Protein AF-A0A9N9DL68-F1 (afdb_monomer_lite)

Secondary structure (DSSP, 8-state):
-----SS---TTS-HHHHHHHHHHHT-HHHHHSB-HHHHGGGGS-S-HHHHHHHHHHSPBPPHHHHHHHHHHHHHHTHHHHHTT-HHHHHHHHHHHTHHHHHHHHT-B-TTS-BGGGSHHHHHHHHHHTTS--S--------HHHHHHHHHHHHHHHH-GGGGGGS-TTHHHHHHHHHHHH-GGGSSS-------S---TT--HHHHHHHHHHHH-HHHHHSS-HHHHHHHHHS-GGGHHHHHHHHHHSPPPPHHHHHHHHHHHHHHTHHHHHTT-HHHHHHHHHHHHHHHHHHHHH-B-TTS-BGGGSTTHHHHHHHHTTS-----TT----HHHHHHHHHHHHHHHH-HHHHHHTT--HHHHHHHHHHHH-TTSSGGGGG--

Structure (mmCIF, N/CA/C/O backbone):
data_AF-A0A9N9DL68-F1
#
_entry.id   AF-A0A9N9DL68-F1
#
loop_
_atom_site.group_PDB
_atom_site.id
_atom_site.type_symbol
_atom_site.label_atom_id
_atom_site.label_alt_id
_atom_site.label_comp_id
_atom_site.label_asym_id
_atom_site.label_entity_id
_atom_site.label_seq_id
_atom_site.pdbx_PDB_ins_code
_atom_site.Cartn_x
_atom_site.Cartn_y
_atom_site.Cartn_z
_atom_site.occupancy
_atom_site.B_iso_or_equiv
_atom_site.auth_seq_id
_atom_site.auth_comp_id
_atom_site.auth_asym_id
_atom_site.auth_atom_id
_atom_site.pdbx_PDB_model_num
ATOM 1 N N . PHE A 1 1 ? -16.344 9.761 15.475 1.00 38.44 1 PHE A N 1
ATOM 2 C CA . PHE A 1 1 ? -16.324 8.291 15.369 1.00 38.44 1 PHE A CA 1
ATOM 3 C C . PHE A 1 1 ? -17.549 7.736 16.071 1.00 38.44 1 PHE A C 1
ATOM 5 O O . PHE A 1 1 ? -17.774 8.165 17.189 1.00 38.44 1 PHE A O 1
ATOM 12 N N . ASN A 1 2 ? -18.333 6.854 15.432 1.00 32.09 2 ASN A N 1
ATOM 13 C CA . ASN A 1 2 ? -19.497 6.160 16.016 1.00 32.09 2 ASN A CA 1
ATOM 14 C C . ASN A 1 2 ? -19.388 4.655 15.697 1.00 32.09 2 ASN A C 1
ATOM 16 O O . ASN A 1 2 ? -19.801 4.209 14.637 1.00 32.09 2 ASN A O 1
ATOM 20 N N . PHE A 1 3 ? -18.782 3.887 16.599 1.00 45.41 3 PHE A N 1
ATOM 21 C CA . PHE A 1 3 ? -18.590 2.429 16.547 1.00 45.41 3 PHE A CA 1
ATOM 22 C C . PHE A 1 3 ? -19.612 1.713 17.463 1.00 45.41 3 PHE A C 1
ATOM 24 O O . PHE A 1 3 ? -19.282 1.198 18.531 1.00 45.41 3 PHE A O 1
ATOM 31 N N . VAL A 1 4 ? -20.898 1.704 17.113 1.00 41.75 4 VAL A N 1
ATOM 32 C CA . VAL A 1 4 ? -21.901 1.017 17.950 1.00 41.75 4 VAL A CA 1
ATOM 33 C C . VAL A 1 4 ? -21.912 -0.472 17.602 1.00 41.75 4 VAL A C 1
ATOM 35 O O . VAL A 1 4 ? -22.665 -0.902 16.742 1.00 41.75 4 VAL A O 1
ATOM 38 N N . PHE A 1 5 ? -21.065 -1.265 18.261 1.00 47.62 5 PHE A N 1
ATOM 39 C CA . PHE A 1 5 ? -21.023 -2.721 18.049 1.00 47.62 5 PHE A CA 1
ATOM 40 C C . PHE A 1 5 ? -21.900 -3.528 19.002 1.00 47.62 5 PHE A C 1
ATOM 42 O O . PHE A 1 5 ? -22.362 -4.607 18.652 1.00 47.62 5 PHE A O 1
ATOM 49 N N . ALA A 1 6 ? -22.144 -3.018 20.209 1.00 40.31 6 ALA A N 1
ATOM 50 C CA . ALA A 1 6 ? -22.677 -3.852 21.285 1.00 40.31 6 ALA A CA 1
ATOM 51 C C . ALA A 1 6 ? -24.176 -3.673 21.573 1.00 40.31 6 ALA A C 1
ATOM 53 O O . ALA A 1 6 ? -24.711 -4.428 22.377 1.00 40.31 6 ALA A O 1
ATOM 54 N N . GLN A 1 7 ? -24.865 -2.692 20.974 1.00 46.12 7 GLN A N 1
ATOM 55 C CA . GLN A 1 7 ? -26.273 -2.438 21.327 1.00 46.12 7 GLN A CA 1
ATOM 56 C C . GLN A 1 7 ? -27.261 -2.469 20.164 1.00 46.12 7 GLN A C 1
ATOM 58 O O . GLN A 1 7 ? -28.428 -2.759 20.409 1.00 46.12 7 GLN A O 1
ATOM 63 N N . GLN A 1 8 ? -26.827 -2.262 18.919 1.00 56.31 8 GLN A N 1
ATOM 64 C CA . GLN A 1 8 ? -27.683 -2.410 17.740 1.00 56.31 8 GLN A CA 1
ATOM 65 C C . GLN A 1 8 ? -26.819 -2.820 16.548 1.00 56.31 8 GLN A C 1
ATOM 67 O O . GLN A 1 8 ? -26.314 -1.964 15.827 1.00 56.31 8 GLN A O 1
ATOM 72 N N . VAL A 1 9 ? -26.632 -4.129 16.343 1.00 61.59 9 VAL A N 1
ATOM 73 C CA . VAL A 1 9 ? -26.195 -4.617 15.027 1.00 61.59 9 VAL A CA 1
ATOM 74 C C . VAL A 1 9 ? -27.216 -4.077 14.021 1.00 61.59 9 VAL A C 1
ATOM 76 O O . VAL A 1 9 ? -28.414 -4.295 14.239 1.00 61.59 9 VAL A O 1
ATOM 79 N N . PRO A 1 10 ? -26.803 -3.325 12.985 1.00 68.06 10 PRO A N 1
ATOM 80 C CA . PRO A 1 10 ? -27.750 -2.752 12.042 1.00 68.06 10 PRO A CA 1
ATOM 81 C C . PRO A 1 10 ? -28.648 -3.855 11.477 1.00 68.06 10 PRO A C 1
ATOM 83 O O . PRO A 1 10 ? -28.165 -4.900 11.043 1.00 68.06 10 PRO A O 1
ATOM 86 N N . THR A 1 11 ? -29.964 -3.638 11.477 1.00 70.38 11 THR A N 1
ATOM 87 C CA . THR A 1 11 ? -30.950 -4.656 11.060 1.00 70.38 11 THR A CA 1
ATOM 88 C C . THR A 1 11 ? -30.859 -5.026 9.581 1.00 70.38 11 THR A C 1
ATOM 90 O O . THR A 1 11 ? -31.520 -5.961 9.144 1.00 70.38 11 THR A O 1
ATOM 93 N N . ASN A 1 12 ? -30.066 -4.279 8.813 1.00 87.75 12 ASN A N 1
ATOM 94 C CA . ASN A 1 12 ? -29.967 -4.395 7.364 1.00 87.75 12 ASN A CA 1
ATOM 95 C C . ASN A 1 12 ? -28.695 -5.124 6.908 1.00 87.75 12 ASN A C 1
ATOM 97 O O . ASN A 1 12 ? -28.440 -5.162 5.708 1.00 87.75 12 ASN A O 1
ATOM 101 N N . LEU A 1 13 ? -27.902 -5.673 7.835 1.00 93.19 13 LEU A N 1
ATOM 102 C CA . LEU A 1 13 ? -26.720 -6.449 7.474 1.00 93.19 13 LEU A CA 1
ATOM 103 C C . LEU A 1 13 ? -27.092 -7.849 6.986 1.00 93.19 13 LEU A C 1
ATOM 105 O O . LEU A 1 13 ? -28.033 -8.476 7.484 1.00 93.19 13 LEU A O 1
ATOM 109 N N . SER A 1 14 ? -26.304 -8.371 6.049 1.00 95.50 14 SER A N 1
ATOM 110 C CA . SER A 1 14 ? -26.405 -9.767 5.630 1.00 95.50 14 SER A CA 1
ATOM 111 C C . SER A 1 14 ? -26.173 -10.726 6.807 1.00 95.50 14 SER A C 1
ATOM 113 O O . SER A 1 14 ? -25.400 -10.454 7.728 1.00 95.50 14 SER A O 1
ATOM 115 N N . THR A 1 15 ? -26.827 -11.892 6.783 1.00 95.00 15 THR A N 1
ATOM 116 C CA . THR A 1 15 ? -26.706 -12.888 7.863 1.00 95.00 15 THR A CA 1
ATOM 117 C C . THR A 1 15 ? -25.266 -13.369 8.059 1.00 95.00 15 THR A C 1
ATOM 119 O O . THR A 1 15 ? -24.844 -13.557 9.200 1.00 95.00 15 THR A O 1
ATOM 122 N N . SER A 1 16 ? -24.496 -13.529 6.975 1.00 96.69 16 SER A N 1
ATOM 123 C CA . SER A 1 16 ? -23.070 -13.874 7.043 1.00 96.69 16 SER A CA 1
ATOM 124 C C . SER A 1 16 ? -22.268 -12.786 7.750 1.00 96.69 16 SER A C 1
ATOM 126 O O . SER A 1 16 ? -21.483 -13.089 8.649 1.00 96.69 16 SER A O 1
ATOM 128 N N . CYS A 1 17 ? -22.526 -11.518 7.425 1.00 95.88 17 CYS A N 1
ATOM 129 C CA . CYS A 1 17 ? -21.833 -10.407 8.053 1.00 95.88 17 CYS A CA 1
ATOM 130 C C . CYS A 1 17 ? -22.155 -10.283 9.545 1.00 95.88 17 CYS A C 1
ATOM 132 O O . CYS A 1 17 ? -21.248 -10.137 10.361 1.00 95.88 17 CYS A O 1
ATOM 134 N N . VAL A 1 18 ? -23.428 -10.423 9.933 1.00 94.12 18 VAL A N 1
ATOM 135 C CA . VAL A 1 18 ? -23.828 -10.460 11.352 1.00 94.12 18 VAL A CA 1
ATOM 136 C C . VAL A 1 18 ? -23.102 -11.581 12.102 1.00 94.12 18 VAL A C 1
ATOM 138 O O . VAL A 1 18 ? -22.644 -11.370 13.228 1.00 94.12 18 VAL A O 1
ATOM 141 N N . GLY A 1 19 ? -22.965 -12.757 11.480 1.00 94.88 19 GLY A N 1
ATOM 142 C CA . GLY A 1 19 ? -22.211 -13.881 12.036 1.00 94.88 19 GLY A CA 1
ATOM 143 C C . GLY A 1 19 ? -20.745 -13.531 12.298 1.00 94.88 19 GLY A C 1
ATOM 144 O O . GLY A 1 19 ? -20.258 -13.741 13.411 1.00 94.88 19 GLY A O 1
ATOM 145 N N . GLU A 1 20 ? -20.065 -12.933 11.319 1.00 96.06 20 GLU A N 1
ATOM 146 C CA . GLU A 1 20 ? -18.654 -12.551 11.457 1.00 96.06 20 GLU A CA 1
ATOM 147 C C . GLU A 1 20 ? -18.451 -11.433 12.486 1.00 96.06 20 GLU A C 1
ATOM 149 O O . GLU A 1 20 ? -17.589 -11.528 13.357 1.00 96.06 20 GLU A O 1
ATOM 154 N N . LEU A 1 21 ? -19.303 -10.408 12.477 1.00 93.06 21 LEU A N 1
ATOM 155 C CA . LEU A 1 21 ? -19.287 -9.345 13.482 1.00 93.06 21 LEU A CA 1
ATOM 156 C C . LEU A 1 21 ? -19.497 -9.885 14.905 1.00 93.06 21 LEU A C 1
ATOM 158 O O . LEU A 1 21 ? -18.817 -9.459 15.842 1.00 93.06 21 LEU A O 1
ATOM 162 N N . THR A 1 22 ? -20.402 -10.855 15.066 1.00 91.38 22 THR A N 1
ATOM 163 C CA . THR A 1 22 ? -20.636 -11.523 16.352 1.00 91.38 22 THR A CA 1
ATOM 164 C C . THR A 1 22 ? -19.386 -12.279 16.794 1.00 91.38 22 THR A C 1
ATOM 166 O O . THR A 1 22 ? -18.939 -12.092 17.926 1.00 91.38 22 THR A O 1
ATOM 169 N N . LYS A 1 23 ? -18.774 -13.063 15.897 1.00 93.69 23 LYS A N 1
ATOM 170 C CA . LYS A 1 23 ? -17.520 -13.788 16.149 1.00 93.69 23 LYS A CA 1
ATOM 171 C C . LYS A 1 23 ? -16.396 -12.847 16.588 1.00 93.69 23 LYS A C 1
ATOM 173 O O . LYS A 1 23 ? -15.755 -13.112 17.603 1.00 93.69 23 LYS A O 1
ATOM 178 N N . LEU A 1 24 ? -16.194 -11.731 15.885 1.00 93.56 24 LEU A N 1
ATOM 179 C CA . LEU A 1 24 ? -15.180 -10.739 16.248 1.00 93.56 24 LEU A CA 1
ATOM 180 C C . LEU A 1 24 ? -15.445 -10.142 17.636 1.00 93.56 24 LEU A C 1
ATOM 182 O O . LEU A 1 24 ? -14.514 -10.005 18.426 1.00 93.56 24 LEU A O 1
ATOM 186 N N . SER A 1 25 ? -16.706 -9.845 17.972 1.00 89.12 25 SER A N 1
ATOM 187 C CA . SER A 1 25 ? -17.073 -9.245 19.265 1.00 89.12 25 SER A CA 1
ATOM 188 C C . SER A 1 25 ? -16.778 -10.141 20.478 1.00 89.12 25 SER A C 1
ATOM 190 O O . SER A 1 25 ? -16.521 -9.637 21.572 1.00 89.12 25 SER A O 1
ATOM 192 N N . VAL A 1 26 ? -16.767 -11.465 20.286 1.00 89.69 26 VAL A N 1
ATOM 193 C CA . VAL A 1 26 ? -16.490 -12.452 21.343 1.00 89.69 26 VAL A CA 1
ATOM 194 C C . VAL A 1 26 ? -15.088 -13.063 21.246 1.00 89.69 26 VAL A C 1
ATOM 196 O O . VAL A 1 26 ? -14.751 -13.938 22.041 1.00 89.69 26 VAL A O 1
ATOM 199 N N . SER A 1 27 ? -14.252 -12.602 20.309 1.00 93.12 27 SER A N 1
ATOM 200 C CA . SER A 1 27 ? -12.889 -13.109 20.119 1.00 93.12 27 SER A CA 1
ATOM 201 C C . SER A 1 27 ? -12.033 -12.860 21.363 1.00 93.12 27 SER A C 1
ATOM 203 O O . SER A 1 27 ? -11.838 -11.717 21.788 1.00 93.12 27 SER A O 1
ATOM 205 N N . SER A 1 28 ? -11.503 -13.927 21.966 1.00 92.69 28 SER A N 1
ATOM 206 C CA . SER A 1 28 ? -10.593 -13.823 23.114 1.00 92.69 28 SER A CA 1
ATOM 207 C C . SER A 1 28 ? -9.309 -13.083 22.752 1.00 92.69 28 SER A C 1
ATOM 209 O O . SER A 1 28 ? -8.815 -12.286 23.552 1.00 92.69 28 SER A O 1
ATOM 211 N N . ASP A 1 29 ? -8.813 -13.295 21.534 1.00 92.00 29 ASP A N 1
ATOM 212 C CA . ASP A 1 29 ? -7.575 -12.691 21.048 1.00 92.00 29 ASP A CA 1
ATOM 213 C C . ASP A 1 29 ? -7.731 -11.173 20.973 1.00 92.00 29 ASP A C 1
ATOM 215 O O . ASP A 1 29 ? -6.947 -10.441 21.580 1.00 92.00 29 ASP A O 1
ATOM 219 N N . LEU A 1 30 ? -8.817 -10.697 20.355 1.00 92.38 30 LEU A N 1
ATOM 220 C CA . LEU A 1 30 ? -9.119 -9.267 20.264 1.00 92.38 30 LEU A CA 1
ATOM 221 C C . LEU A 1 30 ? -9.463 -8.649 21.626 1.00 92.38 30 LEU A C 1
ATOM 223 O O . LEU A 1 30 ? -9.116 -7.496 21.882 1.00 92.38 30 LEU A O 1
ATOM 227 N N . ASN A 1 31 ? -10.102 -9.391 22.533 1.00 89.69 31 ASN A N 1
ATOM 228 C CA . ASN A 1 31 ? -10.410 -8.903 23.882 1.00 89.69 31 ASN A CA 1
ATOM 229 C C . ASN A 1 31 ? -9.161 -8.747 24.772 1.00 89.69 31 ASN A C 1
ATOM 231 O O . ASN A 1 31 ? -9.132 -7.893 25.673 1.00 89.69 31 ASN A O 1
ATOM 235 N N . SER A 1 32 ? -8.121 -9.544 24.512 1.00 92.50 32 SER A N 1
ATOM 236 C CA . SER A 1 32 ? -6.864 -9.535 25.269 1.00 92.50 32 SER A CA 1
ATOM 237 C C . SER A 1 32 ? -5.919 -8.386 24.893 1.00 92.50 32 SER A C 1
ATOM 239 O O . SER A 1 32 ? -5.040 -8.032 25.679 1.00 92.50 32 SER A O 1
ATOM 241 N N . CYS A 1 33 ? -6.125 -7.760 23.733 1.00 95.56 33 CYS A N 1
ATOM 242 C CA . CYS A 1 33 ? -5.254 -6.726 23.184 1.00 95.56 33 CYS A CA 1
ATOM 243 C C . CYS A 1 33 ? -5.990 -5.401 22.939 1.00 95.56 33 CYS A C 1
ATOM 245 O O . CYS A 1 33 ? -7.200 -5.274 23.125 1.00 95.56 33 CYS A O 1
ATOM 247 N N . ALA A 1 34 ? -5.243 -4.370 22.562 1.00 93.06 34 ALA A N 1
ATOM 248 C CA . ALA A 1 34 ? -5.771 -3.072 22.184 1.00 93.06 34 ALA A CA 1
ATOM 249 C C . ALA A 1 34 ? -6.427 -3.150 20.793 1.00 93.06 34 ALA A C 1
ATOM 251 O O . ALA A 1 34 ? -5.792 -2.859 19.780 1.00 93.06 34 ALA A O 1
ATOM 252 N N . SER A 1 35 ? -7.680 -3.609 20.773 1.00 90.88 35 SER A N 1
ATOM 253 C CA . SER A 1 35 ? -8.500 -3.830 19.578 1.00 90.88 35 SER A CA 1
ATOM 254 C C . SER A 1 35 ? -9.651 -2.825 19.458 1.00 90.88 35 SER A C 1
ATOM 256 O O . SER A 1 35 ? -9.919 -2.030 20.370 1.00 90.88 35 SER A O 1
ATOM 258 N N . PHE A 1 36 ? -10.407 -2.921 18.360 1.00 86.00 36 PHE A N 1
ATOM 259 C CA . PHE A 1 36 ? -11.616 -2.124 18.135 1.00 86.00 36 PHE A CA 1
ATOM 260 C C . PHE A 1 36 ? -12.666 -2.272 19.255 1.00 86.00 36 PHE A C 1
ATOM 262 O O . PHE A 1 36 ? -13.401 -1.323 19.527 1.00 86.00 36 PHE A O 1
ATOM 269 N N . ILE A 1 37 ? -12.712 -3.417 19.951 1.00 84.94 37 ILE A N 1
ATOM 270 C CA . ILE A 1 37 ? -13.653 -3.660 21.058 1.00 84.94 37 ILE A CA 1
ATOM 271 C C . ILE A 1 37 ? -13.380 -2.684 22.208 1.00 84.94 37 ILE A C 1
ATOM 273 O O . ILE A 1 37 ? -14.302 -2.084 22.760 1.00 84.94 37 ILE A O 1
ATOM 277 N N . LYS A 1 38 ? -12.101 -2.476 22.545 1.00 87.31 38 LYS A N 1
ATOM 278 C CA . LYS A 1 38 ? -11.701 -1.518 23.584 1.00 87.31 38 LYS A CA 1
ATOM 279 C C . LYS A 1 38 ? -11.869 -0.071 23.106 1.00 87.31 38 LYS A C 1
ATOM 281 O O . LYS A 1 38 ? -12.268 0.779 23.898 1.00 87.31 38 LYS A O 1
ATOM 286 N N . LEU A 1 39 ? -11.639 0.205 21.817 1.00 85.44 39 LEU A N 1
ATOM 287 C CA . LEU A 1 39 ? -11.864 1.535 21.230 1.00 85.44 39 LEU A CA 1
ATOM 288 C C . LEU A 1 39 ? -13.330 1.959 21.222 1.00 85.44 39 LEU A C 1
ATOM 290 O O . LEU A 1 39 ? -13.607 3.150 21.349 1.00 85.44 39 LEU A O 1
ATOM 294 N N . ALA A 1 40 ? -14.273 1.019 21.123 1.00 82.00 40 ALA A N 1
ATOM 295 C CA . ALA A 1 40 ? -15.702 1.332 21.121 1.00 82.00 40 ALA A CA 1
ATOM 296 C C . ALA A 1 40 ? -16.154 2.099 22.384 1.00 82.00 40 ALA A C 1
ATOM 298 O O . ALA A 1 40 ? -17.146 2.823 22.358 1.00 82.00 40 ALA A O 1
ATOM 299 N N . GLN A 1 41 ? -15.405 2.017 23.487 1.00 82.81 41 GLN A N 1
ATOM 300 C CA . GLN A 1 41 ? -15.688 2.792 24.698 1.00 82.81 41 GLN A CA 1
ATOM 301 C C . GLN A 1 41 ? -15.460 4.306 24.523 1.00 82.81 41 GLN A C 1
ATOM 303 O O . GLN A 1 41 ? -16.085 5.096 25.230 1.00 82.81 41 GLN A O 1
ATOM 308 N N . LEU A 1 42 ? -14.621 4.733 23.568 1.00 82.25 42 LEU A N 1
ATOM 309 C CA . LEU A 1 42 ? -14.329 6.155 23.317 1.00 82.25 42 LEU A CA 1
ATOM 310 C C . LEU A 1 42 ? -15.532 6.945 22.790 1.00 82.25 42 LEU A C 1
ATOM 312 O O . LEU A 1 42 ? -15.534 8.169 22.836 1.00 82.25 42 LEU A O 1
ATOM 316 N N . LEU A 1 43 ? -16.555 6.261 22.293 1.00 72.12 43 LEU A N 1
ATOM 317 C CA . LEU A 1 43 ? -17.694 6.884 21.617 1.00 72.12 43 LEU A CA 1
ATOM 318 C C . LEU A 1 43 ? -18.724 7.441 22.590 1.00 72.12 43 LEU A C 1
ATOM 320 O O . LEU A 1 43 ? -19.407 8.413 22.292 1.00 72.12 43 LEU A O 1
ATOM 324 N N . ASN A 1 44 ? -18.851 6.782 23.740 1.00 75.38 44 ASN A N 1
ATOM 325 C CA . ASN A 1 44 ? -19.904 7.041 24.716 1.00 75.38 44 ASN A CA 1
ATOM 326 C C . ASN A 1 44 ? -19.357 7.723 25.971 1.00 75.38 44 ASN A C 1
ATOM 328 O O . ASN A 1 44 ? -20.045 7.793 26.988 1.00 75.38 44 ASN A O 1
ATOM 332 N N . THR A 1 45 ? -18.113 8.202 25.923 1.00 84.00 45 THR A N 1
ATOM 333 C CA . THR A 1 45 ? -17.484 8.880 27.051 1.00 84.00 45 THR A CA 1
ATOM 334 C C . THR A 1 45 ? -17.389 10.379 26.809 1.00 84.00 45 THR A C 1
ATOM 336 O O . THR A 1 45 ? -16.970 10.843 25.753 1.00 84.00 45 THR A O 1
ATOM 339 N N . THR A 1 46 ? -17.736 11.155 27.830 1.00 87.75 46 THR A N 1
ATOM 340 C CA . THR A 1 46 ? -17.451 12.594 27.887 1.00 87.75 46 THR A CA 1
ATOM 341 C C . THR A 1 46 ? -16.010 12.872 28.321 1.00 87.75 46 THR A C 1
ATOM 343 O O . THR A 1 46 ? -15.516 13.984 28.148 1.00 87.75 46 THR A O 1
ATOM 346 N N . ASN A 1 47 ? -15.316 11.861 28.857 1.00 91.44 47 ASN A N 1
ATOM 347 C CA . ASN A 1 47 ? -13.914 11.923 29.248 1.00 91.44 47 ASN A CA 1
ATOM 348 C C . ASN A 1 47 ? -13.141 10.759 28.613 1.00 91.44 47 ASN A C 1
ATOM 350 O O . ASN A 1 47 ? -13.157 9.629 29.103 1.00 91.44 47 ASN A O 1
ATOM 354 N N . ALA A 1 48 ? -12.466 11.040 27.503 1.00 93.00 48 ALA A N 1
ATOM 355 C CA . ALA A 1 48 ? -11.724 10.039 26.743 1.00 93.00 48 ALA A CA 1
ATOM 356 C C . ALA A 1 48 ? -10.426 9.577 27.430 1.00 93.00 48 ALA A C 1
ATOM 358 O O . ALA A 1 48 ? -9.950 8.483 27.139 1.00 93.00 48 ALA A O 1
ATOM 359 N N . THR A 1 49 ? -9.861 10.358 28.360 1.00 94.69 49 THR A N 1
ATOM 360 C CA . THR A 1 49 ? -8.536 10.077 28.943 1.00 94.69 49 THR A CA 1
ATOM 361 C C . THR A 1 49 ? -8.457 8.721 29.657 1.00 94.69 49 THR A C 1
ATOM 363 O O . THR A 1 49 ? -7.560 7.958 29.310 1.00 94.69 49 THR A O 1
ATOM 366 N N . PRO A 1 50 ? -9.382 8.338 30.564 1.00 94.88 50 PRO A N 1
ATOM 367 C CA . PRO A 1 50 ? -9.317 7.030 31.226 1.00 94.88 50 PRO A CA 1
ATOM 368 C C . PRO A 1 50 ? -9.456 5.854 30.252 1.00 94.88 50 PRO A C 1
ATOM 370 O O . PRO A 1 50 ? -8.834 4.809 30.438 1.00 94.88 50 PRO A O 1
ATOM 373 N N . VAL A 1 51 ? -10.257 6.030 29.197 1.00 93.19 51 VAL A N 1
ATOM 374 C CA . VAL A 1 51 ? -10.432 5.012 28.155 1.00 93.19 51 VAL A CA 1
ATOM 375 C C . VAL A 1 51 ? -9.143 4.861 27.350 1.00 93.19 51 VAL A C 1
ATOM 377 O O . VAL A 1 51 ? -8.690 3.739 27.139 1.00 93.19 51 VAL A O 1
ATOM 380 N N . LEU A 1 52 ? -8.509 5.974 26.963 1.00 94.88 52 LEU A N 1
ATOM 381 C CA . LEU A 1 52 ? -7.210 5.963 26.290 1.00 94.88 52 LEU A CA 1
ATOM 382 C C . LEU A 1 52 ? -6.109 5.388 27.185 1.00 94.88 52 LEU A C 1
ATOM 384 O O . LEU A 1 52 ? -5.318 4.595 26.700 1.00 94.88 52 LEU A O 1
ATOM 388 N N . ASP A 1 53 ? -6.078 5.691 28.485 1.00 96.06 53 ASP A N 1
ATOM 389 C CA . ASP A 1 53 ? -5.110 5.090 29.415 1.00 96.06 53 ASP A CA 1
ATOM 390 C C . ASP A 1 53 ? -5.264 3.563 29.484 1.00 96.06 53 ASP A C 1
ATOM 392 O O . ASP A 1 53 ? -4.273 2.831 29.389 1.00 96.06 53 ASP A O 1
ATOM 396 N N . SER A 1 54 ? -6.503 3.066 29.580 1.00 94.75 54 SER A N 1
ATOM 397 C CA . SER A 1 54 ? -6.790 1.627 29.561 1.00 94.75 54 SER A CA 1
ATOM 398 C C . SER A 1 54 ? -6.410 0.986 28.223 1.00 94.75 54 SER A C 1
ATOM 400 O O . SER A 1 54 ? -5.704 -0.026 28.196 1.00 94.75 54 SER A O 1
ATOM 402 N N . TYR A 1 55 ? -6.816 1.603 27.110 1.00 94.75 55 TYR A N 1
ATOM 403 C CA . TYR A 1 55 ? -6.496 1.148 25.760 1.00 94.75 55 TYR A CA 1
ATOM 404 C C . TYR A 1 55 ? -4.984 1.115 25.527 1.00 94.75 55 TYR A C 1
ATOM 406 O O . TYR A 1 55 ? -4.449 0.129 25.024 1.00 94.75 55 TYR A O 1
ATOM 414 N N . CYS A 1 56 ? -4.275 2.163 25.941 1.00 96.44 56 CYS A N 1
ATOM 415 C CA . CYS A 1 56 ? -2.848 2.306 25.717 1.00 96.44 56 CYS A CA 1
ATOM 416 C C . CYS A 1 56 ? -1.996 1.370 26.566 1.00 96.44 56 CYS A C 1
ATOM 418 O O . CYS A 1 56 ? -0.920 0.984 26.104 1.00 96.44 56 CYS A O 1
ATOM 420 N N . SER A 1 57 ? -2.504 0.965 27.730 1.00 96.38 57 SER A N 1
ATOM 421 C CA . SER A 1 57 ? -1.877 -0.027 28.610 1.00 96.38 57 SER A CA 1
ATOM 422 C C . SER A 1 57 ? -2.082 -1.473 28.141 1.00 96.38 57 SER A C 1
ATOM 424 O O . SER A 1 57 ? -1.343 -2.359 28.565 1.00 96.38 57 SER A O 1
ATOM 426 N N . ALA A 1 58 ? -3.068 -1.737 27.277 1.00 95.81 58 ALA A N 1
ATOM 427 C CA . ALA A 1 58 ? -3.284 -3.066 26.714 1.00 95.81 58 ALA A CA 1
ATOM 428 C C . ALA A 1 58 ? -2.195 -3.422 25.677 1.00 95.81 58 ALA A C 1
ATOM 430 O O . ALA A 1 58 ? -1.718 -2.537 24.952 1.00 95.81 58 ALA A O 1
ATOM 431 N N . PRO A 1 59 ? -1.807 -4.710 25.568 1.00 96.69 59 PRO A N 1
ATOM 432 C CA . PRO A 1 59 ? -0.823 -5.141 24.583 1.00 96.69 59 PRO A CA 1
ATOM 433 C C . PRO A 1 59 ? -1.344 -4.894 23.167 1.00 96.69 59 PRO A C 1
ATOM 435 O O . PRO A 1 59 ? -2.547 -4.940 22.908 1.00 96.69 59 PRO A O 1
ATOM 438 N N . LYS A 1 60 ? -0.435 -4.628 22.233 1.00 94.75 60 LYS A N 1
ATOM 439 C CA . LYS A 1 60 ? -0.776 -4.470 20.818 1.00 94.75 60 LYS A CA 1
ATOM 440 C C . LYS A 1 60 ? -1.280 -5.805 20.259 1.00 94.75 60 LYS A C 1
ATOM 442 O O . LYS A 1 60 ? -0.699 -6.845 20.557 1.00 94.75 60 LYS A O 1
ATOM 447 N N . CYS A 1 61 ? -2.356 -5.782 19.475 1.00 95.44 61 CYS A N 1
ATOM 448 C CA . CYS A 1 61 ? -2.802 -6.987 18.774 1.00 95.44 61 CYS A CA 1
ATOM 449 C C . CYS A 1 61 ? -1.761 -7.396 17.726 1.00 95.44 61 CYS A C 1
ATOM 451 O O . CYS A 1 61 ? -1.083 -6.534 17.166 1.00 95.44 61 CYS A O 1
ATOM 453 N N . SER A 1 62 ? -1.639 -8.697 17.457 1.00 93.44 62 SER A N 1
ATOM 454 C CA . SER A 1 62 ? -0.784 -9.182 16.371 1.00 93.44 62 SER A CA 1
ATOM 455 C C . SER A 1 62 ? -1.325 -8.709 15.023 1.00 93.44 62 SER A C 1
ATOM 457 O O . SER A 1 62 ? -2.508 -8.909 14.744 1.00 93.44 62 SER A O 1
ATOM 459 N N . ASP A 1 63 ? -0.450 -8.158 14.177 1.00 86.88 63 ASP A N 1
ATOM 460 C CA . ASP A 1 63 ? -0.799 -7.759 12.808 1.00 86.88 63 ASP A CA 1
ATOM 461 C C . ASP A 1 63 ? -1.346 -8.942 11.995 1.00 86.88 63 ASP A C 1
ATOM 463 O O . ASP A 1 63 ? -2.259 -8.767 11.191 1.00 86.88 63 ASP A O 1
ATOM 467 N N . ASN A 1 64 ? -0.854 -10.162 12.245 1.00 85.75 64 ASN A N 1
ATOM 468 C CA . ASN A 1 64 ? -1.346 -11.369 11.578 1.00 85.75 64 ASN A CA 1
ATOM 469 C C . ASN A 1 64 ? -2.796 -11.675 11.964 1.00 85.75 64 ASN A C 1
ATOM 471 O O . ASN A 1 64 ? -3.607 -11.971 11.091 1.00 85.75 64 ASN A O 1
ATOM 475 N N . THR A 1 65 ? -3.129 -11.579 13.256 1.00 91.44 65 THR A N 1
ATOM 476 C CA . THR A 1 65 ? -4.497 -11.805 13.746 1.00 91.44 65 THR A CA 1
ATOM 477 C C . THR A 1 65 ? -5.447 -10.771 13.156 1.00 91.44 65 THR A C 1
ATOM 479 O O . THR A 1 65 ? -6.446 -11.137 12.545 1.00 91.44 65 THR A O 1
ATOM 482 N N . THR A 1 66 ? -5.114 -9.480 13.255 1.00 94.25 66 THR A N 1
ATOM 483 C CA . THR A 1 66 ? -6.015 -8.424 12.776 1.00 94.25 66 THR A CA 1
ATOM 484 C C . THR A 1 66 ? -6.146 -8.411 11.253 1.00 94.25 66 THR A C 1
ATOM 486 O O . THR A 1 66 ? -7.222 -8.111 10.744 1.00 94.25 66 THR A O 1
ATOM 489 N N . SER A 1 67 ? -5.098 -8.789 10.512 1.00 85.69 67 SER A N 1
ATOM 490 C CA . SER A 1 67 ? -5.157 -8.917 9.047 1.00 85.69 67 SER A CA 1
ATOM 491 C C . SER A 1 67 ? -5.977 -10.128 8.595 1.00 85.69 67 SER A C 1
ATOM 493 O O . SER A 1 67 ? -6.722 -10.033 7.615 1.00 85.69 67 SER A O 1
ATOM 495 N N . ALA A 1 68 ? -5.877 -11.256 9.306 1.00 87.38 68 ALA A N 1
ATOM 496 C CA . ALA A 1 68 ? -6.708 -12.430 9.048 1.00 87.38 68 ALA A CA 1
ATOM 497 C C . ALA A 1 68 ? -8.189 -12.119 9.314 1.00 87.38 68 ALA A C 1
ATOM 499 O O . ALA A 1 68 ? -9.026 -12.352 8.443 1.00 87.38 68 ALA A O 1
ATOM 500 N N . ASP A 1 69 ? -8.492 -11.489 10.451 1.00 95.50 69 ASP A N 1
ATOM 501 C CA . ASP A 1 69 ? -9.844 -11.045 10.801 1.00 95.50 69 ASP A CA 1
ATOM 502 C C . ASP A 1 69 ? -10.389 -10.020 9.793 1.00 95.50 69 ASP A C 1
ATOM 504 O O . ASP A 1 69 ? -11.544 -10.102 9.379 1.00 95.50 69 ASP A O 1
ATOM 508 N N . ALA A 1 70 ? -9.560 -9.076 9.328 1.00 92.56 70 ALA A N 1
ATOM 509 C CA . ALA A 1 70 ? -9.954 -8.131 8.283 1.00 92.56 70 ALA A CA 1
ATOM 510 C C . ALA A 1 70 ? -10.281 -8.833 6.955 1.00 92.56 70 ALA A C 1
ATOM 512 O O . ALA A 1 70 ? -11.200 -8.418 6.248 1.00 92.56 70 ALA A O 1
ATOM 513 N N . THR A 1 71 ? -9.527 -9.876 6.601 1.00 86.75 71 THR A N 1
ATOM 514 C CA . THR A 1 71 ? -9.735 -10.656 5.373 1.00 86.75 71 THR A CA 1
ATOM 515 C C . THR A 1 71 ? -11.026 -11.464 5.447 1.00 86.75 71 THR A C 1
ATOM 517 O O . THR A 1 71 ? -11.821 -11.433 4.507 1.00 86.75 71 THR A O 1
ATOM 520 N N . GLU A 1 72 ? -11.275 -12.124 6.578 1.00 92.69 72 GLU A N 1
ATOM 521 C CA . GLU A 1 72 ? -12.515 -12.866 6.802 1.00 92.69 72 GLU A CA 1
ATOM 522 C C . GLU A 1 72 ? -13.725 -11.925 6.794 1.00 92.69 72 GLU A C 1
ATOM 524 O O . GLU A 1 72 ? -14.696 -12.177 6.082 1.00 92.69 72 GLU A O 1
ATOM 529 N N . LEU A 1 73 ? -13.633 -10.776 7.476 1.00 95.12 73 LEU A N 1
ATOM 530 C CA . LEU A 1 73 ? -14.676 -9.751 7.456 1.00 95.12 73 LEU A CA 1
ATOM 531 C C . LEU A 1 73 ? -14.986 -9.274 6.034 1.00 95.12 73 LEU A C 1
ATOM 533 O O . LEU A 1 73 ? -16.154 -9.164 5.666 1.00 95.12 73 LEU A O 1
ATOM 537 N N . LYS A 1 74 ? -13.960 -9.016 5.213 1.00 90.56 74 LYS A N 1
ATOM 538 C CA . LYS A 1 74 ? -14.146 -8.635 3.803 1.00 90.56 74 LYS A CA 1
ATOM 539 C C . LYS A 1 74 ? -14.913 -9.695 3.017 1.00 90.56 74 LYS A C 1
ATOM 541 O O . LYS A 1 74 ? -15.764 -9.335 2.210 1.00 90.56 74 LYS A O 1
ATOM 546 N N . SER A 1 75 ? -14.617 -10.970 3.257 1.00 91.69 75 SER A N 1
ATOM 547 C CA . SER A 1 75 ? -15.281 -12.098 2.600 1.00 91.69 75 SER A CA 1
ATOM 548 C C . SER A 1 75 ? -16.742 -12.228 3.045 1.00 91.69 75 SER A C 1
ATOM 550 O O . SER A 1 75 ? -17.656 -12.185 2.221 1.00 91.69 75 SER A O 1
ATOM 552 N N . GLN A 1 76 ? -16.982 -12.301 4.358 1.00 94.06 76 GLN A N 1
ATOM 553 C CA . GLN A 1 76 ? -18.311 -12.554 4.927 1.00 94.06 76 GLN A CA 1
ATOM 554 C C . GLN A 1 76 ? -19.266 -11.360 4.799 1.00 94.06 76 GLN A C 1
ATOM 556 O O . GLN A 1 76 ? -20.484 -11.549 4.753 1.00 94.06 76 GLN A O 1
ATOM 561 N N . CYS A 1 77 ? -18.724 -10.143 4.715 1.00 95.44 77 CYS A N 1
ATOM 562 C CA . CYS A 1 77 ? -19.477 -8.900 4.565 1.00 95.44 77 CYS A CA 1
ATOM 563 C C . CYS A 1 77 ? -19.324 -8.253 3.178 1.00 95.44 77 CYS A C 1
ATOM 565 O O . CYS A 1 77 ? -19.518 -7.044 3.046 1.00 95.44 77 CYS A O 1
ATOM 567 N N . ALA A 1 78 ? -18.958 -9.006 2.133 1.00 90.81 78 ALA A N 1
ATOM 568 C CA . ALA A 1 78 ? -18.708 -8.440 0.801 1.00 90.81 78 ALA A CA 1
ATOM 569 C C . ALA A 1 78 ? -19.905 -7.630 0.257 1.00 90.81 78 ALA A C 1
ATOM 571 O O . ALA A 1 78 ? -19.730 -6.532 -0.281 1.00 90.81 78 ALA A O 1
ATOM 572 N N . THR A 1 79 ? -21.128 -8.138 0.447 1.00 88.25 79 THR A N 1
ATOM 573 C CA . THR A 1 79 ? -22.372 -7.451 0.061 1.00 88.25 79 THR A CA 1
ATOM 574 C C . THR A 1 79 ? -22.545 -6.131 0.816 1.00 88.25 79 THR A C 1
ATOM 576 O O . THR A 1 79 ? -22.821 -5.103 0.201 1.00 88.25 79 THR A O 1
ATOM 579 N N . ASP A 1 80 ? -22.331 -6.137 2.133 1.00 93.69 80 ASP A N 1
ATOM 580 C CA . ASP A 1 80 ? -22.517 -4.969 3.003 1.00 93.69 80 ASP A CA 1
ATOM 581 C C . ASP A 1 80 ? -21.443 -3.897 2.764 1.00 93.69 80 ASP A C 1
ATOM 583 O O . ASP A 1 80 ? -21.732 -2.701 2.745 1.00 93.69 80 ASP A O 1
ATOM 587 N N . LEU A 1 81 ? -20.204 -4.318 2.496 1.00 86.25 81 LEU A N 1
ATOM 588 C CA . LEU A 1 81 ? -19.119 -3.427 2.084 1.00 86.25 81 LEU A CA 1
ATOM 589 C C . LEU A 1 81 ? -19.395 -2.790 0.718 1.00 86.25 81 LEU A C 1
ATOM 591 O O . LEU A 1 81 ? -19.133 -1.604 0.543 1.00 86.25 81 LEU A O 1
ATOM 595 N N . THR A 1 82 ? -19.969 -3.538 -0.229 1.00 83.50 82 THR A N 1
ATOM 596 C CA . THR A 1 82 ? -20.382 -3.001 -1.541 1.00 83.50 82 THR A CA 1
ATOM 597 C C . THR A 1 82 ? -21.517 -1.985 -1.396 1.00 83.50 82 THR A C 1
ATOM 599 O O . THR A 1 82 ? -21.548 -0.976 -2.099 1.00 83.50 82 THR A O 1
ATOM 602 N N . ALA A 1 83 ? -22.419 -2.208 -0.437 1.00 85.56 83 ALA A N 1
ATOM 603 C CA . ALA A 1 83 ? -23.455 -1.253 -0.056 1.00 85.56 83 ALA A CA 1
ATOM 604 C C . ALA A 1 83 ? -22.917 -0.047 0.745 1.00 85.56 83 ALA A C 1
ATOM 606 O O . ALA A 1 83 ? -23.690 0.849 1.083 1.00 85.56 83 ALA A O 1
ATOM 607 N N . ASN A 1 84 ? -21.605 0.006 1.013 1.00 83.19 84 ASN A N 1
ATOM 608 C CA . ASN A 1 84 ? -20.937 1.009 1.840 1.00 83.19 84 ASN A CA 1
ATOM 609 C C . ASN A 1 84 ? -21.534 1.124 3.252 1.00 83.19 84 ASN A C 1
ATOM 611 O O . ASN A 1 84 ? -21.692 2.235 3.764 1.00 83.19 84 ASN A O 1
ATOM 615 N N . ASP A 1 85 ? -21.859 -0.006 3.894 1.00 90.00 85 ASP A N 1
ATOM 616 C CA . ASP A 1 85 ? -22.300 0.030 5.287 1.00 90.00 85 ASP A CA 1
ATOM 617 C C . ASP A 1 85 ? -21.198 0.649 6.175 1.00 90.00 85 ASP A C 1
ATOM 619 O O . ASP A 1 85 ? -20.071 0.135 6.230 1.00 90.00 85 ASP A O 1
ATOM 623 N N . PRO A 1 86 ? -21.491 1.757 6.883 1.00 86.75 86 PRO A N 1
ATOM 624 C CA . PRO A 1 86 ? -20.476 2.493 7.623 1.00 86.75 86 PRO A CA 1
ATOM 625 C C . PRO A 1 86 ? -19.938 1.692 8.806 1.00 86.75 86 PRO A C 1
ATOM 627 O O . PRO A 1 86 ? -18.773 1.849 9.164 1.00 86.75 86 PRO A O 1
ATOM 630 N N . THR A 1 87 ? -20.747 0.822 9.410 1.00 87.38 87 THR A N 1
ATOM 631 C CA . THR A 1 87 ? -20.349 0.028 10.576 1.00 87.38 87 THR A CA 1
ATOM 632 C C . THR A 1 87 ? -19.315 -1.008 10.158 1.00 87.38 87 THR A C 1
ATOM 634 O O . THR A 1 87 ? -18.211 -1.035 10.705 1.00 87.38 87 THR A O 1
ATOM 637 N N . VAL A 1 88 ? -19.633 -1.798 9.131 1.00 91.00 88 VAL A N 1
ATOM 638 C CA . VAL A 1 88 ? -18.740 -2.831 8.589 1.00 91.00 88 VAL A CA 1
ATOM 639 C C . VAL A 1 88 ? -17.453 -2.210 8.051 1.00 91.00 88 VAL A C 1
ATOM 641 O O . VAL A 1 88 ? -16.356 -2.682 8.361 1.00 91.00 88 VAL A O 1
ATOM 644 N N . TYR A 1 89 ? -17.566 -1.112 7.297 1.00 89.88 89 TYR A N 1
ATOM 645 C CA . TYR A 1 89 ? -16.404 -0.403 6.768 1.00 89.88 89 TYR A CA 1
ATOM 646 C C . TYR A 1 89 ? -15.474 0.079 7.889 1.00 89.88 89 TYR A C 1
ATOM 648 O O . TYR A 1 89 ? -14.255 -0.077 7.798 1.00 89.88 89 TYR A O 1
ATOM 656 N N . THR A 1 90 ? -16.038 0.610 8.975 1.00 89.25 90 THR A N 1
ATOM 657 C CA . THR A 1 90 ? -15.256 1.142 10.095 1.00 89.25 90 THR A CA 1
ATOM 658 C C . THR A 1 90 ? -14.526 0.028 10.859 1.00 89.25 90 THR A C 1
ATOM 660 O O . THR A 1 90 ? -13.341 0.189 11.171 1.00 89.25 90 THR A O 1
ATOM 663 N N . VAL A 1 91 ? -15.159 -1.134 11.091 1.00 92.19 91 VAL A N 1
ATOM 664 C CA . VAL A 1 91 ? -14.477 -2.323 11.661 1.00 92.19 91 VAL A CA 1
ATOM 665 C C . VAL A 1 91 ? -13.341 -2.766 10.771 1.00 92.19 91 VAL A C 1
ATOM 667 O O . VAL A 1 91 ? -12.227 -2.928 11.258 1.00 92.19 91 VAL A O 1
ATOM 670 N N . LYS A 1 92 ? -13.614 -2.925 9.471 1.00 93.44 92 LYS A N 1
ATOM 671 C CA . LYS A 1 92 ? -12.623 -3.357 8.489 1.00 93.44 92 LYS A CA 1
ATOM 672 C C . LYS A 1 92 ? -11.397 -2.454 8.551 1.00 93.44 92 LYS A C 1
ATOM 674 O O . LYS A 1 92 ? -10.291 -2.954 8.720 1.00 93.44 92 LYS A O 1
ATOM 679 N N . GLN A 1 93 ? -11.593 -1.137 8.479 1.00 90.62 93 GLN A N 1
ATOM 680 C CA . GLN A 1 93 ? -10.480 -0.193 8.541 1.00 90.62 93 GLN A CA 1
ATOM 681 C C . GLN A 1 93 ? -9.746 -0.233 9.881 1.00 90.62 93 GLN A C 1
ATOM 683 O O . GLN A 1 93 ? -8.524 -0.135 9.918 1.00 90.62 93 GLN A O 1
ATOM 688 N N . THR A 1 94 ? -10.459 -0.440 10.987 1.00 92.50 94 THR A N 1
ATOM 689 C CA . THR A 1 94 ? -9.820 -0.541 12.305 1.00 92.50 94 THR A CA 1
ATOM 690 C C . THR A 1 94 ? -9.027 -1.831 12.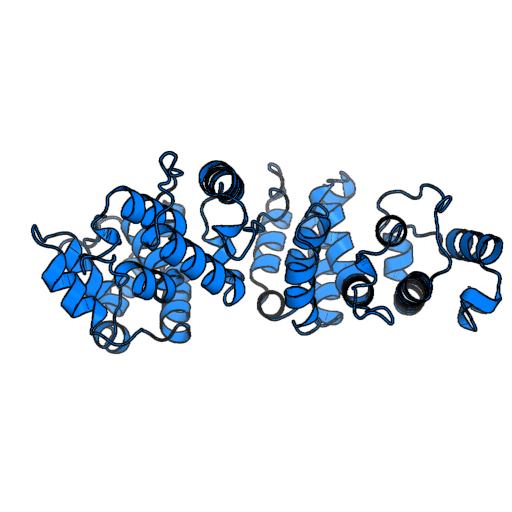466 1.00 92.50 94 THR A C 1
ATOM 692 O O . THR A 1 94 ? -7.986 -1.802 13.106 1.00 92.50 94 THR A O 1
ATOM 695 N N . LEU A 1 95 ? -9.467 -2.944 11.874 1.00 94.25 95 LEU A N 1
ATOM 696 C CA . LEU A 1 95 ? -8.706 -4.194 11.852 1.00 94.25 95 LEU A CA 1
ATOM 697 C C . LEU A 1 95 ? -7.455 -4.066 10.977 1.00 94.25 95 LEU A C 1
ATOM 699 O O . LEU A 1 95 ? -6.362 -4.385 11.442 1.00 94.25 95 LEU A O 1
ATOM 703 N N . VAL A 1 96 ? -7.596 -3.538 9.754 1.00 90.88 96 VAL A N 1
ATOM 704 C CA . VAL A 1 96 ? -6.460 -3.289 8.848 1.00 90.88 96 VAL A CA 1
ATOM 705 C C . VAL A 1 96 ? -5.449 -2.363 9.519 1.00 90.88 96 VAL A C 1
ATOM 707 O O . VAL A 1 96 ? -4.272 -2.678 9.593 1.00 90.88 96 VAL A O 1
ATOM 710 N N . PHE A 1 97 ? -5.901 -1.242 10.077 1.00 94.12 97 PHE A N 1
ATOM 711 C CA . PHE A 1 97 ? -5.022 -0.231 10.656 1.00 94.12 97 PHE A CA 1
ATOM 712 C C . PHE A 1 97 ? -4.863 -0.343 12.171 1.00 94.12 97 PHE A C 1
ATOM 714 O O . PHE A 1 97 ? -4.456 0.632 12.801 1.00 94.12 97 PHE A O 1
ATOM 721 N N . ASN A 1 98 ? -5.135 -1.505 12.779 1.00 94.75 98 ASN A N 1
ATOM 722 C CA . ASN A 1 98 ? -5.144 -1.649 14.240 1.00 94.75 98 ASN A CA 1
ATOM 723 C C . ASN A 1 98 ? -3.815 -1.208 14.865 1.00 94.75 98 ASN A C 1
ATOM 725 O O . ASN A 1 98 ? -3.771 -0.477 15.852 1.00 94.75 98 ASN A O 1
ATOM 729 N N . SER A 1 99 ? -2.721 -1.637 14.246 1.00 95.12 99 SER A N 1
ATOM 730 C CA . SER A 1 99 ? -1.357 -1.371 14.679 1.00 95.12 99 SER A CA 1
ATOM 731 C C . SER A 1 99 ? -0.978 0.113 14.637 1.00 95.12 99 SER A C 1
ATOM 733 O O . SER A 1 99 ? -0.649 0.656 15.698 1.00 95.12 99 SER A O 1
ATOM 735 N N . PRO A 1 100 ? -1.088 0.821 13.496 1.00 95.75 100 PRO A N 1
ATOM 736 C CA . PRO A 1 100 ? -0.790 2.247 13.448 1.00 95.75 100 PRO A CA 1
ATOM 737 C C . PRO A 1 100 ? -1.825 3.091 14.203 1.00 95.75 100 PRO A C 1
ATOM 739 O O . PRO A 1 100 ? -1.454 4.135 14.742 1.00 95.75 100 PRO A O 1
ATOM 742 N N . LEU A 1 101 ? -3.087 2.649 14.311 1.00 95.19 101 LEU A N 1
ATOM 743 C CA . LEU A 1 101 ? -4.096 3.297 15.157 1.00 95.19 101 LEU A CA 1
ATOM 744 C C . LEU A 1 101 ? -3.716 3.214 16.632 1.00 95.19 101 LEU A C 1
ATOM 746 O O . LEU A 1 101 ? -3.758 4.229 17.323 1.00 95.19 101 LEU A O 1
ATOM 750 N N . LYS A 1 102 ? -3.310 2.033 17.114 1.00 95.31 102 LYS A N 1
ATOM 751 C CA . LYS A 1 102 ? -2.863 1.844 18.497 1.00 95.31 102 LYS A CA 1
ATOM 752 C C . LYS A 1 102 ? -1.719 2.785 18.839 1.00 95.31 102 LYS A C 1
ATOM 754 O O . LYS A 1 102 ? -1.798 3.491 19.840 1.00 95.31 102 LYS A O 1
ATOM 759 N N . ASP A 1 103 ? -0.682 2.801 18.016 1.00 96.62 103 ASP A N 1
ATOM 760 C CA . ASP A 1 103 ? 0.495 3.625 18.281 1.00 96.62 103 ASP A CA 1
ATOM 761 C C . ASP A 1 103 ? 0.125 5.119 18.241 1.00 96.62 103 ASP A C 1
ATOM 763 O O . ASP A 1 103 ? 0.466 5.870 19.156 1.00 96.62 103 ASP A O 1
ATOM 767 N N . SER A 1 104 ? -0.685 5.524 17.257 1.00 96.75 104 SER A N 1
ATOM 768 C CA . SER A 1 104 ? -1.115 6.915 17.068 1.00 96.75 104 SER A CA 1
ATOM 769 C C . SER A 1 104 ? -1.997 7.453 18.194 1.00 96.75 104 SER A C 1
ATOM 771 O O . SER A 1 104 ? -1.759 8.556 18.690 1.00 96.75 104 SER A O 1
ATOM 773 N N . LEU A 1 105 ? -2.990 6.674 18.632 1.00 95.62 105 LEU A N 1
ATOM 774 C CA . LEU A 1 105 ? -3.888 7.039 19.734 1.00 95.62 105 LEU A CA 1
ATOM 775 C C . LEU A 1 105 ? -3.150 7.167 21.069 1.00 95.62 105 LEU A C 1
ATOM 777 O O . LEU A 1 105 ? -3.611 7.875 21.962 1.00 95.62 105 LEU A O 1
ATOM 781 N N . CYS A 1 106 ? -2.004 6.499 21.202 1.00 97.62 106 CYS A N 1
ATOM 782 C CA . CYS A 1 106 ? -1.215 6.483 22.425 1.00 97.62 106 CYS A CA 1
ATOM 783 C C . CYS A 1 106 ? -0.093 7.514 22.467 1.00 97.62 106 CYS A C 1
ATOM 785 O O . CYS A 1 106 ? 0.557 7.650 23.508 1.00 97.62 106 CYS A O 1
ATOM 787 N N . PHE A 1 107 ? 0.118 8.278 21.392 1.00 97.62 107 PHE A N 1
ATOM 788 C CA . PHE A 1 107 ? 1.011 9.424 21.462 1.00 97.62 107 PHE A CA 1
ATOM 789 C C . PHE A 1 107 ? 0.462 10.473 22.425 1.00 97.62 107 PHE A C 1
ATOM 791 O O . PHE A 1 107 ? -0.726 10.805 22.428 1.00 97.62 107 PHE A O 1
ATOM 798 N N . LYS A 1 108 ? 1.364 11.015 23.241 1.00 96.75 108 LYS A N 1
ATOM 799 C CA . LYS A 1 108 ? 1.107 12.130 24.147 1.00 96.75 108 LYS A CA 1
ATOM 800 C C . LYS A 1 108 ? 1.983 13.304 23.728 1.00 96.75 108 LYS A C 1
ATOM 802 O O . LYS A 1 108 ? 3.128 13.116 23.324 1.00 96.75 108 LYS A O 1
ATOM 807 N N . ASN A 1 109 ? 1.441 14.511 23.816 1.00 94.69 109 ASN A N 1
ATOM 808 C CA . ASN A 1 109 ? 2.208 15.732 23.607 1.00 94.69 109 ASN A CA 1
ATOM 809 C C . ASN A 1 109 ? 3.140 16.017 24.802 1.00 94.69 109 ASN A C 1
ATOM 811 O O . ASN A 1 109 ? 3.135 15.300 25.805 1.00 94.69 109 ASN A O 1
ATOM 815 N N . SER A 1 110 ? 3.911 17.103 24.724 1.00 95.31 110 SER A N 1
ATOM 816 C CA . SER A 1 110 ? 4.835 17.524 25.789 1.00 95.31 110 SER A CA 1
ATOM 817 C C . SER A 1 110 ? 4.156 17.843 27.129 1.00 95.31 110 SER A C 1
ATOM 819 O O . SER A 1 110 ? 4.813 17.825 28.164 1.00 95.31 110 SER A O 1
ATOM 821 N N . SER A 1 111 ? 2.845 18.099 27.137 1.00 95.94 111 SER A N 1
ATOM 822 C CA . SER A 1 111 ? 2.040 18.291 28.352 1.00 95.94 111 SER A CA 1
ATOM 823 C C . SER A 1 111 ? 1.432 16.987 28.890 1.00 95.94 111 SER A C 1
ATOM 825 O O . SER A 1 111 ? 0.641 17.028 29.828 1.00 95.94 111 SER A O 1
ATOM 827 N N . GLY A 1 112 ? 1.741 15.834 28.287 1.00 95.44 112 GLY A N 1
ATOM 828 C CA . GLY A 1 112 ? 1.205 14.529 28.682 1.00 95.44 112 GLY A CA 1
ATOM 829 C C . GLY A 1 112 ? -0.237 14.261 28.233 1.00 95.44 112 GLY A C 1
ATOM 830 O O . GLY A 1 112 ? -0.801 13.228 28.594 1.00 95.44 112 GLY A O 1
ATOM 831 N N . ARG A 1 113 ? -0.846 15.151 27.437 1.00 95.94 113 ARG A N 1
ATOM 832 C CA . ARG A 1 113 ? -2.193 14.956 26.878 1.00 95.94 113 ARG A CA 1
ATOM 833 C C . ARG A 1 113 ? -2.108 14.131 25.597 1.00 95.94 113 ARG A C 1
ATOM 835 O O . ARG A 1 113 ? -1.227 14.366 24.774 1.00 95.94 113 ARG A O 1
ATOM 842 N N . TYR A 1 114 ? -3.041 13.200 25.418 1.00 97.12 114 TYR A N 1
ATOM 843 C CA . TYR A 1 114 ? -3.142 12.398 24.199 1.00 97.12 114 TYR A CA 1
ATOM 844 C C . TYR A 1 114 ? -3.304 13.267 22.951 1.00 97.12 114 TYR A C 1
ATOM 846 O O . TYR A 1 114 ? -4.115 14.197 22.938 1.00 97.12 114 TYR A O 1
ATOM 854 N N . CYS A 1 115 ? -2.544 12.936 21.908 1.00 96.25 115 CYS A N 1
ATOM 855 C CA . CYS A 1 115 ? -2.541 13.663 20.645 1.00 96.25 115 CYS A CA 1
ATOM 856 C C . CYS A 1 115 ? -3.922 13.643 19.979 1.00 96.25 115 CYS A C 1
ATOM 858 O O . CYS A 1 115 ? -4.378 14.683 19.533 1.00 96.25 115 CYS A O 1
ATOM 860 N N . ASP A 1 116 ? -4.640 12.518 19.997 1.00 92.56 116 ASP A N 1
ATOM 861 C CA . ASP A 1 116 ? -5.978 12.395 19.386 1.00 92.56 116 ASP A CA 1
ATOM 862 C C . ASP A 1 116 ? -7.062 13.274 20.048 1.00 92.56 116 ASP A C 1
ATOM 864 O O . ASP A 1 116 ? -8.135 13.489 19.498 1.00 92.56 116 ASP A O 1
ATOM 868 N N . LEU A 1 117 ? -6.785 13.858 21.219 1.00 93.31 117 LEU A N 1
ATOM 869 C CA . LEU A 1 117 ? -7.687 14.837 21.837 1.00 93.31 117 LEU A CA 1
ATOM 870 C C . LEU A 1 117 ? -7.501 16.256 21.285 1.00 93.31 117 LEU A C 1
ATOM 872 O O . LEU A 1 117 ? -8.226 17.165 21.700 1.00 93.31 117 LEU A O 1
ATOM 876 N N . ASP A 1 118 ? -6.510 16.473 20.421 1.00 93.44 118 ASP A N 1
ATOM 877 C CA . ASP A 1 118 ? -6.377 17.669 19.600 1.00 93.44 118 ASP A CA 1
ATOM 878 C C . ASP A 1 118 ? -7.155 17.486 18.289 1.00 93.44 118 ASP A C 1
ATOM 880 O O . ASP A 1 118 ? -6.960 16.519 17.554 1.00 93.44 118 ASP A O 1
ATOM 884 N N . SER A 1 119 ? -8.028 18.445 17.974 1.00 91.81 119 SER A N 1
ATOM 885 C CA . SER A 1 119 ? -8.934 18.360 16.817 1.00 91.81 119 SER A CA 1
ATOM 886 C C . SER A 1 119 ? -8.213 18.160 15.478 1.00 91.81 119 SER A C 1
ATOM 888 O O . SER A 1 119 ? -8.740 17.502 14.575 1.00 91.81 119 SER A O 1
ATOM 890 N N . ASN A 1 120 ? -7.000 18.705 15.337 1.00 93.19 120 ASN A N 1
ATOM 891 C CA . ASN A 1 120 ? -6.235 18.573 14.111 1.00 93.19 120 ASN A CA 1
ATOM 892 C C . ASN A 1 120 ? -5.596 17.188 13.984 1.00 93.19 120 ASN A C 1
ATOM 894 O O . ASN A 1 120 ? -5.722 16.557 12.934 1.00 93.19 120 ASN A O 1
ATOM 898 N N . SER A 1 121 ? -4.994 16.706 15.069 1.00 94.56 121 SER A N 1
ATOM 899 C CA . SER A 1 121 ? -4.440 15.352 15.166 1.00 94.56 121 SER A CA 1
ATOM 900 C C . SER A 1 121 ? -5.513 14.288 14.925 1.00 94.56 121 SER A C 1
ATOM 902 O O . SER A 1 121 ? -5.298 13.379 14.125 1.00 94.56 121 SER A O 1
ATOM 904 N N . ALA A 1 122 ? -6.699 14.456 15.520 1.00 92.69 122 ALA A N 1
ATOM 905 C CA . ALA A 1 122 ? -7.842 13.571 15.308 1.00 92.69 122 ALA A CA 1
ATOM 906 C C . ALA A 1 122 ? -8.272 13.530 13.837 1.00 92.69 122 ALA A C 1
ATOM 908 O O . ALA A 1 122 ? -8.454 12.462 13.256 1.00 92.69 122 ALA A O 1
ATOM 909 N N . SER A 1 123 ? -8.375 14.698 13.193 1.00 92.31 123 SER A N 1
ATOM 910 C CA . SER A 1 123 ? -8.730 14.783 11.770 1.00 92.31 123 SER A CA 1
ATOM 911 C C . SER A 1 123 ? -7.714 14.046 10.892 1.00 92.31 123 SER A C 1
ATOM 913 O O . SER A 1 123 ? -8.102 13.295 9.998 1.00 92.31 123 SER A O 1
ATOM 915 N N . ILE A 1 124 ? -6.417 14.200 11.172 1.00 92.69 124 ILE A N 1
ATOM 916 C CA . ILE A 1 124 ? -5.348 13.483 10.464 1.00 92.69 124 ILE A CA 1
ATOM 917 C C . ILE A 1 124 ? -5.458 11.977 10.694 1.00 92.69 124 ILE A C 1
ATOM 919 O O . ILE A 1 124 ? -5.426 11.221 9.727 1.00 92.69 124 ILE A O 1
ATOM 923 N N . LEU A 1 125 ? -5.647 11.538 11.938 1.00 93.25 125 LEU A N 1
ATOM 924 C CA . LEU A 1 125 ? -5.788 10.123 12.267 1.00 93.25 125 LEU A CA 1
ATOM 925 C C . LEU A 1 125 ? -6.985 9.484 11.546 1.00 93.25 125 LEU A C 1
ATOM 927 O O . LEU A 1 125 ? -6.849 8.411 10.955 1.00 93.25 125 LEU A O 1
ATOM 931 N N . THR A 1 126 ? -8.139 10.160 11.539 1.00 91.44 126 THR A N 1
ATOM 932 C CA . THR A 1 126 ? -9.350 9.681 10.845 1.00 91.44 126 THR A CA 1
ATOM 933 C C . THR A 1 126 ? -9.127 9.533 9.340 1.00 91.44 126 THR A C 1
ATOM 935 O O . THR A 1 126 ? -9.579 8.564 8.737 1.00 91.44 126 THR A O 1
ATOM 938 N N . TYR A 1 127 ? -8.404 10.475 8.730 1.00 90.50 127 TYR A N 1
ATOM 939 C CA . TYR A 1 127 ? -8.099 10.445 7.307 1.00 90.50 127 TYR A CA 1
ATOM 940 C C . TYR A 1 127 ? -7.102 9.333 6.976 1.00 90.50 127 TYR A C 1
ATOM 942 O O . TYR A 1 127 ? -7.346 8.522 6.089 1.00 90.50 127 TYR A O 1
ATOM 950 N N . MET A 1 128 ? -6.003 9.241 7.730 1.00 88.88 128 MET A N 1
ATOM 951 C CA . MET A 1 128 ? -4.943 8.256 7.491 1.00 88.88 128 MET A CA 1
ATOM 952 C C . MET A 1 128 ? -5.403 6.807 7.672 1.00 88.88 128 MET A C 1
ATOM 954 O O . MET A 1 128 ? -4.889 5.921 6.998 1.00 88.88 128 MET A O 1
ATOM 958 N N . SER A 1 129 ? -6.387 6.576 8.539 1.00 89.44 129 SER A N 1
ATOM 959 C CA . SER A 1 129 ? -7.026 5.268 8.731 1.00 89.44 129 SER A CA 1
ATOM 960 C C . SER A 1 129 ? -8.124 4.956 7.710 1.00 89.44 129 SER A C 1
ATOM 962 O O . SER A 1 129 ? -8.811 3.949 7.840 1.00 89.44 129 SER A O 1
ATOM 964 N N . GLY A 1 130 ? -8.352 5.821 6.716 1.00 85.38 130 GLY A N 1
ATOM 965 C CA . GLY A 1 130 ? -9.406 5.624 5.718 1.00 85.38 130 GLY A CA 1
ATOM 966 C C . GLY A 1 130 ? -10.827 5.780 6.268 1.00 85.38 130 GLY A C 1
ATOM 967 O O . GLY A 1 130 ? -11.788 5.530 5.544 1.00 85.38 130 GLY A O 1
ATOM 968 N N . LEU A 1 131 ? -10.973 6.198 7.528 1.00 86.19 131 LEU A N 1
ATOM 969 C CA . LEU A 1 131 ? -12.245 6.371 8.232 1.00 86.19 131 LEU A CA 1
ATOM 970 C C . LEU A 1 131 ? -12.931 7.706 7.900 1.00 86.19 131 LEU A C 1
ATOM 972 O O . LEU A 1 131 ? -14.109 7.897 8.195 1.00 86.19 131 LEU A O 1
ATOM 976 N N . SER A 1 132 ? -12.203 8.620 7.260 1.00 86.19 132 SER A N 1
ATOM 977 C CA . SER A 1 132 ? -12.718 9.844 6.658 1.00 86.19 132 SER A CA 1
ATOM 978 C C . SER A 1 132 ? -12.190 9.982 5.234 1.00 86.19 132 SER A C 1
ATOM 980 O O . SER A 1 132 ? -10.997 9.825 4.982 1.00 86.19 132 SER A O 1
ATOM 982 N N . THR A 1 133 ? -13.073 10.339 4.303 1.00 80.62 133 THR A N 1
ATOM 983 C CA . THR A 1 133 ? -12.700 10.733 2.936 1.00 80.62 133 THR A CA 1
ATOM 984 C C . THR A 1 133 ? -12.377 12.225 2.831 1.00 80.62 133 THR A C 1
ATOM 986 O O . THR A 1 133 ? -11.869 12.682 1.808 1.00 80.62 133 THR A O 1
ATOM 989 N N . ILE A 1 134 ? -12.653 12.997 3.887 1.00 85.94 134 ILE A N 1
ATOM 990 C CA . ILE A 1 134 ? -12.420 14.439 3.924 1.00 85.94 134 ILE A CA 1
ATOM 991 C C . ILE A 1 134 ? -10.943 14.678 4.216 1.00 85.94 134 ILE A C 1
ATOM 993 O O . ILE A 1 134 ? -10.474 14.450 5.332 1.00 85.94 134 ILE A O 1
ATOM 997 N N . THR A 1 135 ? -10.215 15.168 3.214 1.00 84.81 135 THR A N 1
ATOM 998 C CA . THR A 1 135 ? -8.805 15.534 3.353 1.00 84.81 135 THR A CA 1
ATOM 999 C C . THR A 1 135 ? -8.640 16.682 4.359 1.00 84.81 135 THR A C 1
ATOM 1001 O O . THR A 1 135 ? -9.209 17.758 4.152 1.00 84.81 135 THR A O 1
ATOM 1004 N N . PRO A 1 136 ? -7.838 16.515 5.428 1.00 89.12 136 PRO A N 1
ATOM 1005 C CA . PRO A 1 136 ? -7.570 17.589 6.374 1.00 89.12 136 PRO A CA 1
ATOM 1006 C C . PRO A 1 136 ? -6.820 18.740 5.695 1.00 89.12 136 PRO A C 1
ATOM 1008 O O . PRO A 1 136 ? -5.715 18.567 5.186 1.00 89.12 136 PRO A O 1
ATOM 1011 N N . THR A 1 137 ? -7.401 19.939 5.714 1.00 85.56 137 THR A N 1
ATOM 1012 C CA . THR A 1 137 ? -6.807 21.137 5.093 1.00 85.56 137 THR A CA 1
ATOM 1013 C C . THR A 1 137 ? -6.004 21.983 6.083 1.00 85.56 137 THR A C 1
ATOM 1015 O O . THR A 1 137 ? -5.055 22.672 5.702 1.00 85.56 137 THR A O 1
ATOM 1018 N N . ASN A 1 138 ? -6.323 21.911 7.376 1.00 86.00 138 ASN A N 1
ATOM 1019 C CA . ASN A 1 138 ? -5.725 22.737 8.429 1.00 86.00 138 ASN A CA 1
ATOM 1020 C C . ASN A 1 138 ? -4.632 22.011 9.216 1.00 86.00 138 ASN A C 1
ATOM 1022 O O . ASN A 1 138 ? -4.691 21.950 10.431 1.00 86.00 138 ASN A O 1
ATOM 1026 N N . ILE A 1 139 ? -3.639 21.443 8.535 1.00 90.00 139 ILE A N 1
ATOM 1027 C CA . ILE A 1 139 ? -2.552 20.676 9.168 1.00 90.00 139 ILE A CA 1
ATOM 1028 C C . ILE A 1 139 ? -1.614 21.603 9.956 1.00 90.00 139 ILE A C 1
ATOM 1030 O O . ILE A 1 139 ? -0.981 22.482 9.370 1.00 90.00 139 ILE A O 1
ATOM 1034 N N . SER A 1 140 ? -1.518 21.383 11.267 1.00 93.19 140 SER A N 1
ATOM 1035 C CA . SER A 1 140 ? -0.544 22.015 12.160 1.00 93.19 140 SER A CA 1
ATOM 1036 C C . SER A 1 140 ? 0.742 21.190 12.202 1.00 93.19 140 SER A C 1
ATOM 1038 O O . SER A 1 140 ? 0.707 19.964 12.260 1.00 93.19 140 SER A O 1
ATOM 1040 N N . CYS A 1 141 ? 1.902 21.836 12.218 1.00 94.19 141 CYS A N 1
ATOM 1041 C CA . CYS A 1 141 ? 3.192 21.143 12.160 1.00 94.19 141 CYS A CA 1
ATOM 1042 C C . CYS A 1 141 ? 3.701 20.774 13.563 1.00 94.19 141 CYS A C 1
ATOM 1044 O O . CYS A 1 141 ? 4.748 21.245 13.996 1.00 94.19 141 CYS A O 1
ATOM 1046 N N . THR A 1 142 ? 2.922 19.979 14.299 1.00 94.62 142 THR A N 1
ATOM 1047 C CA . THR A 1 142 ? 3.230 19.559 15.676 1.00 94.62 142 THR A CA 1
ATOM 1048 C C . THR A 1 142 ? 3.943 18.207 15.712 1.00 94.62 142 THR A C 1
ATOM 1050 O O . THR A 1 142 ? 3.804 17.398 14.791 1.00 94.62 142 THR A O 1
ATOM 1053 N N . ASP A 1 143 ? 4.645 17.916 16.811 1.00 93.94 143 ASP A N 1
ATOM 1054 C CA . ASP A 1 143 ? 5.265 16.601 17.030 1.00 93.94 143 ASP A CA 1
ATOM 1055 C C . ASP A 1 143 ? 4.230 15.467 17.029 1.00 93.94 143 ASP A C 1
ATOM 1057 O O . ASP A 1 143 ? 4.493 14.400 16.481 1.00 93.94 143 ASP A O 1
ATOM 1061 N N . CYS A 1 144 ? 3.026 15.719 17.558 1.00 95.62 144 CYS A N 1
ATOM 1062 C CA . CYS A 1 144 ? 1.898 14.787 17.490 1.00 95.62 144 CYS A CA 1
ATOM 1063 C C . CYS A 1 144 ? 1.556 14.416 16.044 1.00 95.62 144 CYS A C 1
ATOM 1065 O O . CYS A 1 144 ? 1.548 13.239 15.686 1.00 95.62 144 CYS A O 1
ATOM 1067 N N . ASN A 1 145 ? 1.326 15.414 15.189 1.00 95.12 145 ASN A N 1
ATOM 1068 C CA . ASN A 1 145 ? 0.961 15.175 13.795 1.00 95.12 145 ASN A CA 1
ATOM 1069 C C . ASN A 1 145 ? 2.089 14.494 13.026 1.00 95.12 145 ASN A C 1
ATOM 1071 O O . ASN A 1 145 ? 1.838 13.581 12.241 1.00 95.12 145 ASN A O 1
ATOM 1075 N N . LYS A 1 146 ? 3.340 14.887 13.291 1.00 92.94 146 LYS A N 1
ATOM 1076 C CA . LYS A 1 146 ? 4.518 14.231 12.722 1.00 92.94 146 LYS A CA 1
ATOM 1077 C C . LYS A 1 146 ? 4.591 12.757 13.122 1.00 92.94 146 LYS A C 1
ATOM 1079 O O . LYS A 1 146 ? 4.837 11.910 12.264 1.00 92.94 146 LYS A O 1
ATOM 1084 N N . ALA A 1 147 ? 4.380 12.444 14.399 1.00 93.56 147 ALA A N 1
ATOM 1085 C CA . ALA A 1 147 ? 4.422 11.079 14.913 1.00 93.56 147 ALA A CA 1
ATOM 1086 C C . ALA A 1 147 ? 3.311 10.208 14.309 1.00 93.56 147 ALA A C 1
ATOM 1088 O O . ALA A 1 147 ? 3.600 9.116 13.819 1.00 93.56 147 ALA A O 1
ATOM 1089 N N . ILE A 1 148 ? 2.073 10.714 14.256 1.00 94.62 148 ILE A N 1
ATOM 1090 C CA . ILE A 1 148 ? 0.932 10.020 13.636 1.00 94.62 148 ILE A CA 1
ATOM 1091 C C . ILE A 1 148 ? 1.227 9.729 12.161 1.00 94.62 148 ILE A C 1
ATOM 1093 O O . ILE A 1 148 ? 1.180 8.578 11.730 1.00 94.62 148 ILE A O 1
ATOM 1097 N N . LEU A 1 149 ? 1.606 10.748 11.384 1.00 92.12 149 LEU A N 1
ATOM 1098 C CA . LEU A 1 149 ? 1.872 10.583 9.953 1.00 92.12 149 LEU A CA 1
ATOM 1099 C C . LEU A 1 149 ? 3.005 9.592 9.688 1.00 92.12 149 LEU A C 1
ATOM 1101 O O . LEU A 1 149 ? 2.845 8.691 8.868 1.00 92.12 149 LEU A O 1
ATOM 1105 N N . ASN A 1 150 ? 4.123 9.708 10.409 1.00 88.00 150 ASN A N 1
ATOM 1106 C CA . ASN A 1 150 ? 5.250 8.791 10.242 1.00 88.00 150 ASN A CA 1
ATOM 1107 C C . ASN A 1 150 ? 4.908 7.357 10.666 1.00 88.00 150 ASN A C 1
ATOM 1109 O O . ASN A 1 150 ? 5.413 6.416 10.060 1.00 88.00 150 ASN A O 1
ATOM 1113 N N . THR A 1 151 ? 4.030 7.175 11.655 1.00 94.00 151 THR A N 1
ATOM 1114 C CA . THR A 1 151 ? 3.550 5.850 12.076 1.00 94.00 151 THR A CA 1
ATOM 1115 C C . THR A 1 151 ? 2.782 5.165 10.955 1.00 94.00 151 THR A C 1
ATOM 1117 O O . THR A 1 151 ? 3.111 4.039 10.589 1.00 94.00 151 THR A O 1
ATOM 1120 N N . PHE A 1 152 ? 1.823 5.863 10.344 1.00 91.50 152 PHE A N 1
ATOM 1121 C CA . PHE A 1 152 ? 1.080 5.329 9.202 1.00 91.50 152 PHE A CA 1
ATOM 1122 C C . PHE A 1 152 ? 1.984 5.100 7.988 1.00 91.50 152 PHE A C 1
ATOM 1124 O O . PHE A 1 152 ? 1.938 4.034 7.387 1.00 91.50 152 PHE A O 1
ATOM 1131 N N . VAL A 1 153 ? 2.873 6.042 7.663 1.00 83.88 153 VAL A N 1
ATOM 1132 C CA . VAL A 1 153 ? 3.872 5.874 6.592 1.00 83.88 153 VAL A CA 1
ATOM 1133 C C . VAL A 1 153 ? 4.718 4.616 6.794 1.00 83.88 153 VAL A C 1
ATOM 1135 O O . VAL A 1 153 ? 4.914 3.848 5.854 1.00 83.88 153 VAL A O 1
ATOM 1138 N N . ASN A 1 154 ? 5.241 4.402 8.002 1.00 81.75 154 ASN A N 1
ATOM 1139 C CA . ASN A 1 154 ? 6.061 3.232 8.304 1.00 81.75 154 ASN A CA 1
ATOM 1140 C C . ASN A 1 154 ? 5.241 1.943 8.231 1.00 81.75 154 ASN A C 1
ATOM 1142 O O . ASN A 1 154 ? 5.735 0.945 7.710 1.00 81.75 154 ASN A O 1
ATOM 1146 N N . TYR A 1 155 ? 3.985 1.988 8.676 1.00 86.62 155 TYR A N 1
ATOM 1147 C CA . TYR A 1 155 ? 3.061 0.874 8.529 1.00 86.62 155 TYR A CA 1
ATOM 1148 C C . TYR A 1 155 ? 2.837 0.515 7.056 1.00 86.62 155 TYR A C 1
ATOM 1150 O O . TYR A 1 155 ? 3.050 -0.629 6.679 1.00 86.62 155 TYR A O 1
ATOM 1158 N N . PHE A 1 156 ? 2.541 1.485 6.187 1.00 80.38 156 PHE A N 1
ATOM 1159 C CA . PHE A 1 156 ? 2.359 1.235 4.751 1.00 80.38 156 PHE A CA 1
ATOM 1160 C C . PHE A 1 156 ? 3.600 0.664 4.058 1.00 80.38 156 PHE A C 1
ATOM 1162 O O . PHE A 1 156 ? 3.483 -0.098 3.102 1.00 80.38 156 PHE A O 1
ATOM 1169 N N . LYS A 1 157 ? 4.803 1.020 4.527 1.00 72.88 157 LYS A N 1
ATOM 1170 C CA . LYS A 1 157 ? 6.050 0.430 4.015 1.00 72.88 157 LYS A CA 1
ATOM 1171 C C . LYS A 1 157 ? 6.163 -1.053 4.366 1.00 72.88 157 LYS A C 1
ATOM 1173 O O . LYS A 1 157 ? 6.637 -1.828 3.535 1.00 72.88 157 LYS A O 1
ATOM 1178 N N . ALA A 1 158 ? 5.761 -1.419 5.582 1.00 75.19 158 ALA A N 1
ATOM 1179 C CA . ALA A 1 158 ? 5.769 -2.797 6.063 1.00 75.19 158 ALA A CA 1
ATOM 1180 C C . ALA A 1 158 ? 4.597 -3.628 5.504 1.00 75.19 158 ALA A C 1
ATOM 1182 O O . ALA A 1 158 ? 4.765 -4.822 5.286 1.00 75.19 158 ALA A O 1
ATOM 1183 N N . HIS A 1 159 ? 3.464 -2.979 5.220 1.00 72.94 159 HIS A N 1
ATOM 1184 C CA . HIS A 1 159 ? 2.196 -3.580 4.795 1.00 72.94 159 HIS A CA 1
ATOM 1185 C C . HIS A 1 159 ? 1.688 -2.940 3.493 1.00 72.94 159 HIS A C 1
ATOM 1187 O O . HIS A 1 159 ? 0.685 -2.214 3.504 1.00 72.94 159 HIS A O 1
ATOM 1193 N N . PRO A 1 160 ? 2.381 -3.134 2.357 1.00 70.56 160 PRO A N 1
ATOM 1194 C CA . PRO A 1 160 ? 2.011 -2.513 1.083 1.00 70.56 160 PRO A CA 1
ATOM 1195 C C . PRO A 1 160 ? 0.588 -2.861 0.618 1.00 70.56 160 PRO A C 1
ATOM 1197 O O . PRO A 1 160 ? -0.043 -2.052 -0.057 1.00 70.56 160 PRO A O 1
ATOM 1200 N N . GLU A 1 161 ? 0.059 -4.025 0.995 1.00 68.38 161 GLU A N 1
ATOM 1201 C CA . GLU A 1 161 ? -1.315 -4.458 0.721 1.00 68.38 161 GLU A CA 1
ATOM 1202 C C . GLU A 1 161 ? -2.371 -3.508 1.309 1.00 68.38 161 GLU A C 1
ATOM 1204 O O . GLU A 1 161 ? -3.447 -3.341 0.737 1.00 68.38 161 GLU A O 1
ATOM 1209 N N . SER A 1 162 ? -2.050 -2.823 2.411 1.00 76.75 162 SER A N 1
ATOM 1210 C CA . SER A 1 162 ? -2.954 -1.868 3.060 1.00 76.75 162 SER A CA 1
ATOM 1211 C C . SER A 1 162 ? -3.068 -0.535 2.310 1.00 76.75 162 SER A C 1
ATOM 1213 O O . SER A 1 162 ? -3.977 0.249 2.577 1.00 76.75 162 SER A O 1
ATOM 1215 N N . LEU A 1 163 ? -2.202 -0.279 1.320 1.00 73.25 163 LEU A N 1
ATOM 1216 C CA . LEU A 1 163 ? -2.289 0.925 0.492 1.00 73.25 163 LEU A CA 1
ATOM 1217 C C . LEU A 1 163 ? -3.573 0.963 -0.354 1.00 73.25 163 LEU A C 1
ATOM 1219 O O . LEU A 1 163 ? -4.023 2.050 -0.705 1.00 73.25 163 LEU A O 1
ATOM 1223 N N . ALA A 1 164 ? -4.176 -0.191 -0.660 1.00 71.81 164 ALA A N 1
ATOM 1224 C CA . ALA A 1 164 ? -5.469 -0.264 -1.346 1.00 71.81 164 ALA A CA 1
ATOM 1225 C C . ALA A 1 164 ? -6.635 0.259 -0.484 1.00 71.81 164 ALA A C 1
ATOM 1227 O O . ALA A 1 164 ? -7.695 0.586 -1.010 1.00 71.81 164 ALA A O 1
ATOM 1228 N N . GLU A 1 165 ? -6.437 0.353 0.833 1.00 78.69 165 GLU A N 1
ATOM 1229 C CA . GLU A 1 165 ? -7.439 0.812 1.800 1.00 78.69 165 GLU A CA 1
ATOM 1230 C C . GLU A 1 165 ? -7.333 2.313 2.106 1.00 78.69 165 GLU A C 1
ATOM 1232 O O . GLU A 1 165 ? -8.150 2.857 2.851 1.00 78.69 165 GLU A O 1
ATOM 1237 N N . LEU A 1 166 ? -6.324 2.986 1.544 1.00 74.19 166 LEU A N 1
ATOM 1238 C CA . LEU A 1 166 ? -6.103 4.414 1.727 1.00 74.19 166 LEU A CA 1
ATOM 1239 C C . LEU A 1 166 ? -7.185 5.267 1.043 1.00 74.19 166 LEU A C 1
ATOM 1241 O O . LEU A 1 166 ? -7.713 4.890 -0.005 1.00 74.19 166 LEU A O 1
ATOM 1245 N N . PRO A 1 167 ? -7.443 6.490 1.549 1.00 68.00 167 PRO A N 1
ATOM 1246 C CA . PRO A 1 167 ? -8.213 7.477 0.807 1.00 68.00 167 PRO A CA 1
ATOM 1247 C C . PRO A 1 167 ? -7.598 7.744 -0.572 1.00 68.00 167 PRO A C 1
ATOM 1249 O O . PRO A 1 167 ? -6.377 7.808 -0.731 1.00 68.00 167 PRO A O 1
ATOM 1252 N N . THR A 1 168 ? -8.445 8.013 -1.564 1.00 60.66 168 THR A N 1
ATOM 1253 C CA . THR A 1 168 ? -8.052 8.255 -2.965 1.00 60.66 168 THR A CA 1
ATOM 1254 C C . THR A 1 168 ? -7.166 9.486 -3.183 1.00 60.66 168 THR A C 1
ATOM 1256 O O . THR A 1 168 ? -6.672 9.685 -4.289 1.00 60.66 168 THR A O 1
ATOM 1259 N N . ASN A 1 169 ? -6.954 10.315 -2.156 1.00 67.81 169 ASN A N 1
ATOM 1260 C CA . ASN A 1 169 ? -6.330 11.632 -2.275 1.00 67.81 169 ASN A CA 1
ATOM 1261 C C . ASN A 1 169 ? -5.051 11.807 -1.431 1.00 67.81 169 ASN A C 1
ATOM 1263 O O . ASN A 1 169 ? -4.710 12.900 -0.964 1.00 67.81 169 ASN A O 1
ATOM 1267 N N . THR A 1 170 ? -4.338 10.711 -1.178 1.00 70.81 170 THR A N 1
ATOM 1268 C CA . THR A 1 170 ? -3.112 10.692 -0.359 1.00 70.81 170 THR A CA 1
ATOM 1269 C C . THR A 1 170 ? -2.006 11.587 -0.913 1.00 70.81 170 THR A C 1
ATOM 1271 O O . THR A 1 170 ? -1.332 12.249 -0.127 1.00 70.81 170 THR A O 1
ATOM 1274 N N . THR A 1 171 ? -1.878 11.715 -2.236 1.00 68.88 171 THR A N 1
ATOM 1275 C CA . THR A 1 171 ? -0.909 12.623 -2.875 1.00 68.88 171 THR A CA 1
ATOM 1276 C C . THR A 1 171 ? -1.210 14.093 -2.587 1.00 68.88 171 THR A C 1
ATOM 1278 O O . THR A 1 171 ? -0.309 14.846 -2.220 1.00 68.88 171 THR A O 1
ATOM 1281 N N . GLN A 1 172 ? -2.472 14.532 -2.694 1.00 72.19 172 GLN A N 1
ATOM 1282 C CA . GLN A 1 172 ? -2.834 15.915 -2.353 1.00 72.19 172 GLN A CA 1
ATOM 1283 C C . GLN A 1 172 ? -2.617 16.185 -0.865 1.00 72.19 172 GLN A C 1
ATOM 1285 O O . GLN A 1 172 ? -2.140 17.260 -0.492 1.00 72.19 172 GLN A O 1
ATOM 1290 N N . PHE A 1 173 ? -2.950 15.214 -0.014 1.00 80.44 173 PHE A N 1
ATOM 1291 C CA . PHE A 1 173 ? -2.714 15.328 1.417 1.00 80.44 173 PHE A CA 1
ATOM 1292 C C . PHE A 1 173 ? -1.223 15.459 1.731 1.00 80.44 173 PHE A C 1
ATOM 1294 O O . PHE A 1 173 ? -0.831 16.378 2.446 1.00 80.44 173 PHE A O 1
ATOM 1301 N N . GLN A 1 174 ? -0.379 14.623 1.127 1.00 81.25 174 GLN A N 1
ATOM 1302 C CA . GLN A 1 174 ? 1.065 14.739 1.257 1.00 81.25 174 GLN A CA 1
ATOM 1303 C C . GLN A 1 174 ? 1.564 16.108 0.800 1.00 81.25 174 GLN A C 1
ATOM 1305 O O . GLN A 1 174 ? 2.290 16.756 1.546 1.00 81.25 174 GLN A O 1
ATOM 1310 N N . ASN A 1 175 ? 1.159 16.568 -0.386 1.00 76.94 175 ASN A N 1
ATOM 1311 C CA . ASN A 1 175 ? 1.550 17.882 -0.891 1.00 76.94 175 ASN A CA 1
ATOM 1312 C C . ASN A 1 175 ? 1.145 18.981 0.096 1.00 76.94 175 ASN A C 1
ATOM 1314 O O . ASN A 1 175 ? 1.944 19.858 0.400 1.00 76.94 175 ASN A O 1
ATOM 1318 N N . THR A 1 176 ? -0.055 18.886 0.674 1.00 83.25 176 THR A N 1
ATOM 1319 C CA . THR A 1 176 ? -0.527 19.817 1.708 1.00 83.25 176 THR A CA 1
ATOM 1320 C C . THR A 1 176 ? 0.381 19.798 2.940 1.00 83.25 176 THR A C 1
ATOM 1322 O O . THR A 1 176 ? 0.777 20.864 3.416 1.00 83.25 176 THR A O 1
ATOM 1325 N N . VAL A 1 177 ? 0.754 18.613 3.439 1.00 84.62 177 VAL A N 1
ATOM 1326 C CA . VAL A 1 177 ? 1.687 18.461 4.569 1.00 84.62 177 VAL A CA 1
ATOM 1327 C C . VAL A 1 177 ? 3.056 19.041 4.220 1.00 84.62 177 VAL A C 1
ATOM 1329 O O . VAL A 1 177 ? 3.585 19.848 4.975 1.00 84.62 177 VAL A O 1
ATOM 1332 N N . THR A 1 178 ? 3.630 18.665 3.079 1.00 80.88 178 THR A N 1
ATOM 1333 C CA . THR A 1 178 ? 4.963 19.097 2.647 1.00 80.88 178 THR A CA 1
ATOM 1334 C C . THR A 1 178 ? 5.019 20.603 2.402 1.00 80.88 178 THR A C 1
ATOM 1336 O O . THR A 1 178 ? 5.984 21.244 2.810 1.00 80.88 178 THR A O 1
ATOM 1339 N N . THR A 1 179 ? 3.986 21.196 1.800 1.00 81.75 179 THR A N 1
ATOM 1340 C CA . THR A 1 179 ? 3.901 22.648 1.595 1.00 81.75 179 THR A CA 1
ATOM 1341 C C . THR A 1 179 ? 3.769 23.399 2.918 1.00 81.75 179 THR A C 1
ATOM 1343 O O . THR A 1 179 ? 4.400 24.440 3.077 1.00 81.75 179 THR A O 1
ATOM 1346 N N . LYS A 1 180 ? 2.977 22.896 3.876 1.00 87.81 180 LYS A N 1
ATOM 1347 C CA . LYS A 1 180 ? 2.774 23.581 5.165 1.00 87.81 180 LYS A CA 1
ATOM 1348 C C . LYS A 1 180 ? 3.913 23.375 6.159 1.00 87.81 180 LYS A C 1
ATOM 1350 O O . LYS A 1 180 ? 4.270 24.309 6.867 1.00 87.81 180 LYS A O 1
ATOM 1355 N N . CYS A 1 181 ? 4.457 22.165 6.228 1.00 85.75 181 CYS A N 1
ATOM 1356 C CA . CYS A 1 181 ? 5.376 21.741 7.283 1.00 85.75 181 CYS A CA 1
ATOM 1357 C C . CYS A 1 181 ? 6.800 21.457 6.796 1.00 85.75 181 CYS A C 1
ATOM 1359 O O . CYS A 1 181 ? 7.685 21.207 7.614 1.00 85.75 181 CYS A O 1
ATOM 1361 N N . GLY A 1 182 ? 7.039 21.518 5.486 1.00 78.88 182 GLY A N 1
ATOM 1362 C CA . GLY A 1 182 ? 8.320 21.196 4.866 1.00 78.88 182 GLY A CA 1
ATOM 1363 C C . GLY A 1 182 ? 8.485 19.703 4.571 1.00 78.88 182 GLY A C 1
ATOM 1364 O O . GLY A 1 182 ? 7.864 18.838 5.190 1.00 78.88 182 GLY A O 1
ATOM 1365 N N . ALA A 1 183 ? 9.362 19.385 3.616 1.00 71.69 183 ALA A N 1
ATOM 1366 C CA . ALA A 1 183 ? 9.624 18.007 3.191 1.00 71.69 183 ALA A CA 1
ATOM 1367 C C . ALA A 1 183 ? 10.208 17.126 4.309 1.00 71.69 183 ALA A C 1
ATOM 1369 O O . ALA A 1 183 ? 9.915 15.941 4.357 1.00 71.69 183 ALA A O 1
ATOM 1370 N N . SER A 1 184 ? 10.958 17.706 5.253 1.00 74.88 184 SER A N 1
ATOM 1371 C CA . SER A 1 184 ? 11.539 16.997 6.406 1.00 74.88 184 SER A CA 1
ATOM 1372 C C . SER A 1 184 ? 10.532 16.663 7.515 1.00 74.88 184 SER A C 1
ATOM 1374 O O . SER A 1 184 ? 10.883 16.023 8.517 1.00 74.88 184 SER A O 1
ATOM 1376 N N . PHE A 1 185 ? 9.282 17.118 7.382 1.00 78.88 185 PHE A N 1
ATOM 1377 C CA . PHE A 1 185 ? 8.223 16.796 8.331 1.00 78.88 185 PHE A CA 1
ATOM 1378 C C . PHE A 1 185 ? 7.812 15.330 8.221 1.00 78.88 185 PHE A C 1
ATOM 1380 O O . PHE A 1 185 ? 7.685 14.643 9.235 1.00 78.88 185 PHE A O 1
ATOM 1387 N N . LEU A 1 186 ? 7.683 14.838 6.991 1.00 74.50 186 LEU A N 1
ATOM 1388 C CA . LEU A 1 186 ? 7.482 13.427 6.712 1.00 74.50 186 LEU A CA 1
ATOM 1389 C C . LEU A 1 186 ? 8.849 12.777 6.515 1.00 74.50 186 LEU A C 1
ATOM 1391 O O . LEU A 1 186 ? 9.682 13.275 5.767 1.00 74.50 186 LEU A O 1
ATOM 1395 N N . ALA A 1 187 ? 9.088 11.631 7.146 1.00 60.78 187 ALA A N 1
ATOM 1396 C CA . ALA A 1 187 ? 10.299 10.849 6.895 1.00 60.78 187 ALA A CA 1
ATOM 1397 C C . ALA A 1 187 ? 10.280 10.153 5.510 1.00 60.78 187 ALA A C 1
ATOM 1399 O O . ALA A 1 187 ? 11.117 9.288 5.239 1.00 60.78 187 ALA A O 1
ATOM 1400 N N . PHE A 1 188 ? 9.281 10.448 4.667 1.00 55.69 188 PHE A N 1
ATOM 1401 C CA . PHE A 1 188 ? 9.047 9.811 3.375 1.00 55.69 188 PHE A CA 1
ATOM 1402 C C . PHE A 1 188 ? 7.987 10.545 2.538 1.00 55.69 188 PHE A C 1
ATOM 1404 O O . PHE A 1 188 ? 7.141 11.257 3.077 1.00 55.69 188 PHE A O 1
ATOM 1411 N N . SER A 1 189 ? 7.975 10.270 1.234 1.00 50.53 189 SER A N 1
ATOM 1412 C CA . SER A 1 189 ? 6.917 10.657 0.302 1.00 50.53 189 SER A CA 1
ATOM 1413 C C . SER A 1 189 ? 5.872 9.541 0.186 1.00 50.53 189 SER A C 1
ATOM 1415 O O . SER A 1 189 ? 6.252 8.422 -0.134 1.00 50.53 189 SER A O 1
ATOM 1417 N N . PHE A 1 190 ? 4.578 9.790 0.430 1.00 46.53 190 PHE A N 1
ATOM 1418 C CA . PHE A 1 190 ? 3.517 8.837 0.078 1.00 46.53 190 PHE A CA 1
ATOM 1419 C C . PHE A 1 190 ? 3.531 8.630 -1.435 1.00 46.53 190 PHE A C 1
ATOM 1421 O O . PHE A 1 190 ? 2.873 9.327 -2.204 1.00 46.53 190 PHE A O 1
ATOM 1428 N N . VAL A 1 191 ? 4.275 7.629 -1.883 1.00 39.91 191 VAL A N 1
ATOM 1429 C CA . VAL A 1 191 ? 4.101 7.121 -3.229 1.00 39.91 191 VAL A CA 1
ATOM 1430 C C . VAL A 1 191 ? 2.743 6.438 -3.210 1.00 39.91 191 VAL A C 1
ATOM 1432 O O . VAL A 1 191 ? 2.604 5.343 -2.667 1.00 39.91 191 VAL A O 1
ATOM 1435 N N . SER A 1 192 ? 1.705 7.140 -3.665 1.00 37.59 192 SER A N 1
ATOM 1436 C CA . SER A 1 192 ? 0.360 6.583 -3.694 1.00 37.59 192 SER A CA 1
ATOM 1437 C C . SER A 1 192 ? 0.420 5.235 -4.405 1.00 37.59 192 SER A C 1
ATOM 1439 O O . SER A 1 192 ? 0.909 5.168 -5.535 1.00 37.59 192 SER A O 1
ATOM 1441 N N . ALA A 1 193 ? -0.157 4.189 -3.812 1.00 35.88 193 ALA A N 1
ATOM 1442 C CA . ALA A 1 193 ? -0.537 3.003 -4.572 1.00 35.88 193 ALA A CA 1
ATOM 1443 C C . ALA A 1 193 ? -1.763 3.247 -5.452 1.00 35.88 193 ALA A C 1
ATOM 1445 O O . ALA A 1 193 ? -2.519 2.322 -5.737 1.00 35.88 193 ALA A O 1
ATOM 1446 N N . GLN A 1 194 ? -1.937 4.466 -5.966 1.00 36.03 194 GLN A N 1
ATOM 1447 C CA . GLN A 1 194 ? -2.485 4.549 -7.300 1.00 36.03 194 GLN A CA 1
ATOM 1448 C C . GLN A 1 194 ? -1.463 3.865 -8.210 1.00 36.03 194 GLN A C 1
ATOM 1450 O O . GLN A 1 194 ? -0.506 4.463 -8.693 1.00 36.03 194 GLN A O 1
ATOM 1455 N N . LEU A 1 195 ? -1.729 2.583 -8.487 1.00 39.72 195 LEU A N 1
ATOM 1456 C CA . LEU A 1 195 ? -1.842 2.169 -9.882 1.00 39.72 195 LEU A CA 1
ATOM 1457 C C . LEU A 1 195 ? -2.253 3.417 -10.681 1.00 39.72 195 LEU A C 1
ATOM 1459 O O . LEU A 1 195 ? -3.288 3.984 -10.308 1.00 39.72 195 LEU A O 1
ATOM 1463 N N . PRO A 1 196 ? -1.455 3.908 -11.650 1.00 43.84 196 PRO A N 1
ATOM 1464 C CA . PRO A 1 196 ? -1.821 5.090 -12.431 1.00 43.84 196 PRO A CA 1
ATOM 1465 C C . PRO A 1 196 ? -3.304 4.979 -12.767 1.00 43.84 196 PRO A C 1
ATOM 1467 O O . PRO A 1 196 ? -3.659 3.969 -13.367 1.00 43.84 196 PRO A O 1
ATOM 1470 N N . GLN A 1 197 ? -4.127 5.905 -12.233 1.00 46.00 197 GLN A N 1
ATOM 1471 C CA . GLN A 1 197 ? -5.578 5.744 -12.015 1.00 46.00 197 GLN A CA 1
ATOM 1472 C C . GLN A 1 197 ? -6.167 4.669 -12.922 1.00 46.00 197 GLN A C 1
ATOM 1474 O O . GLN A 1 197 ? -6.253 4.912 -14.122 1.00 46.00 197 GLN A O 1
ATOM 1479 N N . LEU A 1 198 ? -6.519 3.505 -12.361 1.00 51.03 198 LEU A N 1
ATOM 1480 C CA . LEU A 1 198 ? -7.189 2.422 -13.087 1.00 51.03 198 LEU A CA 1
ATOM 1481 C C . LEU A 1 198 ? -8.177 3.032 -14.099 1.00 51.03 198 LEU A C 1
ATOM 1483 O O . LEU A 1 198 ? -9.031 3.818 -13.670 1.00 51.03 198 LEU A O 1
ATOM 1487 N N . PRO A 1 199 ? -8.020 2.770 -15.410 1.00 55.34 199 PRO A N 1
ATOM 1488 C CA . PRO A 1 199 ? -8.782 3.479 -16.424 1.00 55.34 199 PRO A CA 1
ATOM 1489 C C . PRO A 1 199 ? -10.271 3.362 -16.131 1.00 55.34 199 PRO A C 1
ATOM 1491 O O . PRO A 1 199 ? -10.802 2.269 -15.935 1.00 55.34 199 PRO A O 1
ATOM 1494 N N . THR A 1 200 ? -10.969 4.491 -16.112 1.00 52.91 200 THR A N 1
ATOM 1495 C CA . THR A 1 200 ? -12.425 4.462 -16.173 1.00 52.91 200 THR A CA 1
ATOM 1496 C C . THR A 1 200 ? -12.789 4.039 -17.598 1.00 52.91 200 THR A C 1
ATOM 1498 O O . THR A 1 200 ? -12.229 4.569 -18.557 1.00 52.91 200 THR A O 1
ATOM 1501 N N . ASN A 1 201 ? -13.681 3.051 -17.743 1.00 77.12 201 ASN A N 1
ATOM 1502 C CA . ASN A 1 201 ? -14.047 2.360 -19.000 1.00 77.12 201 ASN A CA 1
ATOM 1503 C C . ASN A 1 201 ? -13.205 1.124 -19.372 1.00 77.12 201 ASN A C 1
ATOM 1505 O O . ASN A 1 201 ? -12.912 0.895 -20.545 1.00 77.12 201 ASN A O 1
ATOM 1509 N N . LEU A 1 202 ? -12.852 0.301 -18.388 1.00 84.94 202 LEU A N 1
ATOM 1510 C CA . LEU A 1 202 ? -12.395 -1.065 -18.636 1.00 84.94 202 LEU A CA 1
ATOM 1511 C C . LEU A 1 202 ? -13.568 -2.026 -18.831 1.00 84.94 202 LEU A C 1
ATOM 1513 O O . LEU A 1 202 ? -14.627 -1.875 -18.218 1.00 84.94 202 LEU A O 1
ATOM 1517 N N . SER A 1 203 ? -13.360 -3.061 -19.641 1.00 92.75 203 SER A N 1
ATOM 1518 C CA . SER A 1 203 ? -14.228 -4.232 -19.653 1.00 92.75 203 SER A CA 1
ATOM 1519 C C . SER A 1 203 ? -14.255 -4.898 -18.274 1.00 92.75 203 SER A C 1
ATOM 1521 O O . SER A 1 203 ? -13.313 -4.803 -17.478 1.00 92.75 203 SER A O 1
ATOM 1523 N N . ALA A 1 204 ? -15.350 -5.602 -17.979 1.00 87.50 204 ALA A N 1
ATOM 1524 C CA . ALA A 1 204 ? -15.494 -6.316 -16.713 1.00 87.50 204 ALA A CA 1
ATOM 1525 C C . ALA A 1 204 ? -14.381 -7.363 -16.526 1.00 87.50 204 ALA A C 1
ATOM 1527 O O . ALA A 1 204 ? -13.789 -7.429 -15.454 1.00 87.50 204 ALA A O 1
ATOM 1528 N N . ALA A 1 205 ? -14.041 -8.102 -17.589 1.00 92.06 205 ALA A N 1
ATOM 1529 C CA . ALA A 1 205 ? -12.958 -9.086 -17.582 1.00 92.06 205 ALA A CA 1
ATOM 1530 C C . ALA A 1 205 ? -11.607 -8.451 -17.214 1.00 92.06 205 ALA A C 1
ATOM 1532 O O . ALA A 1 205 ? -10.936 -8.916 -16.293 1.00 92.06 205 ALA A O 1
ATOM 1533 N N . CYS A 1 206 ? -11.253 -7.336 -17.860 1.00 90.50 206 CYS A N 1
ATOM 1534 C CA . CYS A 1 206 ? -10.015 -6.628 -17.558 1.00 90.50 206 CYS A CA 1
ATOM 1535 C C . CYS A 1 206 ? -9.999 -6.065 -16.128 1.00 90.50 206 CYS A C 1
ATOM 1537 O O . CYS A 1 206 ? -8.994 -6.157 -15.424 1.00 90.50 206 CYS A O 1
ATOM 1539 N N . THR A 1 207 ? -11.133 -5.537 -15.659 1.00 83.19 207 THR A N 1
ATOM 1540 C CA . THR A 1 207 ? -11.274 -5.038 -14.282 1.00 83.19 207 THR A CA 1
ATOM 1541 C C . THR A 1 207 ? -11.039 -6.146 -13.252 1.00 83.19 207 THR A C 1
ATOM 1543 O O . THR A 1 207 ? -10.283 -5.954 -12.298 1.00 83.19 207 THR A O 1
ATOM 1546 N N . THR A 1 208 ? -11.650 -7.319 -13.454 1.00 82.06 208 THR A N 1
ATOM 1547 C CA . THR A 1 208 ? -11.465 -8.490 -12.588 1.00 82.06 208 THR A CA 1
ATOM 1548 C C . THR A 1 208 ? -10.010 -8.943 -12.564 1.00 82.06 208 THR A C 1
ATOM 1550 O O . THR A 1 208 ? -9.483 -9.228 -11.491 1.00 82.06 208 THR A O 1
ATOM 1553 N N . GLU A 1 209 ? -9.343 -8.965 -13.717 1.00 90.69 209 GLU A N 1
ATOM 1554 C CA . GLU A 1 209 ? -7.944 -9.379 -13.793 1.00 90.69 209 GLU A CA 1
ATOM 1555 C C . GLU A 1 209 ? -7.013 -8.409 -13.057 1.00 90.69 209 GLU A C 1
ATOM 1557 O O . GLU A 1 209 ? -6.158 -8.837 -12.288 1.00 90.69 209 GLU A O 1
ATOM 1562 N N . ILE A 1 210 ? -7.210 -7.094 -13.183 1.00 82.00 210 ILE A N 1
ATOM 1563 C CA . ILE A 1 210 ? -6.373 -6.132 -12.448 1.00 82.00 210 ILE A CA 1
ATOM 1564 C C . ILE A 1 210 ? -6.594 -6.238 -10.935 1.00 82.00 210 ILE A C 1
ATOM 1566 O O . ILE A 1 210 ? -5.635 -6.134 -10.166 1.00 82.00 210 ILE A O 1
ATOM 1570 N N . ALA A 1 211 ? -7.832 -6.480 -10.497 1.00 74.50 211 ALA A N 1
ATOM 1571 C CA . ALA A 1 211 ? -8.121 -6.743 -9.089 1.00 74.50 211 ALA A CA 1
ATOM 1572 C C . ALA A 1 211 ? -7.421 -8.023 -8.598 1.00 74.50 211 ALA A C 1
ATOM 1574 O O . ALA A 1 211 ? -6.830 -8.024 -7.517 1.00 74.50 211 ALA A O 1
ATOM 1575 N N . LYS A 1 212 ? -7.418 -9.085 -9.415 1.00 79.69 212 LYS A N 1
ATOM 1576 C CA . LYS A 1 212 ? -6.700 -10.331 -9.126 1.00 79.69 212 LYS A CA 1
ATOM 1577 C C . LYS A 1 212 ? -5.201 -10.083 -8.977 1.00 79.69 212 LYS A C 1
ATOM 1579 O O . LYS A 1 212 ? -4.632 -10.492 -7.967 1.00 79.69 212 LYS A O 1
ATOM 1584 N N . LEU A 1 213 ? -4.587 -9.353 -9.910 1.00 81.56 213 LEU A N 1
ATOM 1585 C CA . LEU A 1 213 ? -3.172 -8.984 -9.842 1.00 81.56 213 LEU A CA 1
ATOM 1586 C C . LEU A 1 213 ? -2.830 -8.248 -8.537 1.00 81.56 213 LEU A C 1
ATOM 1588 O O . LEU A 1 213 ? -1.812 -8.554 -7.919 1.00 81.56 213 LEU A O 1
ATOM 1592 N N . ALA A 1 214 ? -3.691 -7.335 -8.077 1.00 70.56 214 ALA A N 1
ATOM 1593 C CA . ALA A 1 214 ? -3.485 -6.607 -6.823 1.00 70.56 214 ALA A CA 1
ATOM 1594 C C . ALA A 1 214 ? -3.556 -7.521 -5.585 1.00 70.56 214 ALA A C 1
ATOM 1596 O O . ALA A 1 214 ? -2.949 -7.220 -4.559 1.00 70.56 214 ALA A O 1
ATOM 1597 N N . SER A 1 215 ? -4.268 -8.644 -5.693 1.00 71.00 215 SER A N 1
ATOM 1598 C CA . SER A 1 215 ? -4.406 -9.654 -4.639 1.00 71.00 215 SER A CA 1
ATOM 1599 C C . SER A 1 215 ? -3.389 -10.799 -4.716 1.00 71.00 215 SER A C 1
ATOM 1601 O O . SER A 1 215 ? -3.403 -11.673 -3.851 1.00 71.00 215 SER A O 1
ATOM 1603 N N . THR A 1 216 ? -2.503 -10.820 -5.720 1.00 79.12 216 THR A N 1
ATOM 1604 C CA . THR A 1 216 ? -1.482 -11.868 -5.871 1.00 79.12 216 THR A CA 1
ATOM 1605 C C . THR A 1 216 ? -0.524 -11.847 -4.671 1.00 79.12 216 THR A C 1
ATOM 1607 O O . THR A 1 216 ? 0.245 -10.890 -4.540 1.00 79.12 216 THR A O 1
ATOM 1610 N N . PRO A 1 217 ? -0.490 -12.898 -3.822 1.00 76.50 217 PRO A N 1
ATOM 1611 C CA . PRO A 1 217 ? 0.252 -12.868 -2.557 1.00 76.50 217 PRO A CA 1
ATOM 1612 C C . PRO A 1 217 ? 1.751 -12.606 -2.714 1.00 76.50 217 PRO A C 1
ATOM 1614 O O . PRO A 1 217 ? 2.377 -11.997 -1.857 1.00 76.50 217 PRO A O 1
ATOM 1617 N N . GLU A 1 218 ? 2.353 -13.036 -3.821 1.00 81.81 218 GLU A N 1
ATOM 1618 C CA . GLU A 1 218 ? 3.774 -12.794 -4.053 1.00 81.81 218 GLU A CA 1
ATOM 1619 C C . GLU A 1 218 ? 4.085 -11.301 -4.243 1.00 81.81 218 GLU A C 1
ATOM 1621 O O . GLU A 1 218 ? 5.093 -10.809 -3.737 1.00 81.81 218 GLU A O 1
ATOM 1626 N N . PHE A 1 219 ? 3.194 -10.546 -4.896 1.00 81.56 219 PHE A N 1
ATOM 1627 C CA . PHE A 1 219 ? 3.411 -9.131 -5.206 1.00 81.56 219 PHE A CA 1
ATOM 1628 C C . PHE A 1 219 ? 3.386 -8.205 -3.981 1.00 81.56 219 PHE A C 1
ATOM 1630 O O . PHE A 1 219 ? 3.830 -7.058 -4.094 1.00 81.56 219 PHE A O 1
ATOM 1637 N N . SER A 1 220 ? 2.940 -8.678 -2.812 1.00 70.44 220 SER A N 1
ATOM 1638 C CA . SER A 1 220 ? 3.098 -7.942 -1.550 1.00 70.44 220 SER A CA 1
ATOM 1639 C C . SER A 1 220 ? 4.487 -8.125 -0.927 1.00 70.44 220 SER A C 1
ATOM 1641 O O . SER A 1 220 ? 4.957 -7.243 -0.209 1.00 70.44 220 SER A O 1
ATOM 1643 N N . THR A 1 221 ? 5.176 -9.228 -1.235 1.00 74.19 221 THR A N 1
ATOM 1644 C CA . THR A 1 221 ? 6.454 -9.597 -0.599 1.00 74.19 221 THR A CA 1
ATOM 1645 C C . THR A 1 221 ? 7.678 -9.311 -1.464 1.00 74.19 221 THR A C 1
ATOM 1647 O O . THR A 1 221 ? 8.779 -9.167 -0.935 1.00 74.19 221 THR A O 1
ATOM 1650 N N . CYS A 1 222 ? 7.505 -9.197 -2.781 1.00 82.12 222 CYS A N 1
ATOM 1651 C CA . CYS A 1 222 ? 8.595 -8.973 -3.723 1.00 82.12 222 CYS A CA 1
ATOM 1652 C C . CYS A 1 222 ? 8.672 -7.526 -4.243 1.00 82.12 222 CYS A C 1
ATOM 1654 O O . CYS A 1 222 ? 7.798 -6.685 -4.011 1.00 82.12 222 CYS A O 1
ATOM 1656 N N . ALA A 1 223 ? 9.743 -7.230 -4.980 1.00 78.56 223 ALA A N 1
ATOM 1657 C CA . ALA A 1 223 ? 9.900 -6.032 -5.797 1.00 78.56 223 ALA A CA 1
ATOM 1658 C C . ALA A 1 223 ? 8.902 -6.068 -6.971 1.00 78.56 223 ALA A C 1
ATOM 1660 O O . ALA A 1 223 ? 9.240 -6.443 -8.096 1.00 78.56 223 ALA A O 1
ATOM 1661 N N . SER A 1 224 ? 7.640 -5.779 -6.654 1.00 80.31 224 SER A N 1
ATOM 1662 C CA . SER A 1 224 ? 6.508 -6.046 -7.531 1.00 80.31 224 SER A CA 1
ATOM 1663 C C . SER A 1 224 ? 6.367 -5.048 -8.678 1.00 80.31 224 SER A C 1
ATOM 1665 O O . SER A 1 224 ? 6.790 -3.894 -8.549 1.00 80.31 224 SER A O 1
ATOM 1667 N N . PRO A 1 225 ? 5.691 -5.453 -9.770 1.00 77.44 225 PRO A N 1
ATOM 1668 C CA . PRO A 1 225 ? 5.373 -4.572 -10.893 1.00 77.44 225 PRO A CA 1
ATOM 1669 C C . PRO A 1 225 ? 4.685 -3.269 -10.458 1.00 77.44 225 PRO A C 1
ATOM 1671 O O . PRO A 1 225 ? 4.942 -2.209 -11.016 1.00 77.44 225 PRO A O 1
ATOM 1674 N N . TYR A 1 226 ? 3.863 -3.303 -9.406 1.00 73.12 226 TYR A N 1
ATOM 1675 C CA . TYR A 1 226 ? 3.232 -2.099 -8.857 1.00 73.12 226 TYR A CA 1
ATOM 1676 C C . TYR A 1 226 ? 4.237 -1.124 -8.251 1.00 73.12 226 TYR A C 1
ATOM 1678 O O . TYR A 1 226 ? 4.179 0.074 -8.524 1.00 73.12 226 TYR A O 1
ATOM 1686 N N . ARG A 1 227 ? 5.188 -1.635 -7.461 1.00 71.62 227 ARG A N 1
ATOM 1687 C CA . ARG A 1 227 ? 6.275 -0.820 -6.903 1.00 71.62 227 ARG A CA 1
ATOM 1688 C C . ARG A 1 227 ? 7.186 -0.285 -8.009 1.00 71.62 227 ARG A C 1
ATOM 1690 O O . ARG A 1 227 ? 7.697 0.826 -7.896 1.00 71.62 227 ARG A O 1
ATOM 1697 N N . LEU A 1 228 ? 7.353 -1.047 -9.090 1.00 74.75 228 LEU A N 1
ATOM 1698 C CA . LEU A 1 228 ? 8.094 -0.607 -10.264 1.00 74.75 228 LEU A CA 1
ATOM 1699 C C . LEU A 1 228 ? 7.378 0.529 -11.010 1.00 74.75 228 LEU A C 1
ATOM 1701 O O . LEU A 1 228 ? 7.990 1.560 -11.272 1.00 74.75 228 LEU A O 1
ATOM 1705 N N . LEU A 1 229 ? 6.082 0.389 -11.297 1.00 71.25 229 LEU A N 1
ATOM 1706 C CA . LEU A 1 229 ? 5.260 1.444 -11.911 1.00 71.25 229 LEU A CA 1
ATOM 1707 C C . LEU A 1 229 ? 5.309 2.739 -11.108 1.00 71.25 229 LEU A C 1
ATOM 1709 O O . LEU A 1 229 ? 5.476 3.828 -11.657 1.00 71.25 229 LEU A O 1
ATOM 1713 N N . GLN A 1 230 ? 5.208 2.603 -9.790 1.00 67.62 230 GLN A N 1
ATOM 1714 C CA . GLN A 1 230 ? 5.369 3.701 -8.854 1.00 67.62 230 GLN A CA 1
ATOM 1715 C C . GLN A 1 230 ? 6.741 4.361 -9.003 1.00 67.62 230 GLN A C 1
ATOM 1717 O O . GLN A 1 230 ? 6.805 5.565 -9.223 1.00 67.62 230 GLN A O 1
ATOM 1722 N N . LEU A 1 231 ? 7.832 3.591 -8.967 1.00 69.81 231 LEU A N 1
ATOM 1723 C CA . LEU A 1 231 ? 9.195 4.101 -9.153 1.00 69.81 231 LEU A CA 1
ATOM 1724 C C . LEU A 1 231 ? 9.383 4.863 -10.467 1.00 69.81 231 LEU A C 1
ATOM 1726 O O . LEU A 1 231 ? 10.000 5.928 -10.473 1.00 69.81 231 LEU A O 1
ATOM 1730 N N . LEU A 1 232 ? 8.833 4.341 -11.564 1.00 66.00 232 LEU A N 1
ATOM 1731 C CA . LEU A 1 232 ? 8.892 4.983 -12.879 1.00 66.00 232 LEU A CA 1
ATOM 1732 C C . LEU A 1 232 ? 8.118 6.313 -12.915 1.00 66.00 232 LEU A C 1
ATOM 1734 O O . LEU A 1 232 ? 8.432 7.181 -13.729 1.00 66.00 232 LEU A O 1
ATOM 1738 N N . SER A 1 233 ? 7.164 6.498 -11.999 1.00 59.72 233 SER A N 1
ATOM 1739 C CA . SER A 1 233 ? 6.322 7.694 -11.882 1.00 59.72 233 SER A CA 1
ATOM 1740 C C . SER A 1 233 ? 6.902 8.781 -10.959 1.00 59.72 233 SER A C 1
ATOM 1742 O O . SER A 1 233 ? 6.420 9.914 -10.972 1.00 59.72 233 SER A O 1
ATOM 1744 N N . ILE A 1 234 ? 7.927 8.481 -10.147 1.00 53.12 234 ILE A N 1
ATOM 1745 C CA . ILE A 1 234 ? 8.495 9.435 -9.176 1.00 53.12 234 ILE A CA 1
ATOM 1746 C C . ILE A 1 234 ? 9.531 10.355 -9.854 1.00 53.12 234 ILE A C 1
ATOM 1748 O O . ILE A 1 234 ? 10.464 9.915 -10.534 1.00 53.12 234 ILE A O 1
ATOM 1752 N N . GLY A 1 235 ? 9.389 11.669 -9.643 1.00 49.69 235 GLY A N 1
ATOM 1753 C CA . GLY A 1 235 ? 10.377 12.682 -10.041 1.00 49.69 235 GLY A CA 1
ATOM 1754 C C . GLY A 1 235 ? 11.709 12.556 -9.280 1.00 49.69 235 GLY A C 1
ATOM 1755 O O . GLY A 1 235 ? 11.780 11.957 -8.215 1.00 49.69 235 GLY A O 1
ATOM 1756 N N . ALA A 1 236 ? 12.794 13.129 -9.809 1.00 46.66 236 ALA A N 1
ATOM 1757 C CA . ALA A 1 236 ? 14.180 12.818 -9.416 1.00 46.66 236 ALA A CA 1
ATOM 1758 C C . ALA A 1 236 ? 14.565 13.025 -7.926 1.00 46.66 236 ALA A C 1
ATOM 1760 O O . ALA A 1 236 ? 15.562 12.458 -7.481 1.00 46.66 236 ALA A O 1
ATOM 1761 N N . ASN A 1 237 ? 13.792 13.785 -7.145 1.00 44.56 237 ASN A N 1
ATOM 1762 C CA . ASN A 1 237 ? 14.260 14.380 -5.887 1.00 44.56 237 ASN A CA 1
ATOM 1763 C C . ASN A 1 237 ? 14.259 13.454 -4.650 1.00 44.56 237 ASN A C 1
ATOM 1765 O O . ASN A 1 237 ? 14.906 13.804 -3.672 1.00 44.56 237 ASN A O 1
ATOM 1769 N N . ASP A 1 238 ? 13.609 12.283 -4.687 1.00 55.00 238 ASP A N 1
ATOM 1770 C CA . ASP A 1 238 ? 13.503 11.363 -3.525 1.00 55.00 238 ASP A CA 1
ATOM 1771 C C . ASP A 1 238 ? 13.890 9.905 -3.849 1.00 55.00 238 ASP A C 1
ATOM 1773 O O . ASP A 1 238 ? 13.555 8.944 -3.158 1.00 55.00 238 ASP A O 1
ATOM 1777 N N . THR A 1 239 ? 14.614 9.714 -4.948 1.00 69.81 239 THR A N 1
ATOM 1778 C CA . THR A 1 239 ? 14.740 8.414 -5.618 1.00 69.81 239 THR A CA 1
ATOM 1779 C C . THR A 1 239 ? 15.624 7.388 -4.900 1.00 69.81 239 THR A C 1
ATOM 1781 O O . THR A 1 239 ? 15.387 6.187 -5.038 1.00 69.81 239 THR A O 1
ATOM 1784 N N . LYS A 1 240 ? 16.612 7.808 -4.094 1.00 78.50 240 LYS A N 1
ATOM 1785 C CA . LYS A 1 240 ? 17.547 6.863 -3.454 1.00 78.50 240 LYS A CA 1
ATOM 1786 C C . LYS A 1 240 ? 16.882 6.000 -2.377 1.00 78.50 240 LYS A C 1
ATOM 1788 O O . LYS A 1 240 ? 17.082 4.791 -2.379 1.00 78.50 240 LYS A O 1
ATOM 1793 N N . SER A 1 241 ? 16.114 6.595 -1.463 1.00 70.81 241 SER A N 1
ATOM 1794 C CA . SER A 1 241 ? 15.483 5.857 -0.354 1.00 70.81 241 SER A CA 1
ATOM 1795 C C . SER A 1 241 ? 14.414 4.881 -0.860 1.00 70.81 241 SER A C 1
ATOM 1797 O O . SER A 1 241 ? 14.286 3.767 -0.350 1.00 70.81 241 SER A O 1
ATOM 1799 N N . VAL A 1 242 ? 13.690 5.271 -1.914 1.00 71.81 242 VAL A N 1
ATOM 1800 C CA . VAL A 1 242 ? 12.711 4.413 -2.589 1.00 71.81 242 VAL A CA 1
ATOM 1801 C C . VAL A 1 242 ? 13.414 3.244 -3.280 1.00 71.81 242 VAL A C 1
ATOM 1803 O O . VAL A 1 242 ? 12.973 2.107 -3.131 1.00 71.81 242 VAL A O 1
ATOM 1806 N N . LEU A 1 243 ? 14.540 3.488 -3.962 1.00 81.75 243 LEU A N 1
ATOM 1807 C CA . LEU A 1 243 ? 15.350 2.418 -4.550 1.00 81.75 243 LEU A CA 1
ATOM 1808 C C . LEU A 1 243 ? 15.990 1.514 -3.492 1.00 81.75 243 LEU A C 1
ATOM 1810 O O . LEU A 1 243 ? 15.996 0.306 -3.683 1.00 81.75 243 LEU A O 1
ATOM 1814 N N . ASP A 1 244 ? 16.456 2.045 -2.357 1.00 81.75 244 ASP A N 1
ATOM 1815 C CA . ASP A 1 244 ? 16.946 1.221 -1.243 1.00 81.75 244 ASP A CA 1
ATOM 1816 C C . ASP A 1 244 ? 15.860 0.250 -0.756 1.00 81.75 244 ASP A C 1
ATOM 1818 O O . ASP A 1 244 ? 16.121 -0.944 -0.612 1.00 81.75 244 ASP A O 1
ATOM 1822 N N . SER A 1 245 ? 14.628 0.735 -0.576 1.00 79.38 245 SER A N 1
ATOM 1823 C CA . SER A 1 245 ? 13.481 -0.101 -0.200 1.00 79.38 245 SER A CA 1
ATOM 1824 C C . SER A 1 245 ? 13.142 -1.141 -1.275 1.00 79.38 245 SER A C 1
ATOM 1826 O O . SER A 1 245 ? 13.024 -2.332 -0.985 1.00 79.38 245 SER A O 1
ATOM 1828 N N . TYR A 1 246 ? 13.037 -0.713 -2.534 1.00 83.00 246 TYR A N 1
ATOM 1829 C CA . TYR A 1 246 ? 12.686 -1.585 -3.654 1.00 83.00 246 TYR A CA 1
ATOM 1830 C C . TYR A 1 246 ? 13.735 -2.673 -3.906 1.00 83.00 246 TYR A C 1
ATOM 1832 O O . TYR A 1 246 ? 13.392 -3.836 -4.101 1.00 83.00 246 TYR A O 1
ATOM 1840 N N . CYS A 1 247 ? 15.016 -2.317 -3.847 1.00 87.81 247 CYS A N 1
ATOM 1841 C CA . CYS A 1 247 ? 16.122 -3.230 -4.113 1.00 87.81 247 CYS A CA 1
ATOM 1842 C C . CYS A 1 247 ? 16.442 -4.165 -2.946 1.00 87.81 247 CYS A C 1
ATOM 1844 O O . CYS A 1 247 ? 17.062 -5.205 -3.168 1.00 87.81 247 CYS A O 1
ATOM 1846 N N . SER A 1 248 ? 16.001 -3.828 -1.731 1.00 86.44 248 SER A N 1
ATOM 1847 C CA . SER A 1 248 ? 16.077 -4.726 -0.571 1.00 86.44 248 SER A CA 1
ATOM 1848 C C . SER A 1 248 ? 14.993 -5.806 -0.590 1.00 86.44 248 SER A C 1
ATOM 1850 O O . SER A 1 248 ? 15.154 -6.837 0.060 1.00 86.44 248 SER A O 1
ATOM 1852 N N . ALA A 1 249 ? 13.900 -5.600 -1.335 1.00 81.00 249 ALA A N 1
ATOM 1853 C CA . ALA A 1 249 ? 12.871 -6.616 -1.503 1.00 81.00 249 ALA A CA 1
ATOM 1854 C C . ALA A 1 249 ? 13.371 -7.769 -2.402 1.00 81.00 249 ALA A C 1
ATOM 1856 O O . ALA A 1 249 ? 14.120 -7.534 -3.368 1.00 81.00 249 ALA A O 1
ATOM 1857 N N . PRO A 1 250 ? 12.952 -9.020 -2.123 1.00 88.31 250 PRO A N 1
ATOM 1858 C CA . PRO A 1 250 ? 13.258 -10.146 -2.991 1.00 88.31 250 PRO A CA 1
ATOM 1859 C C . PRO A 1 250 ? 12.674 -9.915 -4.388 1.00 88.31 250 PRO A C 1
ATOM 1861 O O . PRO A 1 250 ? 11.659 -9.242 -4.570 1.00 88.31 250 PRO A O 1
ATOM 1864 N N . LYS A 1 251 ? 13.336 -10.463 -5.404 1.00 89.06 251 LYS A N 1
ATOM 1865 C CA . LYS A 1 251 ? 12.843 -10.430 -6.782 1.00 89.06 251 LYS A CA 1
ATOM 1866 C C . LYS A 1 251 ? 11.587 -11.302 -6.891 1.00 89.06 251 LYS A C 1
ATOM 1868 O O . LYS A 1 251 ? 11.566 -12.393 -6.329 1.00 89.06 251 LYS A O 1
ATOM 1873 N N . CYS A 1 252 ? 10.567 -10.830 -7.607 1.00 88.75 252 CYS A N 1
ATOM 1874 C CA . CYS A 1 252 ? 9.417 -11.675 -7.928 1.00 88.75 252 CYS A CA 1
ATOM 1875 C C . CYS A 1 252 ? 9.846 -12.781 -8.895 1.00 88.75 252 CYS A C 1
ATOM 1877 O O . CYS A 1 252 ? 10.665 -12.545 -9.782 1.00 88.75 252 CYS A O 1
ATOM 1879 N N . SER A 1 253 ? 9.264 -13.959 -8.747 1.00 90.94 253 SER A N 1
ATOM 1880 C CA . SER A 1 253 ? 9.407 -15.088 -9.651 1.00 90.94 253 SER A CA 1
ATOM 1881 C C . SER A 1 253 ? 9.031 -14.691 -11.075 1.00 90.94 253 SER A C 1
ATOM 1883 O O . SER A 1 253 ? 7.936 -14.173 -11.318 1.00 90.94 253 SER A O 1
ATOM 1885 N N . ASP A 1 254 ? 9.921 -14.999 -12.022 1.00 86.88 254 ASP A N 1
ATOM 1886 C CA . ASP A 1 254 ? 9.688 -14.765 -13.449 1.00 86.88 254 ASP A CA 1
ATOM 1887 C C . ASP A 1 254 ? 8.416 -15.494 -13.925 1.00 86.88 254 ASP A C 1
ATOM 1889 O O . ASP A 1 254 ? 7.654 -14.952 -14.727 1.00 86.88 254 ASP A O 1
ATOM 1893 N N . ASN A 1 255 ? 8.128 -16.679 -13.366 1.00 87.94 255 ASN A N 1
ATOM 1894 C CA . ASN A 1 255 ? 6.906 -17.433 -13.660 1.00 87.94 255 ASN A CA 1
ATOM 1895 C C . ASN A 1 255 ? 5.655 -16.678 -13.211 1.00 87.94 255 ASN A C 1
ATOM 1897 O O . ASN A 1 255 ? 4.684 -16.605 -13.959 1.00 87.94 255 ASN A O 1
ATOM 1901 N N . THR A 1 256 ? 5.669 -16.094 -12.013 1.00 89.62 256 THR A N 1
ATOM 1902 C CA . THR A 1 256 ? 4.513 -15.359 -11.486 1.00 89.62 256 THR A CA 1
ATOM 1903 C C . THR A 1 256 ? 4.240 -14.117 -12.316 1.00 89.62 256 THR A C 1
ATOM 1905 O O . THR A 1 256 ? 3.101 -13.883 -12.711 1.00 89.62 256 THR A O 1
ATOM 1908 N N . THR A 1 257 ? 5.280 -13.348 -12.651 1.00 91.25 257 THR A N 1
ATOM 1909 C CA . THR A 1 257 ? 5.128 -12.158 -13.499 1.00 91.25 257 THR A CA 1
ATOM 1910 C C . THR A 1 257 ? 4.723 -12.504 -14.932 1.00 91.25 257 THR A C 1
ATOM 1912 O O . THR A 1 257 ? 3.906 -11.795 -15.513 1.00 91.25 257 THR A O 1
ATOM 1915 N N . SER A 1 258 ? 5.231 -13.609 -15.491 1.00 88.50 258 SER A N 1
ATOM 1916 C CA . SER A 1 258 ? 4.887 -14.077 -16.842 1.00 88.50 258 SER A CA 1
ATOM 1917 C C . SER A 1 258 ? 3.449 -14.601 -16.934 1.00 88.50 258 SER A C 1
ATOM 1919 O O . SER A 1 258 ? 2.705 -14.241 -17.852 1.00 88.50 258 SER A O 1
ATOM 1921 N N . ASN A 1 259 ? 3.013 -15.386 -15.945 1.00 90.81 259 ASN A N 1
ATOM 1922 C CA . ASN A 1 259 ? 1.633 -15.863 -15.856 1.00 90.81 259 ASN A CA 1
ATOM 1923 C C . ASN A 1 259 ? 0.665 -14.684 -15.722 1.00 90.81 259 ASN A C 1
ATOM 1925 O O . ASN A 1 259 ? -0.283 -14.583 -16.494 1.00 90.81 259 ASN A O 1
ATOM 1929 N N . ALA A 1 260 ? 0.969 -13.744 -14.824 1.00 92.38 260 ALA A N 1
ATOM 1930 C CA . ALA A 1 260 ? 0.213 -12.509 -14.655 1.00 92.38 260 ALA A CA 1
ATOM 1931 C C . ALA A 1 260 ? 0.140 -11.673 -15.947 1.00 92.38 260 ALA A C 1
ATOM 1933 O O . ALA A 1 260 ? -0.926 -11.184 -16.316 1.00 92.38 260 ALA A O 1
ATOM 1934 N N . ALA A 1 261 ? 1.252 -11.533 -16.678 1.00 91.94 261 ALA A N 1
ATOM 1935 C CA . ALA A 1 261 ? 1.263 -10.850 -17.973 1.00 91.94 261 ALA A CA 1
ATOM 1936 C C . ALA A 1 261 ? 0.380 -11.555 -19.016 1.00 91.94 261 ALA A C 1
ATOM 1938 O O . ALA A 1 261 ? -0.294 -10.892 -19.806 1.00 91.94 261 ALA A O 1
ATOM 1939 N N . THR A 1 262 ? 0.382 -12.889 -19.021 1.00 93.12 262 THR A N 1
ATOM 1940 C CA . THR A 1 262 ? -0.417 -13.711 -19.940 1.00 93.12 262 THR A CA 1
ATOM 1941 C C . THR A 1 262 ? -1.907 -13.602 -19.632 1.00 93.12 262 THR A C 1
ATOM 1943 O O . THR A 1 262 ? -2.712 -13.397 -20.539 1.00 93.12 262 THR A O 1
ATOM 1946 N N . GLU A 1 263 ? -2.285 -13.689 -18.358 1.00 94.81 263 GLU A N 1
ATOM 1947 C CA . GLU A 1 263 ? -3.671 -13.522 -17.922 1.00 94.81 263 GLU A CA 1
ATOM 1948 C C . GLU A 1 263 ? -4.173 -12.108 -18.234 1.00 94.81 263 GLU A C 1
ATOM 1950 O O . GLU A 1 263 ? -5.215 -11.973 -18.878 1.00 94.81 263 GLU A O 1
ATOM 1955 N N . LEU A 1 264 ? -3.383 -11.069 -17.937 1.00 93.81 264 LEU A N 1
ATOM 1956 C CA . LEU A 1 264 ? -3.699 -9.691 -18.323 1.00 93.81 264 LEU A CA 1
ATOM 1957 C C . LEU A 1 264 ? -3.861 -9.542 -19.842 1.00 93.81 264 LEU A C 1
ATOM 1959 O O . LEU A 1 264 ? -4.824 -8.926 -20.296 1.00 93.81 264 LEU A O 1
ATOM 1963 N N . LYS A 1 265 ? -2.964 -10.135 -20.645 1.00 94.25 265 LYS A N 1
ATOM 1964 C CA . LYS A 1 265 ? -3.054 -10.119 -22.117 1.00 94.25 265 LYS A CA 1
ATOM 1965 C C . LYS A 1 265 ? -4.378 -10.700 -22.612 1.00 94.25 265 LYS A C 1
ATOM 1967 O O . LYS A 1 265 ? -4.972 -10.149 -23.536 1.00 94.25 265 LYS A O 1
ATOM 1972 N N . ASN A 1 266 ? -4.835 -11.784 -21.992 1.00 95.88 266 ASN A N 1
ATOM 1973 C CA . ASN A 1 266 ? -6.054 -12.479 -22.389 1.00 95.88 266 ASN A CA 1
ATOM 1974 C C . ASN A 1 266 ? -7.315 -11.744 -21.918 1.00 95.88 266 ASN A C 1
ATOM 1976 O O . ASN A 1 266 ? -8.233 -11.533 -22.709 1.00 95.88 266 ASN A O 1
ATOM 1980 N N . GLN A 1 267 ? -7.359 -11.329 -20.651 1.00 96.88 267 GLN A N 1
ATOM 1981 C CA . GLN A 1 267 ? -8.549 -10.711 -20.055 1.00 96.88 267 GLN A CA 1
ATOM 1982 C C . GLN A 1 267 ? -8.731 -9.243 -20.461 1.00 96.88 267 GLN A C 1
ATOM 1984 O O . GLN A 1 267 ? -9.858 -8.754 -20.485 1.00 96.88 267 GLN A O 1
ATOM 1989 N N . CYS A 1 268 ? -7.646 -8.554 -20.829 1.00 95.38 268 CYS A N 1
ATOM 1990 C CA . CYS A 1 268 ? -7.660 -7.173 -21.316 1.00 95.38 268 CYS A CA 1
ATOM 1991 C C . CYS A 1 268 ? -7.381 -7.060 -22.826 1.00 95.38 268 CYS A C 1
ATOM 1993 O O . CYS A 1 268 ? -6.848 -6.049 -23.296 1.00 95.38 268 CYS A O 1
ATOM 1995 N N . ALA A 1 269 ? -7.681 -8.102 -23.610 1.00 96.00 269 ALA A N 1
ATOM 1996 C CA . ALA A 1 269 ? -7.374 -8.130 -25.042 1.00 96.00 269 ALA A CA 1
ATOM 1997 C C . ALA A 1 269 ? -8.037 -6.972 -25.814 1.00 96.00 269 ALA A C 1
ATOM 1999 O O . ALA A 1 269 ? -7.425 -6.394 -26.717 1.00 96.00 269 ALA A O 1
ATOM 2000 N N . THR A 1 270 ? -9.264 -6.598 -25.436 1.00 93.25 270 THR A N 1
ATOM 2001 C CA . THR A 1 270 ? -9.996 -5.463 -26.018 1.00 93.25 270 THR A CA 1
ATOM 2002 C C . THR A 1 270 ? -9.240 -4.154 -25.802 1.00 93.25 270 THR A C 1
ATOM 2004 O O . THR A 1 270 ? -9.022 -3.394 -26.744 1.00 93.25 270 THR A O 1
ATOM 2007 N N . GLU A 1 271 ? -8.783 -3.905 -24.578 1.00 94.56 271 GLU A N 1
ATOM 2008 C CA . GLU A 1 271 ? -8.074 -2.688 -24.193 1.00 94.56 271 GLU A CA 1
ATOM 2009 C C . GLU A 1 271 ? -6.684 -2.610 -24.806 1.00 94.56 271 GLU A C 1
ATOM 2011 O O . GLU A 1 271 ? -6.271 -1.543 -25.257 1.00 94.56 271 GLU A O 1
ATOM 2016 N N . LEU A 1 272 ? -5.975 -3.736 -24.868 1.00 90.19 272 LEU A N 1
ATOM 2017 C CA . LEU A 1 272 ? -4.679 -3.822 -25.534 1.00 90.19 272 LEU A CA 1
ATOM 2018 C C . LEU A 1 272 ? -4.814 -3.584 -27.043 1.00 90.19 272 LEU A C 1
ATOM 2020 O O . LEU A 1 272 ? -4.005 -2.862 -27.622 1.00 90.19 272 LEU A O 1
ATOM 2024 N N . THR A 1 273 ? -5.873 -4.101 -27.675 1.00 91.19 273 THR A N 1
ATOM 2025 C CA . THR A 1 273 ? -6.177 -3.833 -29.094 1.00 91.19 273 THR A CA 1
ATOM 2026 C C . THR A 1 273 ? -6.521 -2.362 -29.322 1.00 91.19 273 THR A C 1
ATOM 2028 O O . THR A 1 273 ? -6.055 -1.753 -30.286 1.00 91.19 273 THR A O 1
ATOM 2031 N N . ALA A 1 274 ? -7.274 -1.760 -28.398 1.00 89.62 274 ALA A N 1
ATOM 2032 C CA . ALA A 1 274 ? -7.563 -0.328 -28.382 1.00 89.62 274 ALA A CA 1
ATOM 2033 C C . ALA A 1 274 ? -6.352 0.537 -27.978 1.00 89.62 274 ALA A C 1
ATOM 2035 O O . ALA A 1 274 ? -6.469 1.761 -27.941 1.00 89.62 274 ALA A O 1
ATOM 2036 N N . LYS A 1 275 ? -5.197 -0.080 -27.685 1.00 85.81 275 LYS A N 1
ATOM 2037 C CA . LYS A 1 275 ? -3.967 0.577 -27.223 1.00 85.81 275 LYS A CA 1
ATOM 2038 C C . LYS A 1 275 ? -4.202 1.466 -26.003 1.00 85.81 275 LYS A C 1
ATOM 2040 O O . LYS A 1 275 ? -3.678 2.576 -25.919 1.00 85.81 275 LYS A O 1
ATOM 2045 N N . ASN A 1 276 ? -5.000 0.984 -25.049 1.00 83.31 276 ASN A N 1
ATOM 2046 C CA . ASN A 1 276 ? -5.167 1.662 -23.773 1.00 83.31 276 ASN A CA 1
ATOM 2047 C C . ASN A 1 276 ? -3.781 1.814 -23.110 1.00 83.31 276 ASN A C 1
ATOM 2049 O O . ASN A 1 276 ? -3.125 0.799 -22.841 1.00 83.31 276 ASN A O 1
ATOM 2053 N N . PRO A 1 277 ? -3.323 3.049 -22.835 1.00 77.00 277 PRO A N 1
ATOM 2054 C CA . PRO A 1 277 ? -1.946 3.295 -22.419 1.00 77.00 277 PRO A CA 1
ATOM 2055 C C . PRO A 1 277 ? -1.632 2.680 -21.055 1.00 77.00 277 PRO A C 1
ATOM 2057 O O . PRO A 1 277 ? -0.538 2.169 -20.852 1.00 77.00 277 PRO A O 1
ATOM 2060 N N . GLN A 1 278 ? -2.591 2.664 -20.129 1.00 75.62 278 GLN A N 1
ATOM 2061 C CA . GLN A 1 278 ? -2.371 2.164 -18.771 1.00 75.62 278 GLN A CA 1
ATOM 2062 C C . GLN A 1 278 ? -2.282 0.638 -18.738 1.00 75.62 278 GLN A C 1
ATOM 2064 O O . GLN A 1 278 ? -1.403 0.093 -18.076 1.00 75.62 278 GLN A O 1
ATOM 2069 N N . ILE A 1 279 ? -3.145 -0.051 -19.491 1.00 83.94 279 ILE A N 1
ATOM 2070 C CA . ILE A 1 279 ? -3.087 -1.515 -19.613 1.00 83.94 279 ILE A CA 1
ATOM 2071 C C . ILE A 1 279 ? -1.834 -1.950 -20.371 1.00 83.94 279 ILE A C 1
ATOM 2073 O O . ILE A 1 279 ? -1.189 -2.921 -19.980 1.00 83.94 279 ILE A O 1
ATOM 2077 N N . THR A 1 280 ? -1.451 -1.199 -21.405 1.00 83.50 280 THR A N 1
ATOM 2078 C CA . THR A 1 280 ? -0.195 -1.421 -22.136 1.00 83.50 280 THR A CA 1
ATOM 2079 C C . THR A 1 280 ? 1.004 -1.314 -21.194 1.00 83.50 280 THR A C 1
ATOM 2081 O O . THR A 1 280 ? 1.746 -2.280 -21.048 1.00 83.50 280 THR A O 1
ATOM 2084 N N . ILE A 1 281 ? 1.119 -0.205 -20.459 1.00 79.38 281 ILE A N 1
ATOM 2085 C CA . ILE A 1 281 ? 2.201 0.028 -19.493 1.00 79.38 281 ILE A CA 1
ATOM 2086 C C . ILE A 1 281 ? 2.225 -1.046 -18.393 1.00 79.38 281 ILE A C 1
ATOM 2088 O O . ILE A 1 281 ? 3.297 -1.522 -18.012 1.00 79.38 281 ILE A O 1
ATOM 2092 N N . LEU A 1 282 ? 1.062 -1.459 -17.877 1.00 83.75 282 LEU A N 1
ATOM 2093 C CA . LEU A 1 282 ? 0.976 -2.514 -16.863 1.00 83.75 282 LEU A CA 1
ATOM 2094 C C . LEU A 1 282 ? 1.470 -3.860 -17.412 1.00 83.75 282 LEU A C 1
ATOM 2096 O O . LEU A 1 282 ? 2.262 -4.530 -16.748 1.00 83.75 282 LEU A O 1
ATOM 2100 N N . LYS A 1 283 ? 1.055 -4.233 -18.631 1.00 87.94 283 LYS A N 1
ATOM 2101 C CA . LYS A 1 283 ? 1.531 -5.444 -19.317 1.00 87.94 283 LYS A CA 1
ATOM 2102 C C . LYS A 1 283 ? 3.046 -5.397 -19.514 1.00 87.94 283 LYS A C 1
ATOM 2104 O O . LYS A 1 283 ? 3.734 -6.350 -19.163 1.00 87.94 283 LYS A O 1
ATOM 2109 N N . GLU A 1 284 ? 3.567 -4.298 -20.048 1.00 85.06 284 GLU A N 1
ATOM 2110 C CA . GLU A 1 284 ? 5.002 -4.107 -20.286 1.00 85.06 284 GLU A CA 1
ATOM 2111 C C . GLU A 1 284 ? 5.805 -4.205 -18.990 1.00 85.06 284 GLU A C 1
ATOM 2113 O O . GLU A 1 284 ? 6.823 -4.891 -18.939 1.00 85.06 284 GLU A O 1
ATOM 2118 N N . THR A 1 285 ? 5.305 -3.595 -17.914 1.00 84.88 285 THR A N 1
ATOM 2119 C CA . THR A 1 285 ? 5.924 -3.667 -16.586 1.00 84.88 285 THR A CA 1
ATOM 2120 C C . THR A 1 285 ? 5.941 -5.095 -16.058 1.00 84.88 285 THR A C 1
ATOM 2122 O O . THR A 1 285 ? 6.958 -5.522 -15.525 1.00 84.88 285 THR A O 1
ATOM 2125 N N . LEU A 1 286 ? 4.849 -5.852 -16.202 1.00 89.06 286 LEU A N 1
ATOM 2126 C CA . LEU A 1 286 ? 4.802 -7.255 -15.780 1.00 89.06 286 LEU A CA 1
ATOM 2127 C C . LEU A 1 286 ? 5.843 -8.088 -16.524 1.00 89.06 286 LEU A C 1
ATOM 2129 O O . LEU A 1 286 ? 6.632 -8.798 -15.905 1.00 89.06 286 LEU A O 1
ATOM 2133 N N . VAL A 1 287 ? 5.877 -7.945 -17.845 1.00 89.12 287 VAL A N 1
ATOM 2134 C CA . VAL A 1 287 ? 6.800 -8.668 -18.717 1.00 89.12 287 VAL A CA 1
ATOM 2135 C C . VAL A 1 287 ? 8.254 -8.299 -18.407 1.00 89.12 287 VAL A C 1
ATOM 2137 O O . VAL A 1 287 ? 9.105 -9.170 -18.272 1.00 89.12 287 VAL A O 1
ATOM 2140 N N . LEU A 1 288 ? 8.550 -7.015 -18.222 1.00 88.75 288 LEU A N 1
ATOM 2141 C CA . LEU A 1 288 ? 9.908 -6.520 -18.006 1.00 88.75 288 LEU A CA 1
ATOM 2142 C C . LEU A 1 288 ? 10.270 -6.334 -16.532 1.00 88.75 288 LEU A C 1
ATOM 2144 O O . LEU A 1 288 ? 11.312 -5.739 -16.243 1.00 88.75 288 LEU A O 1
ATOM 2148 N N . ASN A 1 289 ? 9.466 -6.840 -15.593 1.00 88.31 289 ASN A N 1
ATOM 2149 C CA . ASN A 1 289 ? 9.674 -6.605 -14.162 1.00 88.31 289 ASN A CA 1
ATOM 2150 C C . ASN A 1 289 ? 11.079 -7.035 -13.733 1.00 88.31 289 ASN A C 1
ATOM 2152 O O . ASN A 1 289 ? 11.818 -6.291 -13.095 1.00 88.31 289 ASN A O 1
ATOM 2156 N N . SER A 1 290 ? 11.454 -8.234 -14.166 1.00 90.81 290 SER A N 1
ATOM 2157 C CA . SER A 1 290 ? 12.713 -8.902 -13.869 1.00 90.81 290 SER A CA 1
ATOM 2158 C C . SER A 1 290 ? 13.948 -8.115 -14.349 1.00 90.81 290 SER A C 1
ATOM 2160 O O . SER A 1 290 ? 14.724 -7.667 -13.495 1.00 90.81 290 SER A O 1
ATOM 2162 N N . PRO A 1 291 ? 14.127 -7.842 -15.661 1.00 90.56 291 PRO A N 1
ATOM 2163 C CA . PRO A 1 291 ? 15.285 -7.089 -16.143 1.00 90.56 291 PRO A CA 1
ATOM 2164 C C . PRO A 1 291 ? 15.279 -5.631 -15.675 1.00 90.56 291 PRO A C 1
ATOM 2166 O O . PRO A 1 291 ? 16.347 -5.068 -15.424 1.00 90.56 291 PRO A O 1
ATOM 2169 N N . THR A 1 292 ? 14.104 -5.015 -15.510 1.00 88.19 292 THR A N 1
ATOM 2170 C CA . THR A 1 292 ? 14.005 -3.626 -15.043 1.00 88.19 292 THR A CA 1
ATOM 2171 C C . THR A 1 292 ? 14.410 -3.509 -13.580 1.00 88.19 292 THR A C 1
ATOM 2173 O O . THR A 1 292 ? 15.180 -2.618 -13.226 1.00 88.19 292 THR A O 1
ATOM 2176 N N . ARG A 1 293 ? 13.955 -4.433 -12.726 1.00 88.62 293 ARG A N 1
ATOM 2177 C CA . ARG A 1 293 ? 14.341 -4.480 -11.314 1.00 88.62 293 ARG A CA 1
ATOM 2178 C C . ARG A 1 293 ? 15.845 -4.643 -11.161 1.00 88.62 293 ARG A C 1
ATOM 2180 O O . ARG A 1 293 ? 16.461 -3.860 -10.446 1.00 88.62 293 ARG A O 1
ATOM 2187 N N . ASP A 1 294 ? 16.436 -5.612 -11.854 1.00 91.44 294 ASP A N 1
ATOM 2188 C CA . ASP A 1 294 ? 17.880 -5.849 -11.770 1.00 91.44 294 ASP A CA 1
ATOM 2189 C C . ASP A 1 294 ? 18.670 -4.623 -12.256 1.00 91.44 294 ASP A C 1
ATOM 2191 O O . ASP A 1 294 ? 19.611 -4.187 -11.595 1.00 91.44 294 ASP A O 1
ATOM 2195 N N . SER A 1 295 ? 18.204 -3.986 -13.333 1.00 89.81 295 SER A N 1
ATOM 2196 C CA . SER A 1 295 ? 18.795 -2.761 -13.882 1.00 89.81 295 SER A CA 1
ATOM 2197 C C . SER A 1 295 ? 18.742 -1.569 -12.923 1.00 89.81 295 SER A C 1
ATOM 2199 O O . SER A 1 295 ? 19.739 -0.867 -12.749 1.00 89.81 295 SER A O 1
ATOM 2201 N N . LEU A 1 296 ? 17.596 -1.339 -12.274 1.00 86.81 296 LEU A N 1
ATOM 2202 C CA . LEU A 1 296 ? 17.428 -0.263 -11.291 1.00 86.81 296 LEU A CA 1
ATOM 2203 C C . LEU A 1 296 ? 18.281 -0.484 -10.038 1.00 86.81 296 LEU A C 1
ATOM 2205 O O . LEU A 1 296 ? 18.724 0.484 -9.422 1.00 86.81 296 LEU A O 1
ATOM 2209 N N . CYS A 1 297 ? 18.513 -1.747 -9.680 1.00 90.75 297 CYS A N 1
ATOM 2210 C CA . CYS A 1 297 ? 19.202 -2.131 -8.455 1.00 90.75 297 CYS A CA 1
ATOM 2211 C C . CYS A 1 297 ? 20.713 -2.304 -8.595 1.00 90.75 297 CYS A C 1
ATOM 2213 O O . CYS A 1 297 ? 21.391 -2.474 -7.577 1.00 90.75 297 CYS A O 1
ATOM 2215 N N . PHE A 1 298 ? 21.266 -2.217 -9.807 1.00 92.06 298 PHE A N 1
ATOM 2216 C CA . PHE A 1 298 ? 22.710 -2.117 -9.967 1.00 92.06 298 PHE A CA 1
ATOM 2217 C C . PHE A 1 298 ? 23.248 -0.878 -9.257 1.00 92.06 298 PHE A C 1
ATOM 2219 O O . PHE A 1 298 ? 22.633 0.190 -9.275 1.00 92.06 298 PHE A O 1
ATOM 2226 N N . LYS A 1 299 ? 24.419 -1.030 -8.639 1.00 90.38 299 LYS A N 1
ATOM 2227 C CA . LYS A 1 299 ? 25.150 0.061 -8.002 1.00 90.38 299 LYS A CA 1
ATOM 2228 C C . LYS A 1 299 ? 26.458 0.291 -8.740 1.00 90.38 299 LYS A C 1
ATOM 2230 O O . LYS A 1 299 ? 27.145 -0.668 -9.085 1.00 90.38 299 LYS A O 1
ATOM 2235 N N . ASN A 1 300 ? 26.801 1.552 -8.959 1.00 87.44 300 ASN A N 1
ATOM 2236 C CA . ASN A 1 300 ? 28.118 1.923 -9.452 1.00 87.44 300 ASN A CA 1
ATOM 2237 C C . ASN A 1 300 ? 29.184 1.773 -8.354 1.00 87.44 300 ASN A C 1
ATOM 2239 O O . ASN A 1 300 ? 28.889 1.462 -7.197 1.00 87.44 300 ASN A O 1
ATOM 2243 N N . SER A 1 301 ? 30.440 2.039 -8.713 1.00 88.94 301 SER A N 1
ATOM 2244 C CA . SER A 1 301 ? 31.590 1.970 -7.801 1.00 88.94 301 SER A CA 1
ATOM 2245 C C . SER A 1 301 ? 31.492 2.914 -6.596 1.00 88.94 301 SER A C 1
ATOM 2247 O O . SER A 1 301 ? 32.138 2.673 -5.582 1.00 88.94 301 SER A O 1
ATOM 2249 N N . SER A 1 302 ? 30.663 3.961 -6.678 1.00 89.06 302 SER A N 1
ATOM 2250 C CA . SER A 1 302 ? 30.398 4.904 -5.581 1.00 89.06 302 SER A CA 1
ATOM 2251 C C . SER A 1 302 ? 29.199 4.495 -4.711 1.00 89.06 302 SER A C 1
ATOM 2253 O O . SER A 1 302 ? 28.804 5.235 -3.812 1.00 89.06 302 SER A O 1
ATOM 2255 N N . GLY A 1 303 ? 28.583 3.337 -4.976 1.00 86.50 303 GLY A N 1
ATOM 2256 C CA . GLY A 1 303 ? 27.406 2.844 -4.256 1.00 86.50 303 GLY A CA 1
ATOM 2257 C C . GLY A 1 303 ? 26.084 3.524 -4.638 1.00 86.50 303 GLY A C 1
ATOM 2258 O O . GLY A 1 303 ? 25.059 3.242 -4.009 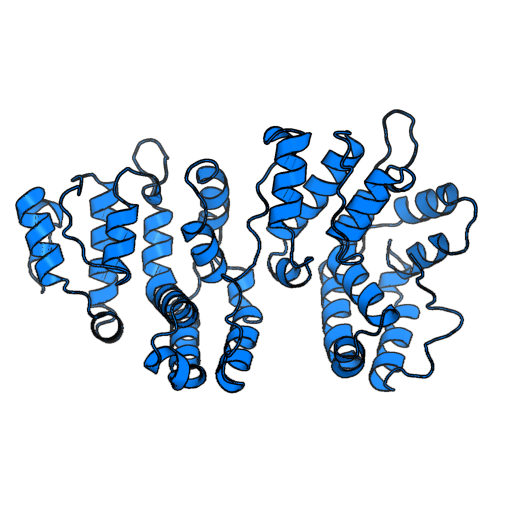1.00 86.50 303 GLY A O 1
ATOM 2259 N N . GLY A 1 304 ? 26.085 4.399 -5.649 1.00 87.81 304 GLY A N 1
ATOM 2260 C CA . GLY A 1 304 ? 24.882 5.014 -6.214 1.00 87.81 304 GLY A CA 1
ATOM 2261 C C . GLY A 1 304 ? 24.171 4.073 -7.186 1.00 87.81 304 GLY A C 1
ATOM 2262 O O . GLY A 1 304 ? 24.819 3.269 -7.850 1.00 87.81 304 GLY A O 1
ATOM 2263 N N . TYR A 1 305 ? 22.841 4.154 -7.274 1.00 88.50 305 TYR A N 1
ATOM 2264 C CA . TYR A 1 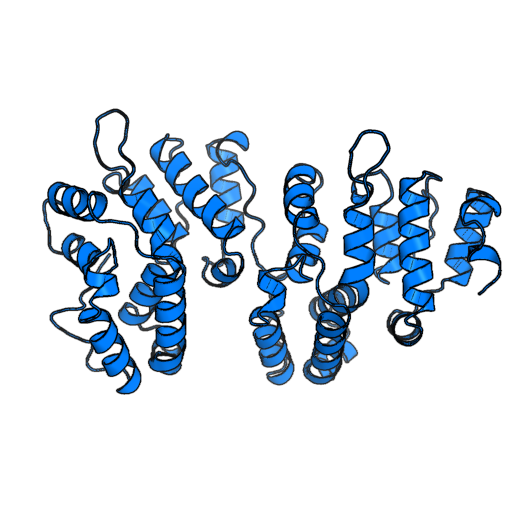305 ? 22.064 3.304 -8.181 1.00 88.50 305 TYR A CA 1
ATOM 2265 C C . TYR A 1 305 ? 22.255 3.704 -9.644 1.00 88.50 305 TYR A C 1
ATOM 2267 O O . TYR A 1 305 ? 22.057 4.865 -10.002 1.00 88.50 305 TYR A O 1
ATOM 2275 N N . CYS A 1 306 ? 22.535 2.723 -10.502 1.00 86.19 306 CYS A N 1
ATOM 2276 C CA . CYS A 1 306 ? 22.675 2.904 -11.946 1.00 86.19 306 CYS A CA 1
ATOM 2277 C C . CYS A 1 306 ? 21.405 3.474 -12.593 1.00 86.19 306 CYS A C 1
ATOM 2279 O O . CYS A 1 306 ? 21.490 4.271 -13.525 1.00 86.19 306 CYS A O 1
ATOM 2281 N N . GLY A 1 307 ? 20.226 3.131 -12.054 1.00 78.56 307 GLY A N 1
ATOM 2282 C CA . GLY A 1 307 ? 18.929 3.684 -12.462 1.00 78.56 307 GLY A CA 1
ATOM 2283 C C . GLY A 1 307 ? 18.821 5.213 -12.367 1.00 78.56 307 GLY A C 1
ATOM 2284 O O . GLY A 1 307 ? 17.948 5.802 -13.003 1.00 78.56 307 GLY A O 1
ATOM 2285 N N . LEU A 1 308 ? 19.699 5.850 -11.583 1.00 78.75 308 LEU A N 1
ATOM 2286 C CA . LEU A 1 308 ? 19.734 7.298 -11.364 1.00 78.75 308 LEU A CA 1
ATOM 2287 C C . LEU A 1 308 ? 20.815 8.013 -12.171 1.00 78.75 308 LEU A C 1
ATOM 2289 O O . LEU A 1 308 ? 20.876 9.242 -12.134 1.00 78.75 308 LEU A O 1
ATOM 2293 N N . GLU A 1 309 ? 21.665 7.275 -12.887 1.00 80.12 309 GLU A N 1
ATOM 2294 C CA . GLU A 1 309 ? 22.641 7.901 -13.769 1.00 80.12 309 GLU A CA 1
ATOM 2295 C C . GLU A 1 309 ? 21.945 8.626 -14.926 1.00 80.12 309 GLU A C 1
ATOM 2297 O O . GLU A 1 309 ? 20.850 8.273 -15.383 1.00 80.12 309 GLU A O 1
ATOM 2302 N N . GLN A 1 310 ? 22.595 9.690 -15.394 1.00 66.44 310 GLN A N 1
ATOM 2303 C CA . GLN A 1 310 ? 22.114 10.461 -16.527 1.00 66.44 310 GLN A CA 1
ATOM 2304 C C . GLN A 1 310 ? 21.953 9.531 -17.740 1.00 66.44 310 GLN A C 1
ATOM 2306 O O . GLN A 1 310 ? 22.846 8.748 -18.060 1.00 66.44 310 GLN A O 1
ATOM 2311 N N . ASN A 1 311 ? 20.806 9.629 -18.415 1.00 66.62 311 ASN A N 1
ATOM 2312 C CA . ASN A 1 311 ? 20.448 8.866 -19.619 1.00 66.62 311 ASN A CA 1
ATOM 2313 C C . ASN A 1 311 ? 20.090 7.380 -19.397 1.00 66.62 311 ASN A C 1
ATOM 2315 O O . ASN A 1 311 ? 19.679 6.716 -20.349 1.00 66.62 311 ASN A O 1
ATOM 2319 N N . THR A 1 312 ? 20.094 6.874 -18.155 1.00 69.31 312 THR A N 1
ATOM 2320 C CA . THR A 1 312 ? 19.578 5.525 -17.847 1.00 69.31 312 THR A CA 1
ATOM 2321 C C . THR A 1 312 ? 18.078 5.402 -18.116 1.00 69.31 312 THR A C 1
ATOM 2323 O O . THR A 1 312 ? 17.611 4.384 -18.624 1.00 69.31 312 THR A O 1
ATOM 2326 N N . LYS A 1 313 ? 17.310 6.468 -17.854 1.00 64.81 313 LYS A N 1
ATOM 2327 C CA . LYS A 1 313 ? 15.872 6.520 -18.173 1.00 64.81 313 LYS A CA 1
ATOM 2328 C C . LYS A 1 313 ? 15.599 6.333 -19.666 1.00 64.81 313 LYS A C 1
ATOM 2330 O O . LYS A 1 313 ? 14.608 5.708 -20.019 1.00 64.81 313 LYS A O 1
ATOM 2335 N N . THR A 1 314 ? 16.495 6.810 -20.529 1.00 63.94 314 THR A N 1
ATOM 2336 C CA . THR A 1 314 ? 16.401 6.626 -21.983 1.00 63.94 314 THR A CA 1
ATOM 2337 C C . THR A 1 314 ? 16.598 5.162 -22.369 1.00 63.94 314 THR A C 1
ATOM 2339 O O . THR A 1 314 ? 15.886 4.663 -23.231 1.00 63.94 314 THR A O 1
ATOM 2342 N N . ILE A 1 315 ? 17.508 4.444 -21.698 1.00 63.53 315 ILE A N 1
ATOM 2343 C CA . ILE A 1 315 ? 17.725 3.006 -21.926 1.00 63.53 315 ILE A CA 1
ATOM 2344 C C . ILE A 1 315 ? 16.509 2.208 -21.465 1.00 63.53 315 ILE A C 1
ATOM 2346 O O . ILE A 1 315 ? 16.011 1.388 -22.226 1.00 63.53 315 ILE A O 1
ATOM 2350 N N . LEU A 1 316 ? 16.011 2.485 -20.255 1.00 65.88 316 LEU A N 1
ATOM 2351 C CA . LEU A 1 316 ? 14.825 1.825 -19.702 1.00 65.88 316 LEU A CA 1
ATOM 2352 C C . LEU A 1 316 ? 13.565 2.115 -20.532 1.00 65.88 316 LEU A C 1
ATOM 2354 O O . LEU A 1 316 ? 12.739 1.227 -20.718 1.00 65.88 316 LEU A O 1
ATOM 2358 N N . GLY A 1 317 ? 13.425 3.333 -21.064 1.00 63.47 317 GLY A N 1
ATOM 2359 C CA . GLY A 1 317 ? 12.343 3.709 -21.980 1.00 63.47 317 GLY A CA 1
ATOM 2360 C C . GLY A 1 317 ? 12.451 3.023 -23.346 1.00 63.47 317 GLY A C 1
ATOM 2361 O O . GLY A 1 317 ? 11.455 2.544 -23.879 1.00 63.47 317 GLY A O 1
ATOM 2362 N N . TYR A 1 318 ? 13.666 2.901 -23.889 1.00 55.44 318 TYR A N 1
ATOM 2363 C CA . TYR A 1 318 ? 13.909 2.204 -25.154 1.00 55.44 318 TYR A CA 1
ATOM 2364 C C . TYR A 1 318 ? 13.657 0.695 -25.027 1.00 55.44 318 TYR A C 1
ATOM 2366 O O . TYR A 1 318 ? 13.018 0.094 -25.888 1.00 55.44 318 TYR A O 1
ATOM 2374 N N . SER A 1 319 ? 14.124 0.075 -23.939 1.00 53.81 319 SER A N 1
ATOM 2375 C CA . SER A 1 319 ? 13.963 -1.361 -23.701 1.00 53.81 319 SER A CA 1
ATOM 2376 C C . SER A 1 319 ? 12.548 -1.766 -23.283 1.00 53.81 319 SER A C 1
ATOM 2378 O O . SER A 1 319 ? 12.230 -2.951 -23.340 1.00 53.81 319 SER A O 1
ATOM 2380 N N . SER A 1 320 ? 11.696 -0.805 -22.907 1.00 55.31 320 SER A N 1
ATOM 2381 C CA . SER A 1 320 ? 10.275 -1.025 -22.610 1.00 55.31 320 SER A CA 1
ATOM 2382 C C . SER A 1 320 ? 9.329 -0.814 -23.788 1.00 55.31 320 SER A C 1
ATOM 2384 O O . SER A 1 320 ? 8.147 -1.090 -23.647 1.00 55.31 320 SER A O 1
ATOM 2386 N N . GLY A 1 321 ? 9.824 -0.379 -24.953 1.00 53.31 321 GLY A N 1
ATOM 2387 C CA . GLY A 1 321 ? 8.969 -0.079 -26.109 1.00 53.31 321 GLY A CA 1
ATOM 2388 C C . GLY A 1 321 ? 8.263 1.284 -26.031 1.00 53.31 321 GLY A C 1
ATOM 2389 O O . GLY A 1 321 ? 7.559 1.661 -26.966 1.00 53.31 321 GLY A O 1
ATOM 2390 N N . LEU A 1 322 ? 8.519 2.084 -24.986 1.00 45.59 322 LEU A N 1
ATOM 2391 C CA . LEU A 1 322 ? 7.871 3.376 -24.702 1.00 45.59 322 LEU A CA 1
ATOM 2392 C C . LEU A 1 322 ? 8.351 4.556 -25.578 1.00 45.59 322 LEU A C 1
ATOM 2394 O O . LEU A 1 322 ? 8.194 5.720 -25.212 1.00 45.59 322 LEU A O 1
ATOM 2398 N N . GLY A 1 323 ? 8.892 4.276 -26.764 1.00 48.28 323 GLY A N 1
ATOM 2399 C CA . GLY A 1 323 ? 9.306 5.283 -27.741 1.00 48.28 323 GLY A CA 1
ATOM 2400 C C . GLY A 1 323 ? 10.787 5.184 -28.078 1.00 48.28 323 GLY A C 1
ATOM 2401 O O . GLY A 1 323 ? 11.652 5.699 -27.374 1.00 48.28 323 GLY A O 1
ATOM 2402 N N . ALA A 1 324 ? 11.077 4.550 -29.212 1.00 41.72 324 ALA A N 1
ATOM 2403 C CA . ALA A 1 324 ? 12.402 4.510 -29.808 1.00 41.72 324 ALA A CA 1
ATOM 2404 C C . ALA A 1 324 ? 12.756 5.867 -30.445 1.00 41.72 324 ALA A C 1
ATOM 2406 O O . ALA A 1 324 ? 12.793 6.006 -31.665 1.00 41.72 324 ALA A O 1
ATOM 2407 N N . THR A 1 325 ? 13.035 6.893 -29.642 1.00 50.84 325 THR A N 1
ATOM 2408 C CA . THR A 1 325 ? 13.919 7.965 -30.116 1.00 50.84 325 THR A CA 1
ATOM 2409 C C . THR A 1 325 ? 15.353 7.460 -30.027 1.00 50.84 325 THR A C 1
ATOM 2411 O O . THR A 1 325 ? 15.729 6.841 -29.031 1.00 50.84 325 THR A O 1
ATOM 2414 N N . ALA A 1 326 ? 16.134 7.668 -31.090 1.00 54.16 326 ALA A N 1
ATOM 2415 C CA . ALA A 1 326 ? 17.525 7.235 -31.175 1.00 54.16 326 ALA A CA 1
ATOM 2416 C C . ALA A 1 326 ? 18.300 7.579 -29.889 1.00 54.16 326 ALA A C 1
ATOM 2418 O O . ALA A 1 326 ? 18.115 8.650 -29.315 1.00 54.16 326 ALA A O 1
ATOM 2419 N N . LEU A 1 327 ? 19.179 6.672 -29.450 1.00 65.44 327 LEU A N 1
ATOM 2420 C CA . LEU A 1 327 ? 20.062 6.821 -28.284 1.00 65.44 327 LEU A CA 1
ATOM 2421 C C . LEU A 1 327 ? 21.163 7.874 -28.528 1.00 65.44 327 LEU A C 1
ATOM 2423 O O . LEU A 1 327 ? 22.357 7.608 -28.371 1.00 65.44 327 LEU A O 1
ATOM 2427 N N . THR A 1 328 ? 20.781 9.087 -28.926 1.00 64.19 328 THR A N 1
ATOM 2428 C CA . THR A 1 328 ? 21.707 10.172 -29.264 1.00 64.19 328 THR A CA 1
ATOM 2429 C C . THR A 1 328 ? 22.542 10.586 -28.057 1.00 64.19 328 THR A C 1
ATOM 2431 O O . THR A 1 328 ? 23.732 10.848 -28.214 1.00 64.19 328 THR A O 1
ATOM 2434 N N . ASP A 1 329 ? 21.994 10.468 -26.842 1.00 68.25 329 ASP A N 1
ATOM 2435 C CA . ASP A 1 329 ? 22.637 10.893 -25.589 1.00 68.25 329 ASP A CA 1
ATOM 2436 C C . ASP A 1 329 ? 23.132 9.729 -24.708 1.00 68.25 329 ASP A C 1
ATOM 2438 O O . ASP A 1 329 ? 23.385 9.886 -23.520 1.00 68.25 329 ASP A O 1
ATOM 2442 N N . PHE A 1 330 ? 23.334 8.531 -25.262 1.00 76.56 330 PHE A N 1
ATOM 2443 C CA . PHE A 1 330 ? 23.850 7.394 -24.484 1.00 76.56 330 PHE A CA 1
ATOM 2444 C C . PHE A 1 330 ? 25.298 7.593 -23.991 1.00 76.56 330 PHE A C 1
ATOM 2446 O O . PHE A 1 330 ? 26.179 7.883 -24.797 1.00 76.56 330 PHE A O 1
ATOM 2453 N N . ASN A 1 331 ? 25.566 7.394 -22.697 1.00 84.94 331 ASN A N 1
ATOM 2454 C CA . ASN A 1 331 ? 26.923 7.425 -22.139 1.00 84.94 331 ASN A CA 1
ATOM 2455 C C . ASN A 1 331 ? 27.451 6.003 -21.932 1.00 84.94 331 ASN A C 1
ATOM 2457 O O . ASN A 1 331 ? 26.750 5.156 -21.386 1.00 84.94 331 ASN A O 1
ATOM 2461 N N . CYS A 1 332 ? 28.703 5.748 -22.304 1.00 89.44 332 CYS A N 1
ATOM 2462 C CA . CYS A 1 332 ? 29.323 4.425 -22.222 1.00 89.44 332 CYS A CA 1
ATOM 2463 C C . CYS A 1 332 ? 29.824 4.100 -20.798 1.00 89.44 332 CYS A C 1
ATOM 2465 O O . CYS A 1 332 ? 31.009 3.844 -20.602 1.00 89.44 332 CYS A O 1
ATOM 2467 N N . THR A 1 333 ? 28.947 4.147 -19.788 1.00 89.94 333 THR A N 1
ATOM 2468 C CA . THR A 1 333 ? 29.293 3.841 -18.384 1.00 89.94 333 THR A CA 1
ATOM 2469 C C . THR A 1 333 ? 29.177 2.345 -18.089 1.00 89.94 333 THR A C 1
ATOM 2471 O O . THR A 1 333 ? 28.470 1.624 -18.795 1.00 89.94 333 THR A O 1
ATOM 2474 N N . ASP A 1 334 ? 29.830 1.852 -17.034 1.00 89.50 334 ASP A N 1
ATOM 2475 C CA . ASP A 1 334 ? 29.669 0.453 -16.603 1.00 89.50 334 ASP A CA 1
ATOM 2476 C C . ASP A 1 334 ? 28.221 0.140 -16.199 1.00 89.50 334 ASP A C 1
ATOM 2478 O O . ASP A 1 334 ? 27.718 -0.950 -16.471 1.00 89.50 334 ASP A O 1
ATOM 2482 N N . CYS A 1 335 ? 27.518 1.118 -15.624 1.00 89.88 335 CYS A N 1
ATOM 2483 C CA . CYS A 1 335 ? 26.093 1.016 -15.325 1.00 89.88 335 CYS A CA 1
ATOM 2484 C C . CYS A 1 335 ? 25.257 0.800 -16.587 1.00 89.88 335 CYS A C 1
ATOM 2486 O O . CYS A 1 335 ? 24.496 -0.162 -16.665 1.00 89.88 335 CYS A O 1
ATOM 2488 N N . ASN A 1 336 ? 25.434 1.643 -17.605 1.00 87.62 336 ASN A N 1
ATOM 2489 C CA . ASN A 1 336 ? 24.680 1.517 -18.850 1.00 87.62 336 ASN A CA 1
ATOM 2490 C C . ASN A 1 336 ? 24.999 0.207 -19.584 1.00 87.62 336 ASN A C 1
ATOM 2492 O O . ASN A 1 336 ? 24.100 -0.414 -20.153 1.00 87.62 336 ASN A O 1
ATOM 2496 N N . LYS A 1 337 ? 26.246 -0.272 -19.493 1.00 89.56 337 LYS A N 1
ATOM 2497 C CA . LYS A 1 337 ? 26.657 -1.588 -19.995 1.00 89.56 337 LYS A CA 1
ATOM 2498 C C . LYS A 1 337 ? 25.924 -2.714 -19.273 1.00 89.56 337 LYS A C 1
ATOM 2500 O O . LYS A 1 337 ? 25.391 -3.608 -19.926 1.00 89.56 337 LYS A O 1
ATOM 2505 N N . ALA A 1 338 ? 25.894 -2.680 -17.940 1.00 90.00 338 ALA A N 1
ATOM 2506 C CA . ALA A 1 338 ? 25.226 -3.695 -17.132 1.00 90.00 338 ALA A CA 1
ATOM 2507 C C . ALA A 1 338 ? 23.725 -3.758 -17.444 1.00 90.00 338 ALA A C 1
ATOM 2509 O O . ALA A 1 338 ? 23.194 -4.840 -17.674 1.00 90.00 338 ALA A O 1
ATOM 2510 N N . ILE A 1 339 ? 23.065 -2.601 -17.539 1.00 88.19 339 ILE A N 1
ATOM 2511 C CA . ILE A 1 339 ? 21.641 -2.497 -17.879 1.00 88.19 339 ILE A CA 1
ATOM 2512 C C . ILE A 1 339 ? 21.370 -3.075 -19.271 1.00 88.19 339 ILE A C 1
ATOM 2514 O O . ILE A 1 339 ? 20.524 -3.957 -19.413 1.00 88.19 339 ILE A O 1
ATOM 2518 N N . LEU A 1 340 ? 22.116 -2.643 -20.293 1.00 87.44 340 LEU A N 1
ATOM 2519 C CA . LEU A 1 340 ? 21.954 -3.164 -21.653 1.00 87.44 340 LEU A CA 1
ATOM 2520 C C . LEU A 1 340 ? 22.154 -4.677 -21.711 1.00 87.44 340 LEU A C 1
ATOM 2522 O O . LEU A 1 340 ? 21.322 -5.379 -22.279 1.00 87.44 340 LEU A O 1
ATOM 2526 N N . ASN A 1 341 ? 23.213 -5.189 -21.084 1.00 88.62 341 ASN A N 1
ATOM 2527 C CA . ASN A 1 341 ? 23.487 -6.622 -21.058 1.00 88.62 341 ASN A CA 1
ATOM 2528 C C . ASN A 1 341 ? 22.362 -7.404 -20.371 1.00 88.62 341 ASN A C 1
ATOM 2530 O O . ASN A 1 341 ? 21.991 -8.475 -20.849 1.00 88.62 341 ASN A O 1
ATOM 2534 N N . THR A 1 342 ? 21.786 -6.871 -19.291 1.00 91.12 342 THR A N 1
ATOM 2535 C CA . THR A 1 342 ? 20.630 -7.472 -18.615 1.00 91.12 342 THR A CA 1
ATOM 2536 C C . THR A 1 342 ? 19.432 -7.581 -19.551 1.00 91.12 342 THR A C 1
ATOM 2538 O O . THR A 1 342 ? 18.882 -8.672 -19.697 1.00 91.12 342 THR A O 1
ATOM 2541 N N . PHE A 1 343 ? 19.059 -6.501 -20.244 1.00 88.12 343 PHE A N 1
ATOM 2542 C CA . PHE A 1 343 ? 17.945 -6.540 -21.197 1.00 88.12 343 PHE A CA 1
ATOM 2543 C C . PHE A 1 343 ? 18.240 -7.437 -22.406 1.00 88.12 343 PHE A C 1
ATOM 2545 O O . PHE A 1 343 ? 17.391 -8.241 -22.783 1.00 88.12 343 PHE A O 1
ATOM 2552 N N . MET A 1 344 ? 19.445 -7.377 -22.986 1.00 86.69 344 MET A N 1
ATOM 2553 C CA . MET A 1 344 ? 19.830 -8.243 -24.109 1.00 86.69 344 MET A CA 1
ATOM 2554 C C . MET A 1 344 ? 19.766 -9.729 -23.737 1.00 86.69 344 MET A C 1
ATOM 2556 O O . MET A 1 344 ? 19.199 -10.529 -24.482 1.00 86.69 344 MET A O 1
ATOM 2560 N N . ASN A 1 345 ? 20.308 -10.102 -22.574 1.00 89.12 345 ASN A N 1
ATOM 2561 C CA . ASN A 1 345 ? 20.245 -11.475 -22.073 1.00 89.12 345 ASN A CA 1
ATOM 2562 C C . ASN A 1 345 ? 18.803 -11.906 -21.793 1.00 89.12 345 ASN A C 1
ATOM 2564 O O . ASN A 1 345 ? 18.426 -13.032 -22.117 1.00 89.12 345 ASN A O 1
ATOM 2568 N N . TYR A 1 346 ? 17.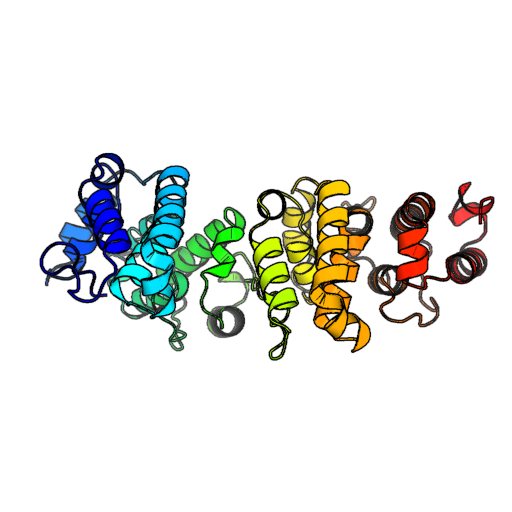992 -11.005 -21.237 1.00 88.94 346 TYR A N 1
ATOM 2569 C CA . TYR A 1 346 ? 16.584 -11.270 -20.986 1.00 88.94 346 TYR A CA 1
ATOM 2570 C C . TYR A 1 346 ? 15.825 -11.556 -22.290 1.00 88.94 346 TYR A C 1
ATOM 2572 O O . TYR A 1 346 ? 15.207 -12.614 -22.405 1.00 88.94 346 TYR A O 1
ATOM 2580 N N . PHE A 1 347 ? 15.942 -10.695 -23.307 1.00 87.19 347 PHE A N 1
ATOM 2581 C CA . PHE A 1 347 ? 15.294 -10.902 -24.609 1.00 87.19 347 PHE A CA 1
ATOM 2582 C C . PHE A 1 347 ? 15.813 -12.132 -25.357 1.00 87.19 347 PHE A C 1
ATOM 2584 O O . PHE A 1 347 ? 15.063 -12.749 -26.109 1.00 87.19 347 PHE A O 1
ATOM 2591 N N . LYS A 1 348 ? 17.072 -12.530 -25.134 1.00 86.56 348 LYS A N 1
ATOM 2592 C CA . LYS A 1 348 ? 17.614 -13.785 -25.668 1.00 86.56 348 LYS A CA 1
ATOM 2593 C C . LYS A 1 348 ? 16.886 -15.010 -25.106 1.00 86.56 348 LYS A C 1
ATOM 2595 O O . LYS A 1 348 ? 16.635 -15.957 -25.843 1.00 86.56 348 LYS A O 1
ATOM 2600 N N . GLY A 1 349 ? 16.573 -14.994 -23.809 1.00 86.88 349 GLY A N 1
ATOM 2601 C CA . GLY A 1 349 ? 15.815 -16.059 -23.145 1.00 86.88 349 GLY A CA 1
ATOM 2602 C C . GLY A 1 349 ? 14.302 -15.986 -23.374 1.00 86.88 349 GLY A C 1
ATOM 2603 O O . GLY A 1 349 ? 13.618 -16.977 -23.152 1.00 86.88 349 GLY A O 1
ATOM 2604 N N . HIS A 1 350 ? 13.792 -14.837 -23.830 1.00 85.75 350 HIS A N 1
ATOM 2605 C CA . HIS A 1 350 ? 12.360 -14.555 -23.976 1.00 85.75 350 HIS A CA 1
ATOM 2606 C C . HIS A 1 350 ? 12.051 -13.963 -25.366 1.00 85.75 350 HIS A C 1
ATOM 2608 O O . HIS A 1 350 ? 11.702 -12.782 -25.481 1.00 85.75 350 HIS A O 1
ATOM 2614 N N . PRO A 1 351 ? 12.189 -14.756 -26.446 1.00 84.44 351 PRO A N 1
ATOM 2615 C CA . PRO A 1 351 ? 11.972 -14.273 -27.811 1.00 84.44 351 PRO A CA 1
ATOM 2616 C C . PRO A 1 351 ? 10.532 -13.793 -28.051 1.00 84.44 351 PRO A C 1
ATOM 2618 O O . PRO A 1 351 ? 10.334 -12.811 -28.766 1.00 84.44 351 PRO A O 1
ATOM 2621 N N . ASP A 1 352 ? 9.545 -14.413 -27.402 1.00 82.62 352 ASP A N 1
ATOM 2622 C CA . ASP A 1 352 ? 8.135 -14.016 -27.510 1.00 82.62 352 ASP A CA 1
ATOM 2623 C C . ASP A 1 352 ? 7.910 -12.604 -26.962 1.00 82.62 352 ASP A C 1
ATOM 2625 O O . ASP A 1 352 ? 7.238 -11.788 -27.586 1.00 82.62 352 ASP A O 1
ATOM 2629 N N . THR A 1 353 ? 8.556 -12.273 -25.843 1.00 83.00 353 THR A N 1
ATOM 2630 C CA . THR A 1 353 ? 8.543 -10.929 -25.257 1.00 83.00 353 THR A CA 1
ATOM 2631 C C . THR A 1 353 ? 9.162 -9.892 -26.194 1.00 83.00 353 THR A C 1
ATOM 2633 O O . THR A 1 353 ? 8.623 -8.796 -26.347 1.00 83.00 353 THR A O 1
ATOM 2636 N N . LYS A 1 354 ? 10.281 -10.227 -26.853 1.00 81.31 354 LYS A N 1
ATOM 2637 C CA . LYS A 1 354 ? 10.917 -9.340 -27.843 1.00 81.31 354 LYS A CA 1
ATOM 2638 C C . LYS A 1 354 ? 9.955 -9.022 -28.992 1.00 81.31 354 LYS A C 1
ATOM 2640 O O . LYS A 1 354 ? 9.869 -7.866 -29.406 1.00 81.31 354 LYS A O 1
ATOM 2645 N N . ALA A 1 355 ? 9.242 -10.034 -29.492 1.00 79.19 355 ALA A N 1
ATOM 2646 C CA . ALA A 1 355 ? 8.251 -9.867 -30.551 1.00 79.19 355 ALA A CA 1
ATOM 2647 C C . ALA A 1 355 ? 7.047 -9.035 -30.075 1.00 79.19 355 ALA A C 1
ATOM 2649 O O . ALA A 1 355 ? 6.665 -8.076 -30.744 1.00 79.19 355 ALA A O 1
ATOM 2650 N N . ASP A 1 356 ? 6.509 -9.347 -28.893 1.00 77.12 356 ASP A N 1
ATOM 2651 C CA . ASP A 1 356 ? 5.358 -8.659 -28.295 1.00 77.12 356 ASP A CA 1
ATOM 2652 C C . ASP A 1 356 ? 5.613 -7.157 -28.064 1.00 77.12 356 ASP A C 1
ATOM 2654 O O . ASP A 1 356 ? 4.676 -6.365 -28.152 1.00 77.12 356 ASP A O 1
ATOM 2658 N N . LEU A 1 357 ? 6.859 -6.766 -27.777 1.00 78.19 357 LEU A N 1
ATOM 2659 C CA . LEU A 1 357 ? 7.261 -5.377 -27.522 1.00 78.19 357 LE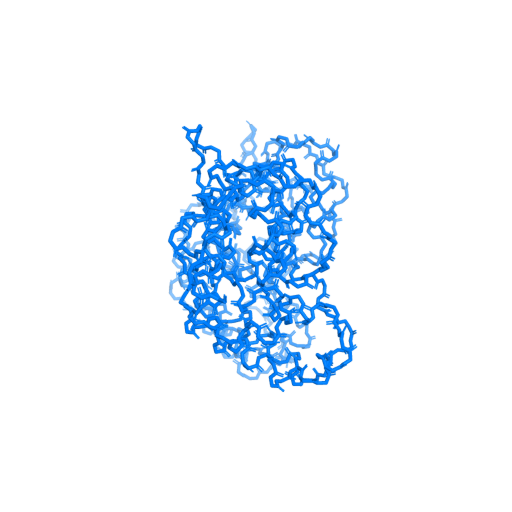U A CA 1
ATOM 2660 C C . LEU A 1 357 ? 7.840 -4.658 -28.748 1.00 78.19 357 LEU A C 1
ATOM 2662 O O . LEU A 1 357 ? 8.173 -3.479 -28.666 1.00 78.19 357 LEU A O 1
ATOM 2666 N N . SER A 1 358 ? 7.971 -5.348 -29.887 1.00 80.88 358 SER A N 1
ATOM 2667 C CA . SER A 1 358 ? 8.542 -4.790 -31.125 1.00 80.88 358 SER A CA 1
ATOM 2668 C C . SER A 1 358 ? 9.923 -4.135 -30.935 1.00 80.88 358 SER A C 1
ATOM 2670 O O . SER A 1 358 ? 10.233 -3.120 -31.559 1.00 80.88 358 SER A O 1
ATOM 2672 N N . VAL A 1 359 ? 10.769 -4.704 -30.068 1.00 76.44 359 VAL A N 1
ATOM 2673 C CA . VAL A 1 359 ? 12.091 -4.132 -29.761 1.00 76.44 359 VAL A CA 1
ATOM 2674 C C . VAL A 1 359 ? 13.110 -4.523 -30.835 1.00 76.44 359 VAL A C 1
ATOM 2676 O O . VAL A 1 359 ? 13.467 -5.697 -30.986 1.00 76.44 359 VAL A O 1
ATOM 2679 N N . ASP A 1 360 ? 13.643 -3.524 -31.544 1.00 80.88 360 ASP A N 1
ATOM 2680 C CA . ASP A 1 360 ? 14.737 -3.705 -32.501 1.00 80.88 360 ASP A CA 1
ATOM 2681 C C . ASP A 1 360 ? 16.099 -3.755 -31.788 1.00 80.88 360 ASP A C 1
ATOM 2683 O O . ASP A 1 360 ? 16.842 -2.775 -31.674 1.00 80.88 360 ASP A O 1
ATOM 2687 N N . MET A 1 361 ? 16.430 -4.952 -31.302 1.00 79.56 361 MET A N 1
ATOM 2688 C CA . MET A 1 361 ? 17.711 -5.220 -30.646 1.00 79.56 361 MET A CA 1
ATOM 2689 C C . MET A 1 361 ? 18.916 -5.026 -31.575 1.00 79.56 361 MET A C 1
ATOM 2691 O O . MET A 1 361 ? 20.002 -4.716 -31.086 1.00 79.56 361 MET A O 1
ATOM 2695 N N . THR A 1 362 ? 18.742 -5.168 -32.892 1.00 82.50 362 THR A N 1
ATOM 2696 C CA . THR A 1 362 ? 19.822 -4.996 -33.871 1.00 82.50 362 THR A CA 1
ATOM 2697 C C . THR A 1 362 ? 20.158 -3.518 -34.029 1.00 82.50 362 THR A C 1
ATOM 2699 O O . THR A 1 362 ? 21.326 -3.136 -33.938 1.00 82.50 362 THR A O 1
ATOM 2702 N N . SER A 1 363 ? 19.147 -2.658 -34.176 1.00 82.12 363 SER A N 1
ATOM 2703 C CA . SER A 1 363 ? 19.343 -1.204 -34.193 1.00 82.12 363 SER A CA 1
ATOM 2704 C C . SER A 1 363 ? 19.949 -0.696 -32.881 1.00 82.12 363 SER A C 1
ATOM 2706 O O . SER A 1 363 ? 20.864 0.137 -32.900 1.00 82.12 363 SER A O 1
ATOM 2708 N N . LEU A 1 364 ? 19.500 -1.226 -31.737 1.00 80.88 364 LEU A N 1
ATOM 2709 C CA . LEU A 1 364 ? 20.078 -0.912 -30.427 1.00 80.88 364 LEU A CA 1
ATOM 2710 C C . LEU A 1 364 ? 21.561 -1.292 -30.352 1.00 80.88 364 LEU A C 1
ATOM 2712 O O . LEU A 1 364 ? 22.397 -0.458 -30.002 1.00 80.88 364 LEU A O 1
ATOM 2716 N N . GLN A 1 365 ? 21.897 -2.531 -30.719 1.00 83.50 365 GLN A N 1
ATOM 2717 C CA . GLN A 1 365 ? 23.269 -3.033 -30.710 1.00 83.50 365 GLN A CA 1
ATOM 2718 C C . GLN A 1 365 ? 24.175 -2.216 -31.632 1.00 83.50 365 GLN A C 1
ATOM 2720 O O . GLN A 1 365 ? 25.273 -1.838 -31.219 1.00 83.50 365 GLN A O 1
ATOM 2725 N N . ASN A 1 366 ? 23.714 -1.901 -32.845 1.00 84.31 366 ASN A N 1
ATOM 2726 C CA . ASN A 1 366 ? 24.454 -1.070 -33.792 1.00 84.31 366 ASN A CA 1
ATOM 2727 C C . ASN A 1 366 ? 24.698 0.328 -33.220 1.00 84.31 366 ASN A C 1
ATOM 2729 O O . ASN A 1 366 ? 25.835 0.787 -33.204 1.00 84.31 366 ASN A O 1
ATOM 2733 N N . SER A 1 367 ? 23.666 0.964 -32.658 1.00 83.56 367 SER A N 1
ATOM 2734 C CA . SER A 1 367 ? 23.777 2.299 -32.055 1.00 83.56 367 SER A CA 1
ATOM 2735 C C . SER A 1 367 ? 24.795 2.328 -30.910 1.00 83.56 367 SER A C 1
ATOM 2737 O O . SER A 1 367 ? 25.658 3.207 -30.858 1.00 83.56 367 SER A O 1
ATOM 2739 N N . VAL A 1 368 ? 24.739 1.340 -30.011 1.00 85.06 368 VAL A N 1
ATOM 2740 C CA . VAL A 1 368 ? 25.673 1.224 -28.881 1.00 85.06 368 VAL A CA 1
ATOM 2741 C C . VAL A 1 368 ? 27.087 0.915 -29.368 1.00 85.06 368 VAL A C 1
ATOM 2743 O O . VAL A 1 368 ? 28.044 1.501 -28.875 1.00 85.06 368 VAL A O 1
ATOM 2746 N N . THR A 1 369 ? 27.236 0.045 -30.365 1.00 87.88 369 THR A N 1
ATOM 2747 C CA . THR A 1 369 ? 28.544 -0.326 -30.924 1.00 87.88 369 THR A CA 1
ATOM 2748 C C . THR A 1 369 ? 29.204 0.841 -31.641 1.00 87.88 369 THR A C 1
ATOM 2750 O O . THR A 1 369 ? 30.390 1.089 -31.436 1.00 87.88 369 THR A O 1
ATOM 2753 N N . THR A 1 370 ? 28.450 1.593 -32.444 1.00 88.06 370 THR A N 1
ATOM 2754 C CA . THR A 1 370 ? 28.946 2.801 -33.109 1.00 88.06 370 THR A CA 1
ATOM 2755 C C . THR A 1 370 ? 29.397 3.843 -32.089 1.00 88.06 370 THR A C 1
ATOM 2757 O O . THR A 1 370 ? 30.410 4.502 -32.310 1.00 88.06 370 THR A O 1
ATOM 2760 N N . LYS A 1 371 ? 28.683 3.982 -30.964 1.00 87.81 371 LYS A N 1
ATOM 2761 C CA . LYS A 1 371 ? 28.988 5.007 -29.959 1.00 87.81 371 LYS A CA 1
ATOM 2762 C C . LYS A 1 371 ? 30.080 4.605 -28.961 1.00 87.81 371 LYS A C 1
ATOM 2764 O O . LYS A 1 371 ? 30.888 5.446 -28.583 1.00 87.81 371 LYS A O 1
ATOM 2769 N N . CYS A 1 372 ? 30.104 3.346 -28.530 1.00 90.25 372 CYS A N 1
ATOM 2770 C CA . CYS A 1 372 ? 30.938 2.862 -27.423 1.00 90.25 372 CYS A CA 1
ATOM 2771 C C . CYS A 1 372 ? 31.997 1.831 -27.831 1.00 90.25 372 CYS A C 1
ATOM 2773 O O . CYS A 1 372 ? 32.817 1.437 -27.004 1.00 90.25 372 CYS A O 1
ATOM 2775 N N . GLY A 1 373 ? 31.995 1.399 -29.093 1.00 90.94 373 GLY A N 1
ATOM 2776 C CA . GLY A 1 373 ? 32.868 0.351 -29.614 1.00 90.94 373 GLY A CA 1
ATOM 2777 C C . GLY A 1 373 ? 32.330 -1.064 -29.377 1.00 90.94 373 GLY A C 1
ATOM 2778 O O . GLY A 1 373 ? 31.594 -1.332 -28.428 1.00 90.94 373 GLY A O 1
ATOM 2779 N N . ALA A 1 374 ? 32.732 -2.008 -30.233 1.00 86.38 374 ALA A N 1
ATOM 2780 C CA . ALA A 1 374 ? 32.253 -3.397 -30.197 1.00 86.38 374 ALA A CA 1
ATOM 2781 C C . ALA A 1 374 ? 32.633 -4.152 -28.910 1.00 86.38 374 ALA A C 1
ATOM 2783 O O . ALA A 1 374 ? 31.902 -5.031 -28.458 1.00 86.38 374 ALA A O 1
ATOM 2784 N N . SER A 1 375 ? 33.746 -3.783 -28.269 1.00 88.44 375 SER A N 1
ATOM 2785 C CA . SER A 1 375 ? 34.176 -4.373 -26.994 1.00 88.44 375 SER A CA 1
ATOM 2786 C C . SER A 1 375 ? 33.287 -3.976 -25.810 1.00 88.44 375 SER A C 1
ATOM 2788 O O . SER A 1 375 ? 33.325 -4.634 -24.766 1.00 88.44 375 SER A O 1
ATOM 2790 N N . TYR A 1 376 ? 32.461 -2.934 -25.955 1.00 87.56 376 TYR A N 1
ATOM 2791 C CA . TYR A 1 376 ? 31.615 -2.434 -24.878 1.00 87.56 376 TYR A CA 1
ATOM 2792 C C . TYR A 1 376 ? 30.555 -3.456 -24.459 1.00 87.56 376 TYR A C 1
ATOM 2794 O O . TYR A 1 376 ? 30.438 -3.738 -23.271 1.00 87.56 376 TYR A O 1
ATOM 2802 N N . LEU A 1 377 ? 29.869 -4.101 -25.407 1.00 83.94 377 LEU A N 1
ATOM 2803 C CA . LEU A 1 377 ? 28.882 -5.153 -25.114 1.00 83.94 377 LEU A CA 1
ATOM 2804 C C . LEU A 1 377 ? 29.528 -6.521 -24.805 1.00 83.94 377 LEU A C 1
ATOM 2806 O O . LEU A 1 377 ? 28.869 -7.428 -24.300 1.00 83.94 377 LEU A O 1
ATOM 2810 N N . GLY A 1 378 ? 30.835 -6.681 -25.038 1.00 81.88 378 GLY A N 1
ATOM 2811 C CA . GLY A 1 378 ? 31.547 -7.944 -24.822 1.00 81.88 378 GLY A CA 1
ATOM 2812 C C . GLY A 1 378 ? 31.051 -9.071 -25.741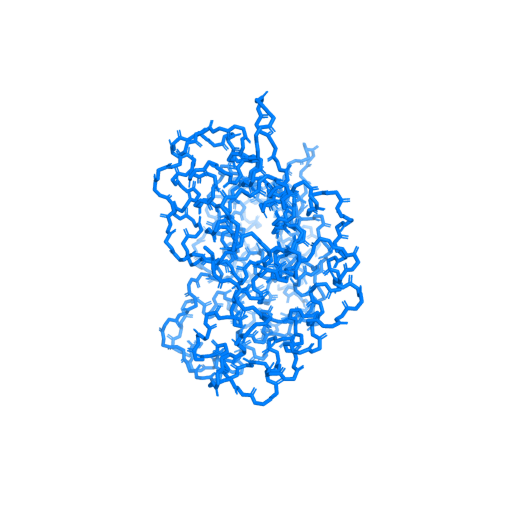 1.00 81.88 378 GLY A C 1
ATOM 2813 O O . GLY A 1 378 ? 30.678 -8.834 -26.887 1.00 81.88 378 GLY A O 1
ATOM 2814 N N . ASN A 1 379 ? 31.015 -10.312 -25.237 1.00 67.12 379 ASN A N 1
ATOM 2815 C CA . ASN A 1 379 ? 30.640 -11.506 -26.020 1.00 67.12 379 ASN A CA 1
ATOM 2816 C C . ASN A 1 379 ? 29.162 -11.551 -26.461 1.00 67.12 379 ASN A C 1
ATOM 2818 O O . ASN A 1 379 ? 28.768 -12.466 -27.183 1.00 67.12 379 ASN A O 1
ATOM 2822 N N . LEU A 1 380 ? 28.340 -10.579 -26.058 1.00 62.25 380 LEU A N 1
ATOM 2823 C CA . LEU A 1 380 ? 26.967 -10.426 -26.549 1.00 62.25 380 LEU A CA 1
ATOM 2824 C C . LEU A 1 380 ? 26.904 -10.048 -28.037 1.00 62.25 380 LEU A C 1
ATOM 2826 O O . LEU A 1 380 ? 25.866 -10.240 -28.661 1.00 62.25 380 LEU A O 1
ATOM 2830 N N . TYR A 1 381 ? 28.014 -9.577 -28.615 1.00 50.47 381 TYR A N 1
ATOM 2831 C CA . TYR A 1 381 ? 28.085 -9.084 -29.992 1.00 50.47 381 TYR A CA 1
ATOM 2832 C C . TYR A 1 381 ? 27.859 -10.156 -31.080 1.00 50.47 381 TYR A C 1
ATOM 2834 O O . TYR A 1 381 ? 27.568 -9.810 -32.219 1.00 50.47 381 TYR A O 1
ATOM 2842 N N . ILE A 1 382 ? 27.992 -11.449 -30.761 1.00 51.31 382 ILE A N 1
ATOM 2843 C CA . ILE A 1 382 ? 28.131 -12.523 -31.770 1.00 51.31 382 ILE A CA 1
ATOM 2844 C C . ILE A 1 382 ? 26.806 -13.269 -32.057 1.00 51.31 382 ILE A C 1
ATOM 2846 O O . ILE A 1 382 ? 26.775 -14.179 -32.877 1.00 51.31 382 ILE A O 1
ATOM 2850 N N . LEU A 1 383 ? 25.699 -12.935 -31.384 1.00 47.38 383 LEU A N 1
ATOM 2851 C CA . LEU A 1 383 ? 24.554 -13.858 -31.277 1.00 47.38 383 LEU A CA 1
ATOM 2852 C C . LEU A 1 383 ? 23.191 -13.315 -31.742 1.00 47.38 383 LEU A C 1
ATOM 2854 O O . LEU A 1 383 ? 22.188 -13.977 -31.473 1.00 47.38 383 LEU A O 1
ATOM 2858 N N . PHE A 1 384 ? 23.137 -12.170 -32.431 1.00 47.09 384 PHE A N 1
ATOM 2859 C CA . PHE A 1 384 ? 21.895 -11.597 -32.970 1.00 47.09 384 PHE A CA 1
ATOM 2860 C C . PHE A 1 384 ? 21.994 -11.222 -34.442 1.00 47.09 384 PHE A C 1
ATOM 2862 O O . PHE A 1 384 ? 23.055 -10.695 -34.843 1.00 47.09 384 PHE A O 1
#

Radius of gyration: 24.42 Å; chains: 1; bounding box: 65×41×65 Å

InterPro domains:
  IPR056146 Domain of unknown function DUF7729 [PF24855] (26-187)
  IPR056146 Domain of unknown function DUF7729 [PF24855] (201-377)

pLDDT: mean 81.77, std 14.4, range [32.09, 97.62]

Organism: NCBI:txid1348616

Foldseek 3Di:
DAQPLPPDPDPPADPLLVVLSVCCLPDPLQVQALAVNLVNVCRPDPDCVVSLVVSLPGHQRDLVVLVVSLVSLCVSRVVVVVVVPLNSLVNSLCSNCVQLLSQLQNDAAPVRHGLCVDPQSVQLLCQLSLVDLDQRQDHDLGPSNLRSQQSSVVVCLLFVLCLVSHRPCLQVSQVSCCVVHNPVSHPDHCLRLPLVPPDDDADPLLVVLVVVLSVPVQQRQALHLSLVVSLLVDDQPHNQVSLVSSLPGHHGDLVVLVVSLVSNCVSRVVCVVVVPPSSLSSSLSSNCVRLSNVLQNDADPVRHGLCNDPCVSVVVCLLSLVDPDDSPPDDLDPSSLSSLLSSLVSCVVPVVSCVVSVRPVVSVLVSCCVVPNPCSNPPSNPDD

Sequence (384 aa):
FNFVFAQQVPTNLSTSCVGELTKLSVSSDLNSCASFIKLAQLLNTTNATPVLDSYCSAPKCSDNTTSADATELKSQCATDLTANDPTVYTVKQTLVFNSPLKDSLCFKNSSGRYCDLDSNSASILTYMSGLSTITPTNISCTDCNKAILNTFVNYFKAHPESLAELPTNTTQFQNTVTTKCGASFLAFSFVSAQLPQLPTNLSAACTTEIAKLASTPEFSTCASPYRLLQLLSIGANDTKSVLDSYCSAPKCSDNTTSNAATELKNQCATELTAKNPQITILKETLVLNSPTRDSLCFKNSSGGYCGLEQNTKTILGYSSGLGATALTDFNCTDCNKAILNTFMNYFKGHPDTKADLSVDMTSLQNSVTTKCGASYLGNLYILF